Protein AF-A0A352W2R9-F1 (afdb_monomer)

Radius of gyration: 27.0 Å; Cα contacts (8 Å, |Δi|>4): 1066; chains: 1; bounding box: 76×48×77 Å

Mean predicted aligned error: 12.92 Å

Foldseek 3Di:
DDQQWKKWKAQAPPGKIWIFGDFPDKQWFQFLCCLLVSQVVVLVLLQVFKKKFWWAWQCNLVSQDPLFDDDDRGHPDTRTIIGIGNGTDIDHPVCVVVVCCVVPPDDDDWPQWDKDWPADLVLLQVLLVVVLVCQVVVLFQKFWAKTKIKTFTPDDLVVLLVLLCVLAPENIWMWTRNRQKIKTFRFNFWLWKFAAQKIKGKDWFFKFWAAPDPVRRVVRLVCRLPPPVRLVLQVVLVVLQLQLVVQFFDPPFKDKDCRQPWDDDPTMIITIIMIMGGGDPPDASSNNCSSQPLHCNNFGPVRRSSSNSNVVSYPDGCTRQSIWTWMAGRSSNIITIGGRAPMWMDHPRMIMHMFTDMDGNPDDSLQRVLVRVVSNCSSRVVNAPKWFKDKWKAAQLDTPPLVVRLVQNVVQCVSNVADADPVVVVVVSSVVSVVDDNAIWIWMWTAHRSRDIDIDIDHDDDDDPDDFAEEEDPDADALPPPVLLGRMPPLVVLVVRVVVDPRGPWYWHFHPVRHTRQISPGFDWDADPNDIDGDDSSRD

Solvent-accessible surface area (backbone atoms only — not comparable to full-atom values): 28970 Å² total; per-residue (Å²): 130,81,70,45,43,31,38,38,40,38,38,38,88,93,64,39,25,42,37,38,60,68,49,84,43,75,50,67,34,38,36,41,87,45,48,63,59,49,31,50,52,49,48,54,43,13,58,73,52,23,27,38,39,39,38,34,16,30,69,45,32,62,56,60,44,90,83,40,63,93,70,75,61,64,50,103,54,61,28,32,41,32,36,30,27,82,64,65,48,83,36,41,89,85,54,41,62,62,50,42,50,73,76,52,71,80,88,80,84,81,75,82,42,69,67,42,68,76,63,53,74,71,57,47,40,56,52,46,53,56,52,46,53,37,38,73,72,63,63,28,71,30,36,36,52,61,51,45,33,40,30,55,48,97,67,59,64,66,59,55,36,51,49,38,38,69,67,39,78,43,58,38,27,38,40,37,34,55,65,77,30,31,37,29,31,42,12,76,40,43,53,39,36,36,53,65,53,37,37,38,33,38,53,69,38,52,72,34,60,55,38,99,42,74,66,48,29,51,50,35,50,51,52,54,67,67,30,64,67,37,51,52,56,35,48,55,44,50,50,51,49,50,56,29,47,57,79,55,29,41,86,90,42,68,41,82,42,61,76,64,32,74,45,82,54,94,67,29,35,37,27,28,35,37,38,35,32,36,42,40,88,88,74,48,58,63,55,48,44,56,48,48,43,52,48,53,84,60,36,18,36,50,52,55,55,24,51,38,51,47,64,75,69,40,95,63,84,64,44,55,28,52,14,33,38,39,41,35,36,45,59,60,34,33,33,45,31,26,35,21,41,60,24,38,42,36,45,86,51,37,36,37,33,55,36,50,45,76,42,41,83,86,58,49,57,70,60,48,53,51,51,24,54,57,72,46,32,63,75,28,56,86,80,63,78,56,29,44,47,48,80,39,48,34,45,69,53,40,67,54,65,52,66,64,53,49,53,53,50,45,54,46,20,62,74,72,67,29,47,77,54,69,67,63,51,52,54,51,50,56,56,47,29,74,77,46,69,58,61,61,28,40,33,38,40,37,38,36,56,85,46,50,69,49,80,47,79,43,79,56,77,81,87,74,95,61,95,71,50,66,43,74,52,94,58,64,44,61,40,81,42,69,66,60,78,37,60,50,66,79,45,63,69,42,52,51,58,56,71,72,47,86,89,52,78,47,41,36,32,24,16,83,84,70,42,60,36,44,37,60,89,49,84,56,73,46,81,54,97,93,42,79,46,61,62,56,74,83,36,40

Nearest PDB structures (foldseek):
  1qdl-assembly1_A-2  TM=8.773E-01  e=1.091E-30  Saccharolobus solfataricus
  8hx9-assembly1_B  TM=8.636E-01  e=1.578E-29  Streptomyces venezuelae
  8hx6-assembly1_B  TM=8.330E-01  e=4.870E-30  Streptomyces venezuelae
  8hx8-assembly1_B  TM=8.339E-01  e=2.061E-29  Streptomyces venezuelae
  5cwa-assembly1_A  TM=8.521E-01  e=2.982E-28  Mycobacterium tuberculosis CDC1551

Secondary structure (DSSP, 8-state):
---SEEEEEEEEGGGEEEEEES-SEEEEESBGGGHHHHHHHHHHHHHTT-EEEEEE-GGGGGGS-TTSPP--SB-SS-SEEEEEES-PEEE-TTTHHHHHHHHS--------PPPEESS-HHHHHHHHHHHHHHHHTTS-SEEEEEEEEEEE--S-HHHHHHHHHHHS--SEEEEEEETTEEEEEEE--EEEEEETTEEEEE-EEEEEEPPSSHHHHHHHHHHHHH-HHHHHHHHHHHHHHHHHHHTTB-TT--EEEEEEEEEE-SSEEEEEEEEEEEBPTT--HHHHHHHHPSPGGGTEESHHHHHHHHHHH-SS--TTTTSEEEEE-GGG-EEEEEE--SEEEEETTEEEEEEEEEE-TT--HHHHHHHHHHTTTTT-GGGT---EEEEEEEETTEETTHHHHHHHHHHHHHHHT----HHHHHHHHHHHHHHS-SS-EEEEEEE-TTS-EEEEEEEPPPP--S---EEE-SSPB-TT-TTTSS-BS--HHHHHHHHH-TT-SEEEEEBTTS-EEEESSS---EEETTEEE---GGG-

Sequence (540 aa):
MELNNCVLLETLPEGRSLFFSAPVKIISTVKTSRVMECLHKMDALSGRGFYLAGYAAYEAGYAFEKKYPEIPEQFPFPLLWFGVYKKPLLLNNKNRVGIYKKLFPAGLKTENPAALPALSAADYKKKINIIKNHLQNGDIYQLNFTFPLKFSFSQNGFALYNEMKTKQPVKYSAFIRRGSSYICSVSPELFFEKNGSRMRCLPMKGTMPRGNSITADQQNAQSLKNSIKNRAENTMIADLIRNDLGKISRPGSIMVKKPFGLEKHETLFQMTTEIRSQLNPGIKLADIFPALFPCGSVTGAPKIRAMQIIKTLESSWRGVYTGTLGYITPGGKNAVFSVAIRTAELKRQKGRLGIGSGIVWDSRSDEEYGECLLKSAFLFPGYSEFKIIESLLLVRKKYYFLNEHLDRMEKSAACFSFVFSREKIVRALLKHARNSSPEARKIRLLLGRSGDFSIEQSKLAPVRHAVLKIKISDQAVNSRDLFLQHKTTKRRLFNEEFSGKKNCAEIIFCNERGEITEGSSNNIFIRKKNLFFTPPLSCG

pLDDT: mean 85.91, std 12.72, range [41.69, 98.5]

Structure (mmCIF, N/CA/C/O backbone):
data_AF-A0A352W2R9-F1
#
_entry.id   AF-A0A352W2R9-F1
#
loop_
_atom_site.group_PDB
_atom_site.id
_atom_site.type_symbol
_atom_site.label_atom_id
_atom_site.label_alt_id
_atom_site.label_comp_id
_atom_site.label_asym_id
_atom_site.label_entity_id
_atom_site.label_seq_id
_atom_site.pdbx_PDB_ins_code
_atom_site.Cartn_x
_atom_site.Cartn_y
_atom_site.Cartn_z
_atom_site.occupancy
_atom_site.B_iso_or_equiv
_atom_site.auth_seq_id
_atom_site.auth_comp_id
_atom_site.auth_asym_id
_atom_site.auth_atom_id
_atom_site.pdbx_PDB_model_num
ATOM 1 N N . MET A 1 1 ? -31.586 5.958 -5.145 1.00 52.56 1 MET A N 1
ATOM 2 C CA . MET A 1 1 ? -30.845 5.799 -3.873 1.00 52.56 1 MET A CA 1
ATOM 3 C C . MET A 1 1 ? -29.627 6.701 -3.965 1.00 52.56 1 MET A C 1
ATOM 5 O O . MET A 1 1 ? -28.785 6.457 -4.821 1.00 52.56 1 MET A O 1
ATOM 9 N N . GLU A 1 2 ? -29.566 7.785 -3.195 1.00 56.19 2 GLU A N 1
ATOM 10 C CA . GLU A 1 2 ? -28.422 8.701 -3.255 1.00 56.19 2 GLU A CA 1
ATOM 11 C C . GLU A 1 2 ? -27.182 8.048 -2.631 1.00 56.19 2 GLU A C 1
ATOM 13 O O . GLU A 1 2 ? -27.115 7.797 -1.430 1.00 56.19 2 GLU A O 1
ATOM 18 N N . LEU A 1 3 ? -26.177 7.755 -3.457 1.00 74.31 3 LEU A N 1
ATOM 19 C CA . LEU A 1 3 ? -24.934 7.089 -3.051 1.00 74.31 3 LEU A CA 1
ATOM 20 C C . LEU A 1 3 ? -23.874 8.069 -2.531 1.00 74.31 3 LEU A C 1
ATOM 22 O O . LEU A 1 3 ? -22.680 7.823 -2.664 1.00 74.31 3 LEU A O 1
ATOM 26 N N . ASN A 1 4 ? -24.285 9.196 -1.951 1.00 82.06 4 ASN A N 1
ATOM 27 C CA . ASN A 1 4 ? -23.355 10.254 -1.557 1.00 82.06 4 ASN A CA 1
ATOM 28 C C . ASN A 1 4 ? -22.383 9.813 -0.455 1.00 82.06 4 ASN A C 1
ATOM 30 O O . ASN A 1 4 ? -21.262 10.305 -0.416 1.00 82.06 4 ASN A O 1
ATOM 34 N N . ASN A 1 5 ? -22.766 8.861 0.397 1.00 91.94 5 ASN A N 1
ATOM 35 C CA . ASN A 1 5 ? -21.875 8.260 1.384 1.00 91.94 5 ASN A CA 1
ATOM 36 C C . ASN A 1 5 ? -22.068 6.742 1.393 1.00 91.94 5 ASN A C 1
ATOM 38 O O . ASN A 1 5 ? -23.124 6.250 1.797 1.00 91.94 5 ASN A O 1
ATOM 42 N N . CYS A 1 6 ? -21.061 6.004 0.931 1.00 93.50 6 CYS A N 1
ATOM 43 C CA . CYS A 1 6 ? -21.094 4.545 0.931 1.00 93.50 6 CYS A CA 1
ATOM 44 C C . CYS A 1 6 ? -19.702 3.944 1.108 1.00 93.50 6 CYS A C 1
ATOM 46 O O . CYS A 1 6 ? -18.693 4.548 0.738 1.00 93.50 6 CYS A O 1
ATOM 48 N N . VAL A 1 7 ? -19.673 2.725 1.638 1.00 95.31 7 VAL A N 1
ATOM 49 C CA . VAL A 1 7 ? -18.469 1.912 1.791 1.00 95.31 7 VAL A CA 1
ATOM 50 C C . VAL A 1 7 ? -18.736 0.547 1.181 1.00 95.31 7 VAL A C 1
ATOM 52 O O . VAL A 1 7 ? -19.651 -0.158 1.593 1.00 95.31 7 VAL A O 1
ATOM 55 N N . LEU A 1 8 ? -17.932 0.167 0.204 1.00 92.38 8 LEU A N 1
ATOM 56 C CA . LEU A 1 8 ? -17.876 -1.178 -0.337 1.00 92.38 8 LEU A CA 1
ATOM 57 C C . LEU A 1 8 ? -16.577 -1.815 0.151 1.00 92.38 8 LEU A C 1
ATOM 59 O O . LEU A 1 8 ? -15.501 -1.313 -0.157 1.00 92.38 8 LEU A O 1
ATOM 63 N N . LEU A 1 9 ? -16.684 -2.902 0.904 1.00 90.56 9 LEU A N 1
ATOM 64 C CA . LEU A 1 9 ? -15.558 -3.744 1.290 1.00 90.56 9 LEU A CA 1
ATOM 65 C C . LEU A 1 9 ? -15.669 -5.051 0.524 1.00 90.56 9 LEU A C 1
ATOM 67 O O . LEU A 1 9 ? -16.645 -5.786 0.674 1.00 90.56 9 LEU A O 1
ATOM 71 N N . GLU A 1 10 ? -14.684 -5.329 -0.309 1.00 76.44 10 GLU A N 1
ATOM 72 C CA . GLU A 1 10 ? -14.616 -6.545 -1.101 1.00 76.44 10 GLU A CA 1
ATOM 73 C C . GLU A 1 10 ? -13.486 -7.446 -0.609 1.00 76.44 10 GLU A C 1
ATOM 75 O O . GLU A 1 10 ? -12.551 -7.004 0.061 1.00 76.44 10 GLU A O 1
ATOM 80 N N . THR A 1 11 ? -13.615 -8.726 -0.961 1.00 61.22 11 THR A N 1
ATOM 81 C CA . THR A 1 11 ? -12.621 -9.787 -0.744 1.00 61.22 11 THR A CA 1
ATOM 82 C C . THR A 1 11 ? -12.324 -10.173 0.708 1.00 61.22 11 THR A C 1
ATOM 84 O O . THR A 1 11 ? -11.300 -10.795 0.969 1.00 61.22 11 THR A O 1
ATOM 87 N N . LEU A 1 12 ? -13.275 -9.967 1.630 1.00 58.00 12 LEU A N 1
ATOM 88 C CA . LEU A 1 12 ? -13.206 -10.546 2.979 1.00 58.00 12 LEU A CA 1
ATOM 89 C C . LEU A 1 12 ? -13.015 -12.078 2.918 1.00 58.00 12 LEU A C 1
ATOM 91 O O . LEU A 1 12 ? -13.407 -12.697 1.918 1.00 58.00 12 LEU A O 1
ATOM 95 N N . PRO A 1 13 ? -12.444 -12.710 3.968 1.00 46.69 13 PRO A N 1
ATOM 96 C CA . PRO A 1 13 ? -12.273 -14.162 4.021 1.00 46.69 13 PRO A CA 1
ATOM 97 C C . PRO A 1 13 ? -13.524 -14.911 3.520 1.00 46.69 13 PRO A C 1
ATOM 99 O O . PRO A 1 13 ? -14.645 -14.544 3.873 1.00 46.69 13 PRO A O 1
ATOM 102 N N . GLU A 1 14 ? -13.322 -15.926 2.667 1.00 49.03 14 GLU A N 1
ATOM 103 C CA . GLU A 1 14 ? -14.367 -16.723 1.981 1.00 49.03 14 GLU A CA 1
ATOM 104 C C . GLU A 1 14 ? -15.087 -16.034 0.797 1.00 49.03 14 GLU A C 1
ATOM 106 O O . GLU A 1 14 ? -16.118 -16.514 0.331 1.00 49.03 14 GLU A O 1
ATOM 111 N N . GLY A 1 15 ? -14.562 -14.923 0.266 1.00 53.28 15 GLY A N 1
ATOM 112 C CA . GLY A 1 15 ? -15.101 -14.293 -0.951 1.00 53.28 15 GLY A CA 1
ATOM 113 C C . GLY A 1 15 ? -16.375 -13.472 -0.720 1.00 53.28 15 GLY A C 1
ATOM 114 O O . GLY A 1 15 ? -17.109 -13.168 -1.664 1.00 53.28 15 GLY A O 1
ATOM 115 N N . ARG A 1 16 ? -16.638 -13.099 0.536 1.00 69.25 16 ARG A N 1
ATOM 116 C CA . ARG A 1 16 ? -17.766 -12.249 0.928 1.00 69.25 16 ARG A CA 1
ATOM 117 C C . ARG A 1 16 ? -17.438 -10.780 0.671 1.00 69.25 16 ARG A C 1
ATOM 119 O O . ARG A 1 16 ? -16.308 -10.336 0.859 1.00 69.25 16 ARG A O 1
ATOM 126 N N . SER A 1 17 ? -18.438 -10.018 0.243 1.00 82.94 17 SER A N 1
ATOM 127 C CA . SER A 1 17 ? -18.323 -8.570 0.061 1.00 82.94 17 SER A CA 1
ATOM 128 C C . SER A 1 17 ? -19.446 -7.867 0.823 1.00 82.94 17 SER A C 1
ATOM 130 O O . SER A 1 17 ? -20.584 -8.336 0.843 1.00 82.94 17 SER A O 1
ATOM 132 N N . LEU A 1 18 ? -19.124 -6.765 1.495 1.00 90.12 18 LEU A N 1
ATOM 133 C CA . LEU A 1 18 ? -20.053 -5.976 2.298 1.00 90.12 18 LEU A CA 1
ATOM 134 C C . LEU A 1 18 ? -20.249 -4.618 1.649 1.00 90.12 18 LEU A C 1
ATOM 136 O O . LEU A 1 18 ? -19.290 -3.884 1.424 1.00 90.12 18 LEU A O 1
ATOM 140 N N . PHE A 1 19 ? -21.502 -4.264 1.395 1.00 92.12 19 PHE A N 1
ATOM 141 C CA . PHE A 1 19 ? -21.855 -2.943 0.910 1.00 92.12 19 PHE A CA 1
ATOM 142 C C . PHE A 1 19 ? -22.673 -2.187 1.952 1.00 92.12 19 PHE A C 1
ATOM 144 O O . PHE A 1 19 ? -23.762 -2.601 2.342 1.00 92.12 19 PHE A O 1
ATOM 151 N N . PHE A 1 20 ? -22.134 -1.064 2.404 1.00 94.25 20 PHE A N 1
ATOM 152 C CA . PHE A 1 20 ? -22.748 -0.152 3.350 1.00 94.25 20 PHE A CA 1
ATOM 153 C C . PHE A 1 20 ? -23.180 1.114 2.610 1.00 94.25 20 PHE A C 1
ATOM 155 O O . PHE A 1 20 ? -22.362 1.808 2.007 1.00 94.25 20 PHE A O 1
ATOM 162 N N . SER A 1 21 ? -24.465 1.437 2.674 1.00 92.25 21 SER A N 1
ATOM 163 C CA . SER A 1 21 ? -25.053 2.630 2.061 1.00 92.25 21 SER A CA 1
ATOM 164 C C . SER A 1 21 ? -26.060 3.266 3.006 1.00 92.25 21 SER A C 1
ATOM 166 O O . SER A 1 21 ? -26.577 2.581 3.887 1.00 92.25 21 SER A O 1
ATOM 168 N N . ALA A 1 22 ? -26.366 4.548 2.789 1.00 90.88 22 ALA A N 1
ATOM 169 C CA . ALA A 1 22 ? -27.308 5.315 3.609 1.00 90.88 22 ALA A CA 1
ATOM 170 C C . ALA A 1 22 ? -26.946 5.269 5.112 1.00 90.88 22 ALA A C 1
ATOM 172 O O . ALA A 1 22 ? -27.685 4.692 5.914 1.00 90.88 22 ALA A O 1
ATOM 173 N N . PRO A 1 23 ? -25.779 5.824 5.504 1.00 95.44 23 PRO A N 1
ATOM 174 C CA . PRO A 1 23 ? -25.398 5.869 6.908 1.00 95.44 23 PRO A CA 1
ATOM 175 C C . PRO A 1 23 ? -26.431 6.663 7.713 1.00 95.44 23 PRO A C 1
ATOM 177 O O . PRO A 1 23 ? -26.837 7.747 7.302 1.00 95.44 23 PRO A O 1
ATOM 180 N N . VAL A 1 24 ? -26.809 6.159 8.890 1.00 96.38 24 VAL A N 1
ATOM 181 C CA . VAL A 1 24 ? -27.687 6.892 9.824 1.00 96.38 24 VAL A CA 1
ATOM 182 C C . VAL A 1 24 ? -26.963 8.075 10.462 1.00 96.38 24 VAL A C 1
ATOM 184 O O . VAL A 1 24 ? -27.582 9.031 10.913 1.00 96.38 24 VAL A O 1
ATOM 187 N N . LYS A 1 25 ? -25.633 7.987 10.531 1.00 96.62 25 LYS A N 1
ATOM 188 C CA . LYS A 1 25 ? -24.744 9.007 11.076 1.00 96.62 25 LYS A CA 1
ATOM 189 C C . LYS A 1 25 ? -23.351 8.822 10.491 1.00 96.62 25 LYS A C 1
ATOM 191 O O . LYS A 1 25 ? -22.966 7.711 10.135 1.00 96.62 25 LYS A O 1
ATOM 196 N N . ILE A 1 26 ? -22.583 9.901 10.428 1.00 97.56 26 ILE A N 1
ATOM 197 C CA . ILE A 1 26 ? -21.159 9.869 10.096 1.00 97.56 26 ILE A CA 1
ATOM 198 C C . ILE A 1 26 ? -20.381 10.368 11.313 1.00 97.56 26 ILE A C 1
ATOM 200 O O . ILE A 1 26 ? -20.682 11.429 11.858 1.00 97.56 26 ILE A O 1
ATOM 204 N N . ILE A 1 27 ? -19.389 9.594 11.743 1.00 98.31 27 ILE A N 1
ATOM 205 C CA . ILE A 1 27 ? -18.411 9.978 12.761 1.00 98.31 27 ILE A CA 1
ATOM 206 C C . ILE A 1 27 ? -17.162 10.427 12.021 1.00 98.31 27 ILE A C 1
ATOM 208 O O . ILE A 1 27 ? -16.574 9.657 11.262 1.00 98.31 27 ILE A O 1
ATOM 212 N N . SER A 1 28 ? -16.772 11.682 12.207 1.00 97.94 28 SER A N 1
ATOM 213 C CA . SER A 1 28 ? -15.616 12.237 11.523 1.00 97.94 28 SER A CA 1
ATOM 214 C C . SER A 1 28 ? -15.007 13.395 12.298 1.00 97.94 28 SER A C 1
ATOM 216 O O . SER A 1 28 ? -15.719 14.137 12.972 1.00 97.94 28 SER A O 1
ATOM 218 N N . THR A 1 29 ? -13.692 13.559 12.183 1.00 98.19 29 THR A N 1
ATOM 219 C CA . THR A 1 29 ? -12.972 14.713 12.725 1.00 98.19 29 THR A CA 1
ATOM 220 C C . THR A 1 29 ? -11.821 15.098 11.810 1.00 98.19 29 THR A C 1
ATOM 222 O O . THR A 1 29 ? -11.203 14.238 11.185 1.00 98.19 29 THR A O 1
ATOM 225 N N . VAL A 1 30 ? -11.530 16.394 11.750 1.00 97.94 30 VAL A N 1
ATOM 226 C CA . VAL A 1 30 ? -10.310 16.962 11.153 1.00 97.94 30 VAL A CA 1
ATOM 227 C C . VAL A 1 30 ? -9.298 17.392 12.221 1.00 97.94 30 VAL A C 1
ATOM 229 O O . VAL A 1 30 ? -8.218 17.858 11.879 1.00 97.94 30 VAL A O 1
ATOM 232 N N . LYS A 1 31 ? -9.668 17.274 13.503 1.00 97.56 31 LYS A N 1
ATOM 233 C CA . LYS A 1 31 ? -8.881 17.703 14.658 1.00 97.56 31 LYS A CA 1
ATOM 234 C C . LYS A 1 31 ? -8.281 16.522 15.403 1.00 97.56 31 LYS A C 1
ATOM 236 O O . LYS A 1 31 ? -9.005 15.551 15.658 1.00 97.56 31 LYS A O 1
ATOM 241 N N . THR A 1 32 ? -7.013 16.630 15.780 1.00 95.69 32 THR A N 1
ATOM 242 C CA . THR A 1 32 ? -6.267 15.599 16.517 1.00 95.69 32 THR A CA 1
ATOM 243 C C . THR A 1 32 ? -6.817 15.369 17.914 1.00 95.69 32 THR A C 1
ATOM 245 O O . THR A 1 32 ? -7.068 14.220 18.276 1.00 95.69 32 THR A O 1
ATOM 248 N N . SER A 1 33 ? -7.146 16.433 18.651 1.00 95.00 33 SER A N 1
ATOM 249 C CA . SER A 1 33 ? -7.738 16.339 19.998 1.00 95.00 33 SER A CA 1
ATOM 250 C C . SER A 1 33 ? -9.048 15.542 20.052 1.00 95.00 33 SER A C 1
ATOM 252 O O . SER A 1 33 ? -9.383 14.945 21.072 1.00 95.00 33 SER A O 1
ATOM 254 N N . ARG A 1 34 ? -9.795 15.484 18.941 1.00 97.44 34 ARG A N 1
ATOM 255 C CA . ARG A 1 34 ? -11.097 14.801 18.854 1.00 97.44 34 ARG A CA 1
ATOM 256 C C . ARG A 1 34 ? -11.020 13.358 18.356 1.00 97.44 34 ARG A C 1
ATOM 258 O O . ARG A 1 34 ? -12.061 12.713 18.211 1.00 97.44 34 ARG A O 1
ATOM 265 N N . VAL A 1 35 ? -9.828 12.831 18.068 1.00 97.81 35 VAL A N 1
ATOM 266 C CA . VAL A 1 35 ? -9.665 11.451 17.577 1.00 97.81 35 VAL A CA 1
ATOM 267 C C . VAL A 1 35 ? -10.155 10.443 18.622 1.00 97.81 35 VAL A C 1
ATOM 269 O O . VAL A 1 35 ? -10.998 9.606 18.300 1.00 97.81 35 VAL A O 1
ATOM 272 N N . MET A 1 36 ? -9.724 10.573 19.882 1.00 97.88 36 MET A N 1
ATOM 273 C CA . MET A 1 36 ? -10.161 9.686 20.973 1.00 97.88 36 MET A CA 1
ATOM 274 C C . MET A 1 36 ? -11.666 9.782 21.243 1.00 97.88 36 MET A C 1
ATOM 276 O O . MET A 1 36 ? -12.340 8.765 21.397 1.00 97.88 36 MET A O 1
ATOM 280 N N . GLU A 1 37 ? -12.225 10.994 21.212 1.00 98.19 37 GLU A N 1
ATOM 281 C CA . GLU A 1 37 ? -13.670 11.212 21.333 1.00 98.19 37 GLU A CA 1
ATOM 282 C C . GLU A 1 37 ? -14.449 10.461 20.236 1.00 98.19 37 GLU A C 1
ATOM 284 O O . GLU A 1 37 ? -15.483 9.841 20.500 1.00 98.19 37 GLU A O 1
ATOM 289 N N . CYS A 1 38 ? -13.946 10.476 18.998 1.00 98.50 38 CYS A N 1
ATOM 290 C CA . CYS A 1 38 ? -14.549 9.740 17.891 1.00 98.50 38 CYS A CA 1
ATOM 291 C C . CYS A 1 38 ? -14.482 8.220 18.098 1.00 98.50 38 CYS A C 1
ATOM 293 O O . CYS A 1 38 ? -15.477 7.545 17.831 1.00 98.50 38 CYS A O 1
ATOM 295 N N . LEU A 1 39 ? -13.365 7.686 18.605 1.00 98.50 39 LEU A N 1
ATOM 296 C CA . LEU A 1 39 ? -13.227 6.256 18.909 1.00 98.50 39 LEU A CA 1
ATOM 297 C C . LEU A 1 39 ? -14.194 5.812 20.015 1.00 98.50 39 LEU A C 1
ATOM 299 O O . LEU A 1 39 ? -14.908 4.827 19.837 1.00 98.50 39 LEU A O 1
ATOM 303 N N . HIS A 1 40 ? -14.333 6.584 21.096 1.00 98.50 40 HIS A N 1
ATOM 304 C CA . HIS A 1 40 ? -15.330 6.299 22.136 1.00 98.50 40 HIS A CA 1
ATOM 305 C C . HIS A 1 40 ? -16.766 6.328 21.592 1.00 98.50 40 HIS A C 1
ATOM 307 O O . HIS A 1 40 ? -17.589 5.473 21.930 1.00 98.50 40 HIS A O 1
ATOM 313 N N . LYS A 1 41 ? -17.079 7.277 20.699 1.00 98.38 41 LYS A N 1
ATOM 314 C CA . LYS A 1 41 ? -18.382 7.327 20.015 1.00 98.38 41 LYS A CA 1
ATOM 315 C C . LYS A 1 41 ? -18.617 6.097 19.138 1.00 98.38 41 LYS A C 1
ATOM 317 O O . LYS A 1 41 ? -19.739 5.591 19.103 1.00 98.38 41 LYS A O 1
ATOM 322 N N . MET A 1 42 ? -17.587 5.621 18.439 1.00 98.44 42 MET A N 1
ATOM 323 C CA . MET A 1 42 ? -17.639 4.381 17.660 1.00 98.44 42 MET A CA 1
ATOM 324 C C . MET A 1 42 ? -17.927 3.182 18.569 1.00 98.44 42 MET A C 1
ATOM 326 O O . MET A 1 42 ? -18.868 2.433 18.306 1.00 98.44 42 MET A O 1
ATOM 330 N N . ASP A 1 43 ? -17.208 3.044 19.680 1.00 98.38 43 ASP A N 1
ATOM 331 C CA . ASP A 1 43 ? -17.435 1.964 20.642 1.00 98.38 43 ASP A CA 1
ATOM 332 C C . ASP A 1 43 ? -18.869 1.977 21.190 1.00 98.38 43 ASP A C 1
ATOM 334 O O . ASP A 1 43 ? -19.560 0.956 21.134 1.00 98.38 43 ASP A O 1
ATOM 338 N N . ALA A 1 44 ? -19.368 3.141 21.616 1.00 98.38 44 ALA A N 1
ATOM 339 C CA . ALA A 1 44 ? -20.734 3.294 22.116 1.00 98.38 44 ALA A CA 1
ATOM 340 C C . ALA A 1 44 ? -21.798 2.922 21.068 1.00 98.38 44 ALA A C 1
ATOM 342 O O . ALA A 1 44 ? -22.767 2.228 21.378 1.00 98.38 44 ALA A O 1
ATOM 343 N N . LEU A 1 45 ? -21.630 3.359 19.817 1.00 98.25 45 LEU A N 1
ATOM 344 C CA . LEU A 1 45 ? -22.584 3.066 18.744 1.00 98.25 45 LEU A CA 1
ATOM 345 C C . LEU A 1 45 ? -22.535 1.603 18.309 1.00 98.25 45 LEU A C 1
ATOM 347 O O . LEU A 1 45 ? -23.587 1.010 18.073 1.00 98.25 45 LEU A O 1
ATOM 351 N N . SER A 1 46 ? -21.351 0.992 18.268 1.00 97.44 46 SER A N 1
ATOM 352 C CA . SER A 1 46 ? -21.252 -0.448 18.029 1.00 97.44 46 SER A CA 1
ATOM 353 C C . SER A 1 46 ? -21.970 -1.235 19.133 1.00 97.44 46 SER A C 1
ATOM 355 O O . SER A 1 46 ? -22.750 -2.134 18.824 1.00 97.44 46 SER A O 1
ATOM 357 N N . GLY A 1 47 ? -21.824 -0.830 20.402 1.00 97.25 47 GLY A N 1
ATOM 358 C CA . GLY A 1 47 ? -22.534 -1.407 21.550 1.00 97.25 47 GLY A CA 1
ATOM 359 C C . GLY A 1 47 ? -24.060 -1.289 21.464 1.00 97.25 47 GLY A C 1
ATOM 360 O O . GLY A 1 47 ? -24.767 -2.175 21.927 1.00 97.25 47 GLY A O 1
ATOM 361 N N . ARG A 1 48 ? -24.573 -0.253 20.788 1.00 97.75 48 ARG A N 1
ATOM 362 C CA . ARG A 1 48 ? -26.009 -0.067 20.494 1.00 97.75 48 ARG A CA 1
ATOM 363 C C . ARG A 1 48 ? -26.514 -0.873 19.292 1.00 97.75 48 ARG A C 1
ATOM 365 O O . ARG A 1 48 ? -27.628 -0.648 18.830 1.00 97.75 48 ARG A O 1
ATOM 372 N N . GLY A 1 49 ? -25.708 -1.785 18.758 1.00 97.38 49 GLY A N 1
ATOM 373 C CA . GLY A 1 49 ? -26.129 -2.689 17.693 1.00 97.38 49 GLY A CA 1
ATOM 374 C C . GLY A 1 49 ? -25.841 -2.198 16.272 1.00 97.38 49 GLY A C 1
ATOM 375 O O . GLY A 1 49 ? -26.318 -2.810 15.319 1.00 97.38 49 GLY A O 1
ATOM 376 N N . PHE A 1 50 ? -25.076 -1.115 16.096 1.00 98.31 50 PHE A N 1
ATOM 377 C CA . PHE A 1 50 ? -24.745 -0.599 14.766 1.00 98.31 50 PHE A CA 1
ATOM 378 C C . PHE A 1 50 ? -23.468 -1.219 14.191 1.00 98.31 50 PHE A C 1
ATOM 380 O O . PHE A 1 50 ? -22.523 -1.553 14.906 1.00 98.31 50 PHE A O 1
ATOM 387 N N . TYR A 1 51 ? -23.423 -1.306 12.864 1.00 97.94 51 TYR A N 1
ATOM 388 C CA . TYR A 1 51 ? -22.194 -1.517 12.110 1.00 97.94 51 TYR A CA 1
ATOM 389 C C . TYR A 1 51 ? -21.492 -0.183 11.872 1.00 97.94 51 TYR A C 1
ATOM 391 O O . TYR A 1 51 ? -22.138 0.851 11.685 1.00 97.94 51 TYR A O 1
ATOM 399 N N . LEU A 1 52 ? -20.167 -0.221 11.797 1.00 98.25 52 LEU A N 1
ATOM 400 C CA . LEU A 1 52 ? -19.345 0.930 11.434 1.00 98.25 52 LEU A CA 1
ATOM 401 C C . LEU A 1 52 ? -18.426 0.534 10.289 1.00 98.25 52 LEU A C 1
ATOM 403 O O . LEU A 1 52 ? -17.849 -0.547 10.331 1.00 98.25 52 LEU A O 1
ATOM 407 N N . ALA A 1 53 ? -18.268 1.389 9.284 1.00 98.12 53 ALA A N 1
ATOM 408 C CA . ALA A 1 53 ? -17.335 1.142 8.186 1.00 98.12 53 ALA A CA 1
ATOM 409 C C . ALA A 1 53 ? -16.736 2.455 7.682 1.00 98.12 53 ALA A C 1
ATOM 411 O O . ALA A 1 53 ? -17.446 3.463 7.584 1.00 98.12 53 ALA A O 1
ATOM 412 N N . GLY A 1 54 ? -15.439 2.454 7.380 1.00 97.88 54 GLY A N 1
ATOM 413 C CA . GLY A 1 54 ? -14.719 3.682 7.067 1.00 97.88 54 GLY A CA 1
ATOM 414 C C . GLY A 1 54 ? -13.202 3.551 7.114 1.00 97.88 54 GLY A C 1
ATOM 415 O O . GLY A 1 54 ? -12.656 2.478 6.855 1.00 97.88 54 GLY A O 1
ATOM 416 N N . TYR A 1 55 ? -12.531 4.659 7.426 1.00 98.19 55 TYR A N 1
ATOM 417 C CA . TYR A 1 55 ? -11.075 4.746 7.476 1.00 98.19 55 TYR A CA 1
ATOM 418 C C . TYR A 1 55 ? -10.570 5.672 8.591 1.00 98.19 55 TYR A C 1
ATOM 420 O O . TYR A 1 55 ? -11.273 6.585 9.038 1.00 98.19 55 TYR A O 1
ATOM 428 N N . ALA A 1 56 ? -9.312 5.464 8.979 1.00 98.38 56 ALA A N 1
ATOM 429 C CA . ALA A 1 56 ? -8.502 6.425 9.718 1.00 98.38 56 ALA A CA 1
ATOM 430 C C . ALA A 1 56 ? -7.271 6.797 8.882 1.00 98.38 56 ALA A C 1
ATOM 432 O O . ALA A 1 56 ? -6.583 5.914 8.368 1.00 98.38 56 ALA A O 1
ATOM 433 N N . ALA A 1 57 ? -7.016 8.092 8.722 1.00 98.06 57 ALA A N 1
ATOM 434 C CA . ALA A 1 57 ? -5.819 8.612 8.073 1.00 98.06 57 ALA A CA 1
ATOM 435 C C . ALA A 1 57 ? -4.585 8.380 8.955 1.00 98.06 57 ALA A C 1
ATOM 437 O O . ALA A 1 57 ? -4.704 8.294 10.178 1.00 98.06 57 ALA A O 1
ATOM 438 N N . TYR A 1 58 ? -3.402 8.311 8.347 1.00 97.56 58 TYR A N 1
ATOM 439 C CA . TYR A 1 58 ? -2.126 8.125 9.042 1.00 97.56 58 TYR A CA 1
ATOM 440 C C . TYR A 1 58 ? -1.934 9.140 10.178 1.00 97.56 58 TYR A C 1
ATOM 442 O O . TYR A 1 58 ? -1.551 8.778 11.290 1.00 97.56 58 TYR A O 1
ATOM 450 N N . GLU A 1 59 ? -2.291 10.401 9.926 1.00 96.88 59 GLU A N 1
ATOM 451 C CA . GLU A 1 59 ? -2.124 11.498 10.876 1.00 96.88 59 GLU A CA 1
ATOM 452 C C . GLU A 1 59 ? -2.997 11.363 12.133 1.00 96.88 59 GLU A C 1
ATOM 454 O O . GLU A 1 59 ? -2.687 11.975 13.152 1.00 96.88 59 GLU A O 1
ATOM 459 N N . ALA A 1 60 ? -4.038 10.519 12.122 1.00 97.12 60 ALA A N 1
ATOM 460 C CA . ALA A 1 60 ? -4.797 10.216 13.337 1.00 97.12 60 ALA A CA 1
ATOM 461 C C . ALA A 1 60 ? -3.915 9.576 14.424 1.00 97.12 60 ALA A C 1
ATOM 463 O O . ALA A 1 60 ? -4.215 9.702 15.607 1.00 97.12 60 ALA A O 1
ATOM 464 N N . GLY A 1 61 ? -2.813 8.924 14.034 1.00 95.38 61 GLY A N 1
ATOM 465 C CA . GLY A 1 61 ? -1.888 8.271 14.955 1.00 95.38 61 GLY A CA 1
ATOM 466 C C . GLY A 1 61 ? -1.135 9.232 15.864 1.00 95.38 61 GLY A C 1
ATOM 467 O O . GLY A 1 61 ? -0.775 8.862 16.978 1.00 95.38 61 GLY A O 1
ATOM 468 N N . TYR A 1 62 ? -0.959 10.483 15.437 1.00 94.88 62 TYR A N 1
ATOM 469 C CA . TYR A 1 62 ? -0.324 11.506 16.262 1.00 94.88 62 TYR A CA 1
ATOM 470 C C . TYR A 1 62 ? -1.155 11.875 17.503 1.00 94.88 62 TYR A C 1
ATOM 472 O O . TYR A 1 62 ? -0.608 12.415 18.457 1.00 94.88 62 TYR A O 1
ATOM 480 N N . ALA A 1 63 ? -2.452 11.545 17.534 1.00 94.25 63 ALA A N 1
ATOM 481 C CA . ALA A 1 63 ? -3.313 11.813 18.685 1.00 94.25 63 ALA A CA 1
ATOM 482 C C . ALA A 1 63 ? -3.074 10.872 19.881 1.00 94.25 63 ALA A C 1
ATOM 484 O O . ALA A 1 63 ? -3.629 11.109 20.952 1.00 94.25 63 ALA A O 1
ATOM 485 N N . PHE A 1 64 ? -2.306 9.793 19.704 1.00 93.31 64 PHE A N 1
ATOM 486 C CA . PHE A 1 64 ? -2.217 8.726 20.703 1.00 93.31 64 PHE A CA 1
ATOM 487 C C . PHE A 1 64 ? -1.013 8.821 21.630 1.00 93.31 64 PHE A C 1
ATOM 489 O O . PHE A 1 64 ? -1.077 8.234 22.701 1.00 93.31 64 PHE A O 1
ATOM 496 N N . GLU A 1 65 ? 0.041 9.561 21.267 1.00 87.75 65 GLU A N 1
ATOM 497 C CA . GLU A 1 65 ? 1.257 9.620 22.080 1.00 87.75 65 GLU A CA 1
ATOM 498 C C . GLU A 1 65 ? 1.854 11.026 22.146 1.00 87.75 65 GLU A C 1
ATOM 500 O O . GLU A 1 65 ? 2.175 11.632 21.127 1.00 87.75 65 GLU A O 1
ATOM 505 N N . LYS A 1 66 ? 2.072 11.534 23.364 1.00 83.00 66 LYS A N 1
ATOM 506 C CA . LYS A 1 66 ? 2.575 12.904 23.587 1.00 83.00 66 LYS A CA 1
ATOM 507 C C . LYS A 1 66 ? 4.009 13.125 23.096 1.00 83.00 66 LYS A C 1
ATOM 509 O O . LYS A 1 66 ? 4.400 14.257 22.857 1.00 83.00 66 LYS A O 1
ATOM 514 N N . LYS A 1 67 ? 4.801 12.052 22.971 1.00 86.75 67 LYS A N 1
ATOM 515 C CA . LYS A 1 67 ? 6.207 12.096 22.517 1.00 86.75 67 LYS A CA 1
ATOM 516 C C . LYS A 1 67 ? 6.350 12.230 20.996 1.00 86.75 67 LYS A C 1
ATOM 518 O O . LYS A 1 67 ? 7.468 12.331 20.483 1.00 86.75 67 LYS A O 1
ATOM 523 N N . TYR A 1 68 ? 5.244 12.148 20.262 1.00 84.81 68 TYR A N 1
ATOM 524 C CA . TYR A 1 68 ? 5.241 12.389 18.829 1.00 84.81 68 TYR A CA 1
ATOM 525 C C . TYR A 1 68 ? 5.576 13.852 18.500 1.00 84.81 68 TYR A C 1
ATOM 527 O O . TYR A 1 68 ? 5.457 14.715 19.367 1.00 84.81 68 TYR A O 1
ATOM 535 N N . PRO A 1 69 ? 6.044 14.141 17.269 1.00 82.75 69 PRO A N 1
ATOM 536 C CA . PRO A 1 69 ? 6.381 15.507 16.888 1.00 82.75 69 PRO A CA 1
ATOM 537 C C . PRO A 1 69 ? 5.163 16.428 16.993 1.00 82.75 69 PRO A C 1
ATOM 539 O O . PRO A 1 69 ? 4.031 15.995 16.767 1.00 82.75 69 PRO A O 1
ATOM 542 N N . GLU A 1 70 ? 5.413 17.709 17.254 1.00 84.25 70 GLU A N 1
ATOM 543 C CA . GLU A 1 70 ? 4.375 18.731 17.168 1.00 84.25 70 GLU A CA 1
ATOM 544 C C . GLU A 1 70 ? 3.809 18.800 15.745 1.00 84.25 70 GLU A C 1
ATOM 546 O O . GLU A 1 70 ? 4.529 18.816 14.738 1.00 84.25 70 GLU A O 1
ATOM 551 N N . ILE A 1 71 ? 2.483 18.813 15.660 1.00 88.88 71 ILE A N 1
ATOM 552 C CA . ILE A 1 71 ? 1.730 18.842 14.411 1.00 88.88 71 ILE A CA 1
ATOM 553 C C . ILE A 1 71 ? 0.579 19.848 14.519 1.00 88.88 71 ILE A C 1
ATOM 555 O O . ILE A 1 71 ? 0.175 20.202 15.627 1.00 88.88 71 ILE A O 1
ATOM 559 N N . PRO A 1 72 ? 0.017 20.309 13.386 1.00 89.69 72 PRO A N 1
ATOM 560 C CA . PRO A 1 72 ? -1.166 21.154 13.418 1.00 89.69 72 PRO A CA 1
ATOM 561 C C . PRO A 1 72 ? -2.328 20.451 14.122 1.00 89.69 72 PRO A C 1
ATOM 563 O O . PRO A 1 72 ? -2.599 19.284 13.850 1.00 89.69 72 PRO A O 1
ATOM 566 N N . GLU A 1 73 ? -3.072 21.183 14.949 1.00 92.62 73 GLU A N 1
ATOM 567 C CA . GLU A 1 73 ? -4.262 20.641 15.619 1.00 92.62 73 GLU A CA 1
ATOM 568 C C . GLU A 1 73 ? -5.404 20.338 14.632 1.00 92.62 73 GLU A C 1
ATOM 570 O O . GLU A 1 73 ? -6.289 19.537 14.920 1.00 92.62 73 GLU A O 1
ATOM 575 N N . GLN A 1 74 ? -5.406 20.963 13.450 1.00 95.88 74 GLN A N 1
ATOM 576 C CA . GLN A 1 74 ? -6.445 20.793 12.439 1.00 95.88 74 GLN A CA 1
ATOM 577 C C . GLN A 1 74 ? -5.857 20.512 11.054 1.00 95.88 74 GLN A C 1
ATOM 579 O O . GLN A 1 74 ? -4.956 21.205 10.583 1.00 95.88 74 GLN A O 1
ATOM 584 N N . PHE A 1 75 ? -6.435 19.522 10.371 1.00 95.94 75 PHE A N 1
ATOM 585 C CA . PHE A 1 75 ? -6.018 19.064 9.049 1.00 95.94 75 PHE A CA 1
ATOM 586 C C . PHE A 1 75 ? -7.012 19.468 7.949 1.00 95.94 75 PHE A C 1
ATOM 588 O O . PHE A 1 75 ? -8.211 19.611 8.199 1.00 95.94 75 PHE A O 1
ATOM 595 N N . PRO A 1 76 ? -6.557 19.600 6.688 1.00 93.44 76 PRO A N 1
ATOM 596 C CA . PRO A 1 76 ? -7.430 19.921 5.554 1.00 93.44 76 PRO A CA 1
ATOM 597 C C . PRO A 1 76 ? -8.270 18.722 5.070 1.00 93.44 76 PRO A C 1
ATOM 599 O O . PRO A 1 76 ? -9.003 18.820 4.081 1.00 93.44 76 PRO A O 1
ATOM 602 N N . PHE A 1 77 ? -8.158 17.575 5.739 1.00 94.25 77 PHE A N 1
ATOM 603 C CA . PHE A 1 77 ? -8.871 16.337 5.447 1.00 94.25 77 PHE A CA 1
ATOM 604 C C . PHE A 1 77 ? -9.272 15.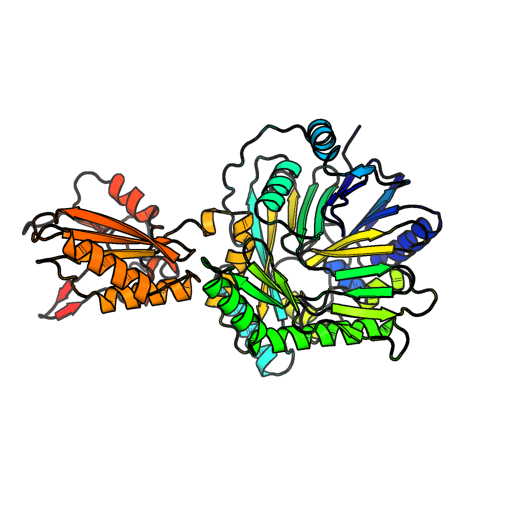630 6.752 1.00 94.25 77 PHE A C 1
ATOM 606 O O . PHE A 1 77 ? -8.660 15.870 7.793 1.00 94.25 77 PHE A O 1
ATOM 613 N N . PRO A 1 78 ? -10.297 14.757 6.724 1.00 96.62 78 PRO A N 1
ATOM 614 C CA . PRO A 1 78 ? -10.681 13.990 7.902 1.00 96.62 78 PRO A CA 1
ATOM 615 C C . PRO A 1 78 ? -9.593 13.009 8.341 1.00 96.62 78 PRO A C 1
ATOM 617 O O . PRO A 1 78 ? -9.145 12.189 7.539 1.00 96.62 78 PRO A O 1
ATOM 620 N N . LEU A 1 79 ? -9.246 13.053 9.626 1.00 97.81 79 LEU A N 1
ATOM 621 C CA . LEU A 1 79 ? -8.389 12.078 10.300 1.00 97.81 79 LEU A CA 1
ATOM 622 C C . LEU A 1 79 ? -9.122 10.757 10.540 1.00 97.81 79 LEU A C 1
ATOM 624 O O . LEU A 1 79 ? -8.538 9.685 10.449 1.00 97.81 79 LEU A O 1
ATOM 628 N N . LEU A 1 80 ? -10.423 10.839 10.809 1.00 97.31 80 LEU A N 1
ATOM 629 C CA . LEU A 1 80 ? -11.333 9.703 10.906 1.00 97.31 80 LEU A CA 1
ATOM 630 C C . LEU A 1 80 ? -12.561 9.980 10.051 1.00 97.31 80 LEU A C 1
ATOM 632 O O . LEU A 1 80 ? -13.075 11.104 10.037 1.00 97.31 80 LEU A O 1
ATOM 636 N N . TRP A 1 81 ? -13.069 8.954 9.380 1.00 98.06 81 TRP A N 1
ATOM 637 C CA . TRP A 1 81 ? -14.388 8.986 8.763 1.00 98.06 81 TRP A CA 1
ATOM 638 C C . TRP A 1 81 ? -14.996 7.588 8.800 1.00 98.06 81 TRP A C 1
ATOM 640 O O . TRP A 1 81 ? -14.508 6.683 8.129 1.00 98.06 81 TRP A O 1
ATOM 650 N N . PHE A 1 82 ? -16.062 7.416 9.578 1.00 98.44 82 PHE A N 1
ATOM 651 C CA . PHE A 1 82 ? -16.813 6.169 9.690 1.00 98.44 82 PHE A CA 1
ATOM 652 C C . PHE A 1 82 ? -18.303 6.440 9.541 1.00 98.44 82 PHE A C 1
ATOM 654 O O . PHE A 1 82 ? -18.888 7.222 10.292 1.00 98.44 82 PHE A O 1
ATOM 661 N N . GLY A 1 83 ? -18.930 5.767 8.581 1.00 98.00 83 GLY A N 1
ATOM 662 C CA . GLY A 1 83 ? -20.382 5.700 8.518 1.00 98.00 83 GLY A CA 1
ATOM 663 C C . GLY A 1 83 ? -20.914 4.724 9.565 1.00 98.00 83 GLY A C 1
ATOM 664 O O . GLY A 1 83 ? -20.301 3.689 9.828 1.00 98.00 83 GLY A O 1
ATOM 665 N N . VAL A 1 84 ? -22.062 5.060 10.142 1.00 98.25 84 VAL A N 1
ATOM 666 C CA . VAL A 1 84 ? -22.828 4.233 11.076 1.00 98.25 84 VAL A CA 1
ATOM 667 C C . VAL A 1 84 ? -24.002 3.636 10.313 1.00 98.25 84 VAL A C 1
ATOM 669 O O . VAL A 1 84 ? -24.766 4.371 9.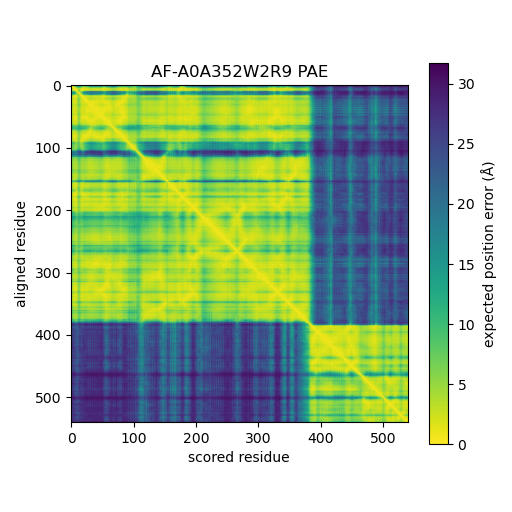689 1.00 98.25 84 VAL A O 1
ATOM 672 N N . TYR A 1 85 ? -24.163 2.318 10.353 1.00 97.50 85 TYR A N 1
ATOM 673 C CA . TYR A 1 85 ? -25.124 1.596 9.520 1.00 97.50 85 TYR A CA 1
ATOM 674 C C . TYR A 1 85 ? -25.924 0.590 10.346 1.00 97.50 85 TYR A C 1
ATOM 676 O O . TYR A 1 85 ? -25.389 -0.055 11.244 1.00 97.50 85 TYR A O 1
ATOM 684 N N . LYS A 1 86 ? -27.207 0.407 10.012 1.00 95.94 86 LYS A N 1
ATOM 685 C CA . LYS A 1 86 ? -28.045 -0.629 10.641 1.00 95.94 86 LYS A CA 1
ATOM 686 C C . LYS A 1 86 ? -27.617 -2.039 10.220 1.00 95.94 86 LYS A C 1
ATOM 688 O O . LYS A 1 86 ? -27.510 -2.925 11.056 1.00 95.94 86 LYS A O 1
ATOM 693 N N . LYS A 1 87 ? -27.365 -2.244 8.922 1.00 94.31 87 LYS A N 1
ATOM 694 C CA . LYS A 1 87 ? -26.869 -3.507 8.357 1.00 94.31 87 LYS A CA 1
ATOM 695 C C . LYS A 1 87 ? -26.137 -3.273 7.030 1.00 94.31 87 LYS A C 1
ATOM 697 O O . LYS A 1 87 ? -26.531 -2.359 6.302 1.00 94.31 87 LYS A O 1
ATOM 702 N N . PRO A 1 88 ? -25.125 -4.085 6.685 1.00 93.00 88 PRO A N 1
ATOM 703 C CA . PRO A 1 88 ? -24.610 -4.153 5.324 1.00 93.00 88 PRO A CA 1
ATOM 704 C C . PRO A 1 88 ? -25.543 -4.954 4.412 1.00 93.00 88 PRO A C 1
ATOM 706 O O . PRO A 1 88 ? -26.265 -5.851 4.851 1.00 93.00 88 PRO A O 1
ATOM 709 N N . LEU A 1 89 ? -25.454 -4.682 3.116 1.00 90.25 89 LEU A N 1
ATOM 710 C CA . LEU A 1 89 ? -25.881 -5.597 2.070 1.00 90.25 89 LEU A CA 1
ATOM 711 C C . LEU A 1 89 ? -24.757 -6.608 1.807 1.00 90.25 89 LEU A C 1
ATOM 713 O O . LEU A 1 89 ? -23.627 -6.225 1.499 1.00 90.25 89 LEU A O 1
ATOM 717 N N . LEU A 1 90 ? -25.072 -7.897 1.930 1.00 85.62 90 LEU A N 1
ATOM 718 C CA . LEU A 1 90 ? -24.150 -8.986 1.610 1.00 85.62 90 LEU A CA 1
ATOM 719 C C . LEU A 1 90 ? -24.132 -9.230 0.099 1.00 85.62 90 LEU A C 1
ATOM 721 O O . LEU A 1 90 ? -25.154 -9.547 -0.516 1.00 85.62 90 LEU A O 1
ATOM 725 N N . LEU A 1 91 ? -22.949 -9.097 -0.487 1.00 76.12 91 LEU A N 1
ATOM 726 C CA . LEU A 1 91 ? -22.696 -9.337 -1.898 1.00 76.12 91 LEU A CA 1
ATOM 727 C C . LEU A 1 91 ? -21.941 -10.658 -2.074 1.00 76.12 91 LEU A C 1
ATOM 729 O O . LEU A 1 91 ? -20.976 -10.947 -1.362 1.00 76.12 91 LEU A O 1
ATOM 733 N N . ASN A 1 92 ? -22.384 -11.446 -3.047 1.00 66.94 92 ASN A N 1
ATOM 734 C CA . ASN A 1 92 ? -21.784 -12.704 -3.473 1.00 66.94 92 ASN A CA 1
ATOM 735 C C . ASN A 1 92 ? -21.592 -12.708 -4.999 1.00 66.94 92 A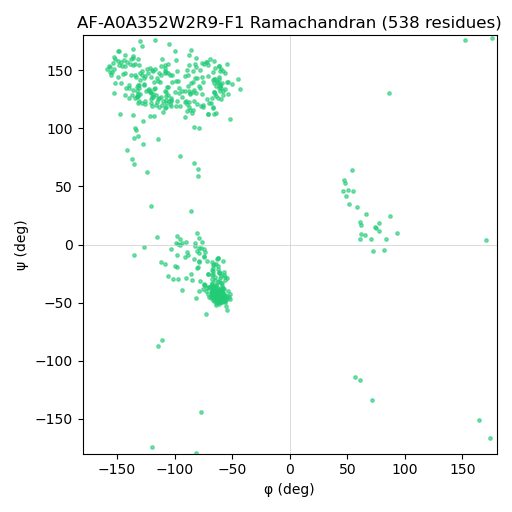SN A C 1
ATOM 737 O O . ASN A 1 92 ? -22.021 -11.795 -5.708 1.00 66.94 92 ASN A O 1
ATOM 741 N N . ASN A 1 93 ? -20.963 -13.758 -5.529 1.00 60.53 93 ASN A N 1
ATOM 742 C CA . ASN A 1 93 ? -20.662 -13.841 -6.960 1.00 60.53 93 ASN A CA 1
ATOM 743 C C . ASN A 1 93 ? -21.907 -13.792 -7.864 1.00 60.53 93 ASN A C 1
ATOM 745 O O . ASN A 1 93 ? -21.791 -13.317 -8.992 1.00 60.53 93 ASN A O 1
ATOM 749 N N . LYS A 1 94 ? -23.078 -14.228 -7.372 1.00 58.81 94 LYS A N 1
ATOM 750 C CA . LYS A 1 94 ? -24.336 -14.265 -8.134 1.00 58.81 94 LYS A CA 1
ATOM 751 C C . LYS A 1 94 ? -25.008 -12.890 -8.220 1.00 58.81 94 LYS A C 1
ATOM 753 O O . LYS A 1 94 ? -25.515 -12.532 -9.275 1.00 58.81 94 LYS A O 1
ATOM 758 N N . ASN A 1 95 ? -25.000 -12.101 -7.141 1.00 64.44 95 ASN A N 1
ATOM 759 C CA . ASN A 1 95 ? -25.723 -10.822 -7.086 1.00 64.44 95 ASN A CA 1
ATOM 760 C C . ASN A 1 95 ? -24.842 -9.578 -7.333 1.00 64.44 95 ASN A C 1
ATOM 762 O O . ASN A 1 95 ? -25.372 -8.523 -7.692 1.00 64.44 95 ASN A O 1
ATOM 766 N N . ARG A 1 96 ? -23.507 -9.683 -7.206 1.00 67.81 96 ARG A N 1
ATOM 767 C CA . ARG A 1 96 ? -22.590 -8.528 -7.297 1.00 67.81 96 ARG A CA 1
ATOM 768 C C . ARG A 1 96 ? -22.679 -7.778 -8.623 1.00 67.81 96 ARG A C 1
ATOM 770 O O . ARG A 1 96 ? -22.673 -6.555 -8.625 1.00 67.81 96 ARG A O 1
ATOM 777 N N . VAL A 1 97 ? -22.793 -8.492 -9.745 1.00 62.91 97 VAL A N 1
ATOM 778 C CA . VAL A 1 97 ? -22.739 -7.888 -11.087 1.00 62.91 97 VAL A CA 1
ATOM 779 C C . VAL A 1 97 ? -23.969 -7.018 -11.339 1.00 62.91 97 VAL A C 1
ATOM 781 O O . VAL A 1 97 ? -23.836 -5.881 -11.788 1.00 62.91 97 VAL A O 1
ATOM 784 N N . GLY A 1 98 ? -25.160 -7.524 -11.004 1.00 61.97 98 GLY A N 1
ATOM 785 C CA . GLY A 1 98 ? -26.406 -6.763 -11.129 1.00 61.97 98 GLY A CA 1
ATOM 786 C C . GLY A 1 98 ? -26.428 -5.543 -10.208 1.00 61.97 98 GLY A C 1
ATOM 787 O O . GLY A 1 98 ? -26.829 -4.456 -10.620 1.00 61.97 98 GLY A O 1
ATOM 788 N N . ILE A 1 99 ? -25.916 -5.696 -8.984 1.00 66.44 99 ILE A N 1
ATOM 789 C CA . ILE A 1 99 ? -25.829 -4.604 -8.011 1.00 66.44 99 ILE A CA 1
ATOM 790 C C . ILE A 1 99 ? -24.821 -3.539 -8.467 1.00 66.44 99 ILE A C 1
ATOM 792 O O . ILE A 1 99 ? -25.140 -2.356 -8.415 1.00 66.44 99 ILE A O 1
ATOM 796 N N . TYR A 1 100 ? -23.653 -3.917 -8.994 1.00 69.31 100 TYR A N 1
ATOM 797 C CA . TYR A 1 100 ? -22.682 -2.951 -9.521 1.00 69.31 100 TYR A CA 1
ATOM 798 C C . TYR A 1 100 ? -23.216 -2.196 -10.725 1.00 69.31 100 TYR A C 1
ATOM 800 O O . TYR A 1 100 ? -23.109 -0.978 -10.740 1.00 69.31 100 TYR A O 1
ATOM 808 N N . LYS A 1 101 ? -23.866 -2.871 -11.680 1.00 65.94 101 LYS A N 1
ATOM 809 C CA . LYS A 1 101 ? -24.499 -2.187 -12.818 1.00 65.94 101 LYS A CA 1
ATOM 810 C C . LYS A 1 101 ? -25.552 -1.169 -12.369 1.00 65.94 101 LYS A C 1
ATOM 812 O O . LYS A 1 101 ? -25.635 -0.093 -12.949 1.00 65.94 101 LYS A O 1
ATOM 817 N N . LYS A 1 102 ? -26.328 -1.491 -11.326 1.00 67.94 102 LYS A N 1
ATOM 818 C CA . LYS A 1 102 ? -27.380 -0.614 -10.789 1.00 67.94 102 LYS A CA 1
ATOM 819 C C . LYS A 1 102 ? -26.832 0.562 -9.972 1.00 67.94 102 LYS A C 1
ATOM 821 O O . LYS A 1 102 ? -27.397 1.648 -10.020 1.00 67.94 102 LYS A O 1
ATOM 826 N N . LEU A 1 103 ? -25.774 0.342 -9.191 1.00 67.94 103 LEU A N 1
ATOM 827 C CA . LEU A 1 103 ? -25.205 1.349 -8.285 1.00 67.94 103 LEU A CA 1
ATOM 828 C C . LEU A 1 103 ? -24.115 2.205 -8.946 1.00 67.94 103 LEU A C 1
ATOM 830 O O . LEU A 1 103 ? -23.921 3.360 -8.573 1.00 67.94 103 LEU A O 1
ATOM 834 N N . PHE A 1 104 ? -23.412 1.642 -9.924 1.00 69.69 104 PHE A N 1
ATOM 835 C CA . PHE A 1 104 ? -22.273 2.240 -10.610 1.00 69.69 104 PHE A CA 1
ATOM 836 C C . PHE A 1 104 ? -22.385 1.976 -12.123 1.00 69.69 104 PHE A C 1
ATOM 838 O O . PHE A 1 104 ? -21.668 1.121 -12.651 1.00 69.69 104 PHE A O 1
ATOM 845 N N . PRO A 1 105 ? -23.303 2.662 -12.830 1.00 58.91 105 PRO A N 1
ATOM 846 C CA . PRO A 1 105 ? -23.465 2.484 -14.269 1.00 58.91 105 PRO A CA 1
ATOM 847 C C . PRO A 1 105 ? -22.128 2.673 -15.003 1.00 58.91 105 PRO A C 1
ATOM 849 O O . PRO A 1 105 ? -21.389 3.630 -14.755 1.00 58.91 105 PRO A O 1
ATOM 852 N N . ALA A 1 106 ? -21.799 1.701 -15.858 1.00 51.12 106 ALA A N 1
ATOM 853 C CA . ALA A 1 106 ? -20.577 1.677 -16.657 1.00 51.12 106 ALA A CA 1
ATOM 854 C C . ALA A 1 106 ? -20.640 2.714 -17.785 1.00 51.12 106 ALA A C 1
ATOM 856 O O . ALA A 1 106 ? -21.729 3.068 -18.232 1.00 51.12 106 ALA A O 1
ATOM 857 N N . GLY A 1 107 ? -19.481 3.146 -18.293 1.00 46.22 107 GLY A N 1
ATOM 858 C CA . GLY A 1 107 ? -19.492 3.953 -19.513 1.00 46.22 107 GLY A CA 1
ATOM 859 C C . GLY A 1 107 ? -18.212 4.631 -19.979 1.00 46.22 107 GLY A C 1
ATOM 860 O O . GLY A 1 107 ? -18.308 5.357 -20.956 1.00 46.22 107 GLY A O 1
ATOM 861 N N . LEU A 1 108 ? -17.036 4.459 -19.362 1.00 43.16 108 LEU A N 1
ATOM 862 C CA . LEU A 1 108 ? -15.843 5.181 -19.830 1.00 43.16 108 LEU A CA 1
ATOM 863 C C . LEU A 1 108 ? -14.571 4.335 -19.734 1.00 43.16 108 LEU A C 1
ATOM 865 O O . LEU A 1 108 ? -14.264 3.768 -18.685 1.00 43.16 108 LEU A O 1
ATOM 869 N N . LYS A 1 109 ? -13.849 4.269 -20.858 1.00 43.41 109 LYS A N 1
ATOM 870 C CA . LYS A 1 109 ? -12.482 3.751 -20.960 1.00 43.41 109 LYS A CA 1
ATOM 871 C C . LYS A 1 109 ? -11.527 4.736 -20.293 1.00 43.41 109 LYS A C 1
ATOM 873 O O . LYS A 1 109 ? -11.730 5.947 -20.349 1.00 43.41 109 LYS A O 1
ATOM 878 N N . THR A 1 110 ? -10.492 4.210 -19.659 1.00 41.69 110 THR A N 1
ATOM 879 C CA . THR A 1 110 ? -9.449 5.011 -19.038 1.00 41.69 110 THR A CA 1
ATOM 880 C C . THR A 1 110 ? -8.428 5.389 -20.110 1.00 41.69 110 THR A C 1
ATOM 882 O O . THR A 1 110 ? -7.788 4.529 -20.706 1.00 41.69 110 THR A O 1
ATOM 885 N N . GLU A 1 111 ? -8.286 6.682 -20.407 1.00 48.19 111 GLU A N 1
ATOM 886 C CA . GLU A 1 111 ? -7.018 7.155 -20.964 1.00 48.19 111 GLU A CA 1
ATOM 887 C C . GLU A 1 111 ? -5.983 7.004 -19.853 1.00 48.19 111 GLU A C 1
ATOM 889 O O . GLU A 1 111 ? -6.227 7.455 -18.731 1.00 48.19 111 GLU A O 1
ATOM 894 N N . ASN A 1 112 ? -4.882 6.304 -20.136 1.00 52.12 112 ASN A N 1
ATOM 895 C CA . ASN A 1 112 ? -3.831 6.015 -19.163 1.00 52.12 112 ASN A CA 1
ATOM 896 C C . ASN A 1 112 ? -3.377 7.320 -18.493 1.00 52.12 112 ASN A C 1
ATOM 898 O O . ASN A 1 112 ? -2.711 8.128 -19.146 1.00 52.12 112 ASN A O 1
ATOM 902 N N . PRO A 1 113 ? -3.712 7.551 -17.212 1.00 56.06 113 PRO A N 1
ATOM 903 C CA . PRO A 1 113 ? -3.375 8.811 -16.584 1.00 56.06 113 PRO A CA 1
ATOM 904 C C . PRO A 1 113 ? -1.855 8.884 -16.435 1.00 56.06 113 PRO A C 1
ATOM 906 O O . PRO A 1 113 ? -1.241 8.017 -15.817 1.00 56.06 113 PRO A O 1
ATOM 909 N N . ALA A 1 114 ? -1.221 9.902 -17.014 1.00 58.09 114 ALA A N 1
ATOM 910 C CA . ALA A 1 114 ? 0.182 10.163 -16.729 1.00 58.09 114 ALA A CA 1
ATOM 911 C C . ALA A 1 114 ? 0.294 10.586 -15.258 1.00 58.09 114 ALA A C 1
ATOM 913 O O . ALA A 1 114 ? -0.303 11.580 -14.836 1.00 58.09 114 ALA A O 1
ATOM 914 N N . ALA A 1 115 ? 1.029 9.810 -14.467 1.00 68.56 115 ALA A N 1
ATOM 915 C CA . ALA A 1 115 ? 1.389 10.203 -13.118 1.00 68.56 115 ALA A CA 1
ATOM 916 C C . ALA A 1 115 ? 2.689 11.003 -13.130 1.00 68.56 115 ALA A C 1
ATOM 918 O O . ALA A 1 115 ? 3.605 10.753 -13.914 1.00 68.56 115 ALA A O 1
ATOM 919 N N . LEU A 1 116 ? 2.771 11.961 -12.216 1.00 72.50 116 LEU A N 1
ATOM 920 C CA . LEU A 1 116 ? 3.996 12.679 -11.917 1.00 72.50 116 LEU A CA 1
ATOM 921 C C . LEU A 1 116 ? 4.383 12.376 -10.468 1.00 72.50 116 LEU A C 1
ATOM 923 O O . LEU A 1 116 ? 3.596 12.666 -9.553 1.00 72.50 116 LEU A O 1
ATOM 927 N N . PRO A 1 117 ? 5.572 11.792 -10.233 1.00 82.12 117 PRO A N 1
ATOM 928 C CA . PRO A 1 117 ? 6.156 11.741 -8.906 1.00 82.12 117 PRO A CA 1
ATOM 929 C C . PRO A 1 117 ? 6.314 13.153 -8.360 1.00 82.12 117 PRO A C 1
ATOM 931 O O . PRO A 1 117 ? 6.887 14.020 -9.013 1.00 82.12 117 PRO A O 1
ATOM 934 N N . ALA A 1 118 ? 5.817 13.397 -7.149 1.00 85.75 118 ALA A N 1
ATOM 935 C CA . ALA A 1 118 ? 6.018 14.685 -6.491 1.00 85.75 118 ALA A CA 1
ATOM 936 C C . ALA A 1 118 ? 7.447 14.866 -5.949 1.00 85.75 118 ALA A C 1
ATOM 938 O O . ALA A 1 118 ? 7.756 15.923 -5.405 1.00 85.75 118 ALA A O 1
ATOM 939 N N . LEU A 1 119 ? 8.287 13.834 -6.055 1.00 84.38 119 LEU A N 1
ATOM 940 C CA . LEU A 1 119 ? 9.671 13.828 -5.611 1.00 84.38 119 LEU A CA 1
ATOM 941 C C . LEU A 1 119 ? 10.540 13.245 -6.726 1.00 84.38 119 LEU A C 1
ATOM 943 O O . LEU A 1 119 ? 10.250 12.160 -7.225 1.00 84.38 119 LEU A O 1
ATOM 947 N N . SER A 1 120 ? 11.583 13.976 -7.120 1.00 79.50 120 SER A N 1
ATOM 948 C CA . SER A 1 120 ? 12.543 13.514 -8.123 1.00 79.50 120 SER A CA 1
ATOM 949 C C . SER A 1 120 ? 13.450 12.419 -7.548 1.00 79.50 120 SER A C 1
ATOM 951 O O . SER A 1 120 ? 13.678 12.378 -6.339 1.00 79.50 120 SER A O 1
ATOM 953 N N . ALA A 1 121 ? 14.037 11.572 -8.399 1.00 78.81 121 ALA A N 1
ATOM 954 C CA . ALA A 1 121 ? 15.021 10.575 -7.959 1.00 78.81 121 ALA A CA 1
ATOM 955 C C . ALA A 1 121 ? 16.230 11.226 -7.252 1.00 78.81 121 ALA A C 1
ATOM 957 O O . ALA A 1 121 ? 16.728 10.719 -6.248 1.00 78.81 121 ALA A O 1
ATOM 958 N N . ALA A 1 122 ? 16.666 12.398 -7.731 1.00 78.56 122 ALA A N 1
ATOM 959 C CA . ALA A 1 122 ? 17.772 13.142 -7.136 1.00 78.56 122 ALA A CA 1
ATOM 960 C C . ALA A 1 122 ? 17.441 13.640 -5.719 1.00 78.56 122 ALA A C 1
ATOM 962 O O . ALA A 1 122 ? 18.263 13.515 -4.811 1.00 78.56 122 ALA A O 1
ATOM 963 N N . ASP A 1 123 ? 16.238 14.174 -5.504 1.00 85.56 123 ASP A N 1
ATOM 964 C CA . ASP A 1 123 ? 15.820 14.632 -4.177 1.00 85.56 123 ASP A CA 1
ATOM 965 C C . ASP A 1 123 ? 15.483 13.465 -3.249 1.00 85.56 123 ASP A C 1
ATOM 967 O O . ASP A 1 123 ? 15.794 13.521 -2.059 1.00 85.56 123 ASP A O 1
ATOM 971 N N . TYR A 1 124 ? 14.940 12.373 -3.793 1.00 89.31 124 TYR A N 1
ATOM 972 C CA . TYR A 1 124 ? 14.784 11.114 -3.072 1.00 89.31 124 TYR A CA 1
ATOM 973 C C . TYR A 1 124 ? 16.134 10.634 -2.531 1.00 89.31 124 TYR A C 1
ATOM 975 O O . TYR A 1 124 ? 16.260 10.408 -1.331 1.00 89.31 124 TYR A O 1
ATOM 983 N N . LYS A 1 125 ? 17.183 10.597 -3.364 1.00 89.25 125 LYS A N 1
ATOM 984 C CA . LYS A 1 125 ? 18.541 10.219 -2.942 1.00 89.25 125 LYS A CA 1
ATOM 985 C C . LYS A 1 125 ? 19.075 11.094 -1.805 1.00 89.25 125 LYS A C 1
ATOM 987 O O . LYS A 1 125 ? 19.625 10.557 -0.847 1.00 89.25 125 LYS A O 1
ATOM 992 N N . LYS A 1 126 ? 18.871 12.417 -1.860 1.00 94.81 126 LYS A N 1
ATOM 993 C CA . LYS A 1 126 ? 19.249 13.322 -0.756 1.00 94.81 126 LYS A CA 1
ATOM 994 C C . LYS A 1 126 ? 18.535 12.946 0.546 1.00 94.81 126 LYS A C 1
ATOM 996 O O . LYS A 1 126 ? 19.169 12.891 1.595 1.00 94.81 126 LYS A O 1
ATOM 1001 N N . LYS A 1 127 ? 17.231 12.658 0.483 1.00 96.62 127 LYS A N 1
ATOM 1002 C CA . LYS A 1 127 ? 16.431 12.253 1.651 1.00 96.62 127 LYS A CA 1
ATOM 1003 C C . LYS A 1 127 ? 16.858 10.884 2.190 1.00 96.62 127 LYS A C 1
ATOM 1005 O O . LYS A 1 127 ? 16.961 10.737 3.403 1.00 96.62 127 LYS A O 1
ATOM 1010 N N . ILE A 1 128 ? 17.198 9.928 1.321 1.00 95.25 128 ILE A N 1
ATOM 1011 C CA . ILE A 1 128 ? 17.767 8.633 1.728 1.00 95.25 128 ILE A CA 1
ATOM 1012 C C . ILE A 1 128 ? 19.093 8.811 2.465 1.00 95.25 128 ILE A C 1
ATOM 1014 O O . ILE A 1 128 ? 19.290 8.162 3.485 1.00 95.25 128 ILE A O 1
ATOM 1018 N N . ASN A 1 129 ? 19.974 9.712 2.025 1.00 96.06 129 ASN A N 1
ATOM 1019 C CA . ASN A 1 129 ? 21.230 9.964 2.740 1.00 96.06 129 ASN A CA 1
ATOM 1020 C C . ASN A 1 129 ? 20.986 10.487 4.166 1.00 96.06 129 ASN A C 1
ATOM 1022 O O . ASN A 1 129 ? 21.651 10.050 5.098 1.00 96.06 129 ASN A O 1
ATOM 1026 N N . ILE A 1 130 ? 19.984 11.352 4.362 1.00 97.56 130 ILE A N 1
ATOM 1027 C CA . ILE A 1 130 ? 19.591 11.804 5.708 1.00 97.56 130 ILE A CA 1
ATOM 1028 C C . ILE A 1 130 ? 19.086 10.619 6.547 1.00 97.56 130 ILE A C 1
ATOM 1030 O O . ILE A 1 130 ? 19.473 10.475 7.704 1.00 97.56 130 ILE A O 1
ATOM 1034 N N . ILE A 1 131 ? 18.268 9.736 5.964 1.00 97.62 131 ILE A N 1
ATOM 1035 C CA . ILE A 1 131 ? 17.793 8.519 6.644 1.00 97.62 131 ILE A CA 1
ATOM 1036 C C . ILE A 1 131 ? 18.966 7.603 7.010 1.00 97.62 131 ILE A C 1
ATOM 1038 O O . ILE A 1 131 ? 19.002 7.081 8.121 1.00 97.62 131 ILE A O 1
ATOM 1042 N N . LYS A 1 132 ? 19.951 7.438 6.119 1.00 96.94 132 LYS A N 1
ATOM 1043 C CA . LYS A 1 132 ? 21.158 6.647 6.389 1.00 96.94 132 LYS A CA 1
ATOM 1044 C C . LYS A 1 132 ? 21.982 7.206 7.539 1.00 96.94 132 LYS A C 1
ATOM 1046 O O . LYS A 1 132 ? 22.459 6.412 8.337 1.00 96.94 132 LYS A O 1
ATOM 1051 N N . ASN A 1 133 ? 22.080 8.525 7.682 1.00 97.38 133 ASN A N 1
ATOM 1052 C CA . ASN A 1 133 ? 22.749 9.127 8.837 1.00 97.38 133 ASN A CA 1
ATOM 1053 C C . ASN A 1 133 ? 22.027 8.774 10.148 1.00 97.38 133 ASN A C 1
ATOM 1055 O O . ASN A 1 133 ? 22.670 8.417 11.129 1.00 97.38 133 ASN A O 1
ATOM 1059 N N . HIS A 1 134 ? 20.689 8.798 10.162 1.00 97.88 134 HIS A N 1
ATOM 1060 C CA . HIS A 1 134 ? 19.917 8.355 11.328 1.00 97.88 134 HIS A CA 1
ATOM 1061 C C . HIS A 1 134 ? 20.110 6.860 11.630 1.00 97.88 134 HIS A C 1
ATOM 1063 O O . HIS A 1 134 ? 20.255 6.487 12.792 1.00 97.88 134 HIS A O 1
ATOM 1069 N N . LEU A 1 135 ? 20.145 6.008 10.599 1.00 96.12 135 LEU A N 1
ATOM 1070 C CA . LEU A 1 135 ? 20.433 4.576 10.746 1.00 96.12 135 LEU A CA 1
ATOM 1071 C C . LEU A 1 135 ? 21.848 4.343 11.304 1.00 96.12 135 LEU A C 1
ATOM 1073 O O . LEU A 1 135 ? 22.018 3.554 12.227 1.00 96.12 135 LEU A O 1
ATOM 1077 N N . GLN A 1 136 ? 22.849 5.059 10.784 1.00 97.00 136 GLN A N 1
ATOM 1078 C CA . GLN A 1 136 ? 24.244 4.971 11.224 1.00 97.00 136 GLN A CA 1
ATOM 1079 C C . GLN A 1 136 ? 24.415 5.378 12.688 1.00 97.00 136 GLN A C 1
ATOM 1081 O O . GLN A 1 136 ? 25.148 4.727 13.426 1.00 97.00 136 GLN A O 1
ATOM 1086 N N . ASN A 1 137 ? 23.715 6.431 13.111 1.00 96.69 137 ASN A N 1
ATOM 1087 C CA . ASN A 1 137 ? 23.758 6.931 14.484 1.00 96.69 137 ASN A CA 1
ATOM 1088 C C . ASN A 1 137 ? 22.941 6.074 15.466 1.00 96.69 137 ASN A C 1
ATOM 1090 O O . ASN A 1 137 ? 22.916 6.373 16.656 1.00 96.69 137 ASN A O 1
ATOM 1094 N N . GLY A 1 138 ? 22.248 5.034 14.987 1.00 95.31 138 GLY A N 1
ATOM 1095 C CA . GLY A 1 138 ? 21.408 4.178 15.823 1.00 95.31 138 GLY A CA 1
ATOM 1096 C C . GLY A 1 138 ? 20.092 4.824 16.269 1.00 95.31 138 GLY A C 1
ATOM 1097 O O . GLY A 1 138 ? 19.433 4.297 17.162 1.00 95.31 138 GLY A O 1
ATOM 1098 N N . ASP A 1 139 ? 19.667 5.931 15.646 1.00 96.12 139 ASP A N 1
ATOM 1099 C CA . ASP A 1 139 ? 18.382 6.576 15.957 1.00 96.12 139 ASP A CA 1
ATOM 1100 C C . ASP A 1 139 ? 17.194 5.663 15.611 1.00 96.12 139 ASP A C 1
ATOM 1102 O O . ASP A 1 139 ? 16.138 5.698 16.249 1.00 96.12 139 ASP A O 1
ATOM 1106 N N . ILE A 1 140 ? 17.349 4.884 14.541 1.00 95.31 140 ILE A N 1
ATOM 1107 C CA . ILE A 1 140 ? 16.351 3.976 13.977 1.00 95.31 140 ILE A CA 1
ATOM 1108 C C . ILE A 1 140 ? 17.044 2.742 13.393 1.00 95.31 140 ILE A C 1
ATOM 1110 O O . ILE A 1 140 ? 18.201 2.802 12.994 1.00 95.31 140 ILE A O 1
ATOM 1114 N N . TYR A 1 141 ? 16.301 1.643 13.279 1.00 90.94 141 TYR A N 1
ATOM 1115 C CA . TYR A 1 141 ? 16.673 0.431 12.538 1.00 90.94 141 TYR A CA 1
ATOM 1116 C C . TYR A 1 141 ? 16.073 0.407 11.127 1.00 90.94 141 TYR A C 1
ATOM 1118 O O . TYR A 1 141 ? 16.637 -0.182 10.208 1.00 90.94 141 TYR A O 1
ATOM 1126 N N . GLN A 1 142 ? 14.908 1.039 10.956 1.00 92.19 142 GLN A N 1
ATOM 1127 C CA . GLN A 1 142 ? 14.214 1.150 9.675 1.00 92.19 142 GLN A CA 1
ATOM 1128 C C . GLN A 1 142 ? 13.303 2.375 9.676 1.00 92.19 142 GLN A C 1
ATOM 1130 O O . GLN A 1 142 ? 12.652 2.669 10.683 1.00 92.19 142 GLN A O 1
ATOM 1135 N N . LEU A 1 143 ? 13.157 3.019 8.519 1.00 95.12 143 LEU A N 1
ATOM 1136 C CA . LEU A 1 143 ? 12.150 4.051 8.285 1.00 95.12 143 LEU A CA 1
ATOM 1137 C C . LEU A 1 143 ? 11.421 3.805 6.967 1.00 95.12 143 LEU A C 1
ATOM 1139 O O . LEU A 1 143 ? 12.042 3.643 5.926 1.00 95.12 143 LEU A O 1
ATOM 1143 N N . ASN A 1 144 ? 10.092 3.782 6.998 1.00 95.00 144 ASN A N 1
ATOM 1144 C CA . ASN A 1 144 ? 9.271 3.711 5.797 1.00 95.00 144 ASN A CA 1
ATOM 1145 C C . ASN A 1 144 ? 9.108 5.117 5.217 1.00 95.00 144 ASN A C 1
ATOM 1147 O O . ASN A 1 144 ? 8.306 5.905 5.726 1.00 95.00 144 ASN A O 1
ATOM 1151 N N . PHE A 1 145 ? 9.881 5.425 4.177 1.00 96.62 145 PHE A N 1
ATOM 1152 C CA . PHE A 1 145 ? 9.890 6.734 3.534 1.00 96.62 145 PHE A CA 1
ATOM 1153 C C . PHE A 1 145 ? 8.921 6.754 2.358 1.00 96.62 145 PHE A C 1
ATOM 1155 O O . PHE A 1 145 ? 8.916 5.842 1.526 1.00 96.62 145 PHE A O 1
ATOM 1162 N N . THR A 1 146 ? 8.083 7.787 2.291 1.00 96.25 146 THR A N 1
ATOM 1163 C CA . THR A 1 146 ? 6.999 7.849 1.315 1.00 96.25 146 THR A CA 1
ATOM 1164 C C . THR A 1 146 ? 6.898 9.197 0.617 1.00 96.25 146 THR A C 1
ATOM 1166 O O . THR A 1 146 ? 7.317 10.236 1.122 1.00 96.25 146 THR A O 1
ATOM 1169 N N . PHE A 1 147 ? 6.319 9.175 -0.579 1.00 94.69 147 PHE A N 1
ATOM 1170 C CA . PHE A 1 147 ? 6.010 10.364 -1.359 1.00 94.69 147 PHE A CA 1
ATOM 1171 C C . PHE A 1 147 ? 4.821 10.090 -2.296 1.00 94.69 147 PHE A C 1
ATOM 1173 O O . PHE A 1 147 ? 4.523 8.936 -2.616 1.00 94.69 147 PHE A O 1
ATOM 1180 N N . PRO A 1 148 ? 4.087 11.127 -2.728 1.00 93.44 148 PRO A N 1
ATOM 1181 C CA . PRO A 1 148 ? 2.902 10.935 -3.551 1.00 93.44 148 PRO A CA 1
ATOM 1182 C C . PRO A 1 148 ? 3.207 10.949 -5.051 1.00 93.44 148 PRO A C 1
ATOM 1184 O O . PRO A 1 148 ? 3.994 11.760 -5.542 1.00 93.44 148 PRO A O 1
ATOM 1187 N N . LEU A 1 149 ? 2.466 10.133 -5.791 1.00 90.00 149 LEU A N 1
ATOM 1188 C CA . LEU A 1 149 ? 2.168 10.335 -7.203 1.00 90.00 149 LEU A CA 1
ATOM 1189 C C . LEU A 1 149 ? 0.905 11.189 -7.330 1.00 90.00 149 LEU A C 1
ATOM 1191 O O . LEU A 1 149 ? -0.087 10.960 -6.628 1.00 90.00 149 LEU A O 1
ATOM 1195 N N . LYS A 1 150 ? 0.931 12.162 -8.240 1.00 88.00 150 LYS A N 1
ATOM 1196 C CA . LYS A 1 150 ? -0.234 12.976 -8.609 1.00 88.00 150 LYS A CA 1
ATOM 1197 C C . LYS A 1 150 ? -0.631 12.666 -10.042 1.00 88.00 150 LYS A C 1
ATOM 1199 O O . LYS A 1 150 ? 0.237 12.515 -10.896 1.00 88.00 150 LYS A O 1
ATOM 1204 N N . PHE A 1 151 ? -1.930 12.593 -10.295 1.00 84.19 151 PHE A N 1
ATOM 1205 C CA . PHE A 1 151 ? -2.462 12.297 -11.620 1.00 84.19 151 PHE A CA 1
ATOM 1206 C C . PHE A 1 151 ? -3.838 12.935 -11.811 1.00 84.19 151 PHE A C 1
ATOM 1208 O O . PHE A 1 151 ? -4.529 13.260 -10.843 1.00 84.19 151 PHE A O 1
ATOM 1215 N N . SER A 1 152 ? -4.238 13.107 -13.063 1.00 82.00 152 SER A N 1
ATOM 1216 C CA . SER A 1 152 ? -5.606 13.480 -13.428 1.00 82.00 152 SER A CA 1
ATOM 1217 C C . SER A 1 152 ? -6.380 12.229 -13.821 1.00 82.00 152 SER A C 1
ATOM 1219 O O . SER A 1 152 ? -5.791 11.280 -14.326 1.00 82.00 152 SER A O 1
ATOM 1221 N N . PHE A 1 153 ? -7.689 12.207 -13.596 1.00 75.81 153 PHE A N 1
ATOM 1222 C CA . PHE A 1 153 ? -8.549 11.116 -14.049 1.00 75.81 153 PHE A CA 1
ATOM 1223 C C . PHE A 1 153 ? -9.873 11.684 -14.566 1.00 75.81 153 PHE A C 1
ATOM 1225 O O . PHE A 1 153 ? -10.482 12.532 -13.920 1.00 75.81 153 PHE A O 1
ATOM 1232 N N . SER A 1 154 ? -10.324 11.199 -15.719 1.00 64.62 154 SER A N 1
ATOM 1233 C CA . SER A 1 154 ? -11.584 11.595 -16.370 1.00 64.62 154 SER A CA 1
ATOM 1234 C C . SER A 1 154 ? -12.783 10.733 -15.943 1.00 64.62 154 SER A C 1
ATOM 1236 O O . SER A 1 154 ? -13.890 10.876 -16.454 1.00 64.62 154 SER A O 1
ATOM 1238 N N . GLN A 1 155 ? -12.563 9.789 -15.027 1.00 66.44 155 GLN A N 1
ATOM 1239 C CA . GLN A 1 155 ? -13.458 8.656 -14.790 1.00 66.44 155 GLN A CA 1
ATOM 1240 C C . GLN A 1 155 ? -14.373 8.858 -13.578 1.00 66.44 155 GLN A C 1
ATOM 1242 O O . GLN A 1 155 ? -14.120 9.670 -12.690 1.00 66.44 155 GLN A O 1
ATOM 1247 N N . ASN A 1 156 ? -15.396 8.010 -13.471 1.00 76.56 156 ASN A N 1
ATOM 1248 C CA . ASN A 1 156 ? -16.050 7.734 -12.194 1.00 76.56 156 ASN A CA 1
ATOM 1249 C C . ASN A 1 156 ? -15.050 7.012 -11.267 1.00 76.56 156 ASN A C 1
ATOM 1251 O O . ASN A 1 156 ? -14.443 6.023 -11.675 1.00 76.56 156 ASN A O 1
ATOM 1255 N N . GLY A 1 157 ? -14.897 7.463 -10.017 1.00 82.81 157 GLY A N 1
ATOM 1256 C CA . GLY A 1 157 ? -13.959 6.860 -9.061 1.00 82.81 157 GLY A CA 1
ATOM 1257 C C . GLY A 1 157 ? -14.160 5.352 -8.855 1.00 82.81 157 GLY A C 1
ATOM 1258 O O . GLY A 1 157 ? -13.192 4.635 -8.615 1.00 82.81 157 GLY A O 1
ATOM 1259 N N . PHE A 1 158 ? -15.387 4.842 -9.018 1.00 84.25 158 PHE A N 1
ATOM 1260 C CA . PHE A 1 158 ? -15.647 3.401 -8.952 1.00 84.25 158 PHE A CA 1
ATOM 1261 C C . PHE A 1 158 ? -15.038 2.621 -10.128 1.00 84.25 158 PHE A C 1
ATOM 1263 O O . PHE A 1 158 ? -14.567 1.501 -9.942 1.00 84.25 158 PHE A O 1
ATOM 1270 N N . ALA A 1 159 ? -15.019 3.201 -11.333 1.00 78.75 159 ALA A N 1
ATOM 1271 C CA . ALA A 1 159 ? -14.417 2.560 -12.501 1.00 78.75 159 ALA A CA 1
ATOM 1272 C C . ALA A 1 159 ? -12.907 2.372 -12.295 1.00 78.75 159 ALA A C 1
ATOM 1274 O O . ALA A 1 159 ? -12.400 1.268 -12.489 1.00 78.75 159 ALA A O 1
ATOM 1275 N N . LEU A 1 160 ? -12.228 3.411 -11.791 1.00 81.44 160 LEU A N 1
ATOM 1276 C CA . LEU A 1 160 ? -10.808 3.345 -11.451 1.00 81.44 160 LEU A CA 1
ATOM 1277 C C . LEU A 1 160 ? -10.528 2.291 -10.375 1.00 81.44 160 LEU A C 1
ATOM 1279 O O . LEU A 1 160 ? -9.625 1.473 -10.522 1.00 81.44 160 LEU A O 1
ATOM 1283 N N . TYR A 1 161 ? -11.339 2.262 -9.314 1.00 86.56 161 TYR A N 1
ATOM 1284 C CA . TYR A 1 161 ? -11.253 1.226 -8.286 1.00 86.56 161 TYR A CA 1
ATOM 1285 C C . TYR A 1 161 ? -11.390 -0.190 -8.865 1.00 86.56 161 TYR A C 1
ATOM 1287 O O . TYR A 1 161 ? -10.600 -1.078 -8.537 1.00 86.56 161 TYR A O 1
ATOM 1295 N N . ASN A 1 162 ? -12.372 -0.414 -9.743 1.00 78.19 162 ASN A N 1
ATOM 1296 C CA . ASN A 1 162 ? -12.586 -1.726 -10.339 1.00 78.19 162 ASN A CA 1
ATOM 1297 C C . ASN A 1 162 ? -11.423 -2.140 -11.257 1.00 78.19 162 ASN A C 1
ATOM 1299 O O . ASN A 1 162 ? -11.035 -3.310 -11.263 1.00 78.19 162 ASN A O 1
ATOM 1303 N N . GLU A 1 163 ? -10.830 -1.192 -11.985 1.00 76.94 163 GLU A N 1
ATOM 1304 C CA . GLU A 1 163 ? -9.618 -1.424 -12.772 1.00 76.94 163 GLU A CA 1
ATOM 1305 C C . GLU A 1 163 ? -8.428 -1.803 -11.878 1.00 76.94 163 GLU A C 1
ATOM 1307 O O . GLU A 1 163 ? -7.791 -2.830 -12.116 1.00 76.94 163 GLU A O 1
ATOM 1312 N N . MET A 1 164 ? -8.180 -1.042 -10.802 1.00 81.75 164 MET A N 1
ATOM 1313 C CA . MET A 1 164 ? -7.128 -1.338 -9.816 1.00 81.75 164 MET A CA 1
ATOM 1314 C C . MET A 1 164 ? -7.271 -2.753 -9.250 1.00 81.75 164 MET A C 1
ATOM 1316 O O . MET A 1 164 ? -6.299 -3.503 -9.192 1.00 81.75 164 MET A O 1
ATOM 1320 N N . LYS A 1 165 ? -8.493 -3.132 -8.860 1.00 77.38 165 LYS A N 1
ATOM 1321 C CA . LYS A 1 165 ? -8.806 -4.454 -8.302 1.00 77.38 165 LYS A CA 1
ATOM 1322 C C . LYS A 1 165 ? -8.595 -5.575 -9.317 1.00 77.38 165 LYS A C 1
ATOM 1324 O O . LYS A 1 165 ? -8.116 -6.641 -8.947 1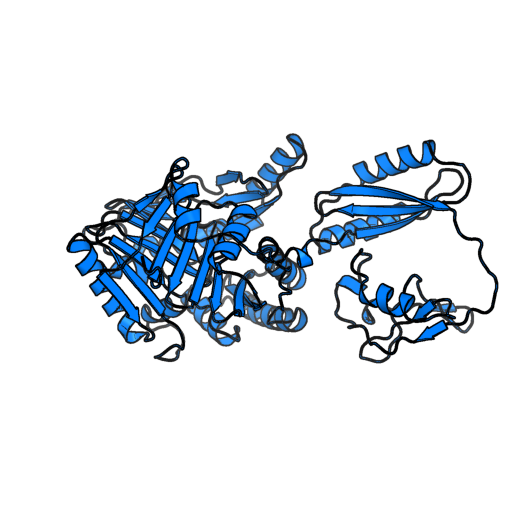.00 77.38 165 LYS A O 1
ATOM 1329 N N . THR A 1 166 ? -8.937 -5.336 -10.583 1.00 70.69 166 THR A N 1
ATOM 1330 C CA . THR A 1 166 ? -8.755 -6.317 -11.664 1.00 70.69 166 THR A CA 1
ATOM 1331 C C . THR A 1 166 ? -7.275 -6.536 -11.962 1.00 70.69 166 THR A C 1
ATOM 1333 O O . THR A 1 166 ? -6.836 -7.672 -12.082 1.00 70.69 166 THR A O 1
ATOM 1336 N N . LYS A 1 167 ? -6.488 -5.456 -12.030 1.00 72.75 167 LYS A N 1
ATOM 1337 C CA . LYS A 1 167 ? -5.038 -5.525 -12.264 1.00 72.75 167 LYS A CA 1
ATOM 1338 C C . LYS A 1 167 ? -4.268 -6.082 -11.071 1.00 72.75 167 LYS A C 1
ATOM 1340 O O . LYS A 1 167 ? -3.168 -6.603 -11.240 1.00 72.75 167 LYS A O 1
ATOM 1345 N N . GLN A 1 168 ? -4.817 -5.952 -9.865 1.00 71.88 168 GLN A N 1
ATOM 1346 C CA . GLN A 1 168 ? -4.158 -6.396 -8.648 1.00 71.88 168 GLN A CA 1
ATOM 1347 C C . GLN A 1 168 ? -5.146 -7.017 -7.651 1.00 71.88 168 GLN A C 1
ATOM 1349 O O . GLN A 1 168 ? -5.555 -6.364 -6.683 1.00 71.88 168 GLN A O 1
ATOM 1354 N N . PRO A 1 169 ? -5.500 -8.297 -7.847 1.00 71.25 169 PRO A N 1
ATOM 1355 C CA . PRO A 1 169 ? -6.374 -9.015 -6.932 1.00 71.25 169 PRO A CA 1
ATOM 1356 C C . PRO A 1 169 ? -5.753 -9.121 -5.532 1.00 71.25 169 PRO A C 1
ATOM 1358 O O . PRO A 1 169 ? -4.630 -9.601 -5.364 1.00 71.25 169 PRO A O 1
ATOM 1361 N N . VAL A 1 170 ? -6.492 -8.687 -4.509 1.00 79.19 170 VAL A N 1
ATOM 1362 C CA . VAL A 1 170 ? -6.056 -8.710 -3.103 1.00 79.19 170 VAL A CA 1
ATOM 1363 C C . VAL A 1 170 ? -7.157 -9.208 -2.170 1.00 79.19 170 VAL A C 1
ATOM 1365 O O . VAL A 1 170 ? -8.334 -9.192 -2.526 1.00 79.19 170 VAL A O 1
ATOM 1368 N N . LYS A 1 171 ? -6.777 -9.608 -0.951 1.00 77.38 171 LYS A N 1
ATOM 1369 C CA . LYS A 1 171 ? -7.697 -10.038 0.119 1.00 77.38 171 LYS A CA 1
ATOM 1370 C C . LYS A 1 171 ? -8.387 -8.882 0.854 1.00 77.38 171 LYS A C 1
ATOM 1372 O O . LYS A 1 171 ? -9.317 -9.124 1.606 1.00 77.38 171 LYS A O 1
ATOM 1377 N N . TYR A 1 172 ? -7.925 -7.643 0.694 1.00 87.38 172 TYR A N 1
ATOM 1378 C CA . TYR A 1 172 ? -8.528 -6.500 1.374 1.00 87.38 172 TYR A CA 1
ATOM 1379 C C . TYR A 1 172 ? -8.691 -5.340 0.396 1.00 87.38 172 TYR A C 1
ATOM 1381 O O . TYR A 1 172 ? -7.786 -4.532 0.195 1.00 87.38 172 TYR A O 1
ATOM 1389 N N . SER A 1 173 ? -9.856 -5.267 -0.246 1.00 90.25 173 SER A N 1
ATOM 1390 C CA . SER A 1 173 ? -10.181 -4.162 -1.150 1.00 90.25 173 SER A CA 1
ATOM 1391 C C . SER A 1 173 ? -11.330 -3.322 -0.608 1.00 90.25 173 SER A C 1
ATOM 1393 O O . SER A 1 173 ? -12.271 -3.830 0.003 1.00 90.25 173 SER A O 1
ATOM 1395 N N . ALA A 1 174 ? -11.225 -2.009 -0.782 1.00 94.19 174 ALA A N 1
ATOM 1396 C CA . ALA A 1 174 ? -12.201 -1.066 -0.266 1.00 94.19 174 ALA A CA 1
ATOM 1397 C C . ALA A 1 174 ? -12.433 0.079 -1.250 1.00 94.19 174 ALA A C 1
ATOM 1399 O O . ALA A 1 174 ? -11.489 0.690 -1.751 1.00 94.19 174 ALA A O 1
ATOM 1400 N N . PHE A 1 175 ? -13.700 0.414 -1.460 1.00 94.12 175 PHE A N 1
ATOM 1401 C CA . PHE A 1 175 ? -14.128 1.629 -2.133 1.00 94.12 175 PHE A CA 1
ATOM 1402 C C . PHE A 1 175 ? -14.993 2.453 -1.185 1.00 94.12 175 PHE A C 1
ATOM 1404 O O . PHE A 1 175 ? -16.030 1.991 -0.708 1.00 94.12 175 PHE A O 1
ATOM 1411 N N . ILE A 1 176 ? -14.583 3.688 -0.916 1.00 95.69 176 ILE A N 1
ATOM 1412 C CA . ILE A 1 176 ? -15.341 4.627 -0.088 1.00 95.69 176 ILE A CA 1
ATOM 1413 C C . ILE A 1 176 ? -15.692 5.835 -0.938 1.00 95.69 176 ILE A C 1
ATOM 1415 O O . ILE A 1 176 ? -14.808 6.472 -1.508 1.00 95.69 176 ILE A O 1
ATOM 1419 N N . ARG A 1 177 ? -16.976 6.186 -0.978 1.00 93.31 177 ARG A N 1
ATOM 1420 C CA . ARG A 1 177 ? -17.455 7.448 -1.542 1.00 93.31 177 ARG A CA 1
ATOM 1421 C C . ARG A 1 177 ? -17.900 8.360 -0.410 1.00 93.31 177 ARG A C 1
ATOM 1423 O O . ARG A 1 177 ? -18.706 7.953 0.424 1.00 93.31 177 ARG A O 1
ATOM 1430 N N . ARG A 1 178 ? -17.383 9.589 -0.411 1.00 91.94 178 ARG A N 1
ATOM 1431 C CA . ARG A 1 178 ? -17.720 10.664 0.528 1.00 91.94 178 ARG A CA 1
ATOM 1432 C C . ARG A 1 178 ? -17.999 11.942 -0.258 1.00 91.94 178 ARG A C 1
ATOM 1434 O O . ARG A 1 178 ? -17.086 12.696 -0.600 1.00 91.94 178 ARG A O 1
ATOM 1441 N N . GLY A 1 179 ? -19.267 12.170 -0.572 1.00 88.31 179 GLY A N 1
ATOM 1442 C CA . GLY A 1 179 ? -19.717 13.203 -1.498 1.00 88.31 179 GLY A CA 1
ATOM 1443 C C . GLY A 1 179 ? -19.062 13.038 -2.872 1.00 88.31 179 GLY A C 1
ATOM 1444 O O . GLY A 1 179 ? -19.290 12.047 -3.570 1.00 88.31 179 GLY A O 1
ATOM 1445 N N . SER A 1 180 ? -18.229 14.016 -3.237 1.00 85.50 180 SER A N 1
ATOM 1446 C CA . SER A 1 180 ? -17.455 14.066 -4.487 1.00 85.50 180 SER A CA 1
ATOM 1447 C C . SER A 1 180 ? -16.017 13.542 -4.363 1.00 85.50 180 SER A C 1
ATOM 1449 O O . SER A 1 180 ? -15.238 13.641 -5.316 1.00 85.50 180 SER A O 1
ATOM 1451 N N . SER A 1 181 ? -15.646 13.011 -3.195 1.00 91.00 181 SER A N 1
ATOM 1452 C CA . SER A 1 181 ? -14.357 12.362 -2.958 1.00 91.00 181 SER A CA 1
ATOM 1453 C C . SER A 1 181 ? -14.498 10.846 -2.929 1.00 91.00 181 SER A C 1
ATOM 1455 O O . SER A 1 181 ? -15.493 10.315 -2.430 1.00 91.00 181 SER A O 1
ATOM 1457 N N . TYR A 1 182 ? -13.470 10.158 -3.417 1.00 92.94 182 TYR A N 1
ATOM 1458 C CA . TYR A 1 182 ? -13.407 8.702 -3.448 1.00 92.94 182 TYR A CA 1
ATOM 1459 C C . TYR A 1 182 ? -12.085 8.214 -2.869 1.00 92.94 182 TYR A C 1
ATOM 1461 O O . TYR A 1 182 ? -11.053 8.865 -3.023 1.00 92.94 182 TYR A O 1
ATOM 1469 N N . ILE A 1 183 ? -12.121 7.052 -2.235 1.00 96.31 183 ILE A N 1
ATOM 1470 C CA . ILE A 1 183 ? -10.944 6.327 -1.772 1.00 96.31 183 ILE A CA 1
ATOM 1471 C C . ILE A 1 183 ? -11.034 4.934 -2.371 1.00 96.31 183 ILE A C 1
ATOM 1473 O O . ILE A 1 183 ? -12.037 4.246 -2.184 1.00 96.31 183 ILE A O 1
ATOM 1477 N N . CYS A 1 184 ? -9.997 4.542 -3.097 1.00 94.50 184 CYS A N 1
ATOM 1478 C CA . CYS A 1 184 ? -9.919 3.274 -3.807 1.00 94.50 184 CYS A CA 1
ATOM 1479 C C . CYS A 1 184 ? -8.705 2.524 -3.267 1.00 94.50 184 CYS A C 1
ATOM 1481 O O . CYS A 1 184 ? -7.583 2.965 -3.487 1.00 94.50 184 CYS A O 1
ATOM 1483 N N . SER A 1 185 ? -8.904 1.432 -2.537 1.00 95.25 185 SER A N 1
ATOM 1484 C CA . SER A 1 185 ? -7.827 0.671 -1.902 1.00 95.25 185 SER A CA 1
ATOM 1485 C C . SER A 1 185 ? -7.813 -0.769 -2.393 1.00 95.25 185 SER A C 1
ATOM 1487 O O . SER A 1 185 ? -8.848 -1.436 -2.404 1.00 95.25 185 SER A O 1
ATOM 1489 N N . VAL A 1 186 ? -6.628 -1.244 -2.777 1.00 91.56 186 VAL A N 1
ATOM 1490 C CA . VAL A 1 186 ? -6.343 -2.649 -3.103 1.00 91.56 186 VAL A CA 1
ATOM 1491 C C . VAL A 1 186 ? -5.187 -3.134 -2.230 1.00 91.56 186 VAL A C 1
ATOM 1493 O O . VAL A 1 186 ? -4.098 -3.473 -2.703 1.00 91.56 186 VAL A O 1
ATOM 1496 N N . SER A 1 187 ? -5.431 -3.126 -0.920 1.00 91.81 187 SER A N 1
ATOM 1497 C CA . SER A 1 187 ? -4.432 -3.480 0.078 1.00 91.81 187 SER A CA 1
ATOM 1498 C C . SER A 1 187 ? -4.217 -4.994 0.167 1.00 91.81 187 SER A C 1
ATOM 1500 O O . SER A 1 187 ? -5.168 -5.765 0.321 1.00 91.81 187 SER A O 1
ATOM 1502 N N . PRO A 1 188 ? -2.964 -5.463 0.116 1.00 86.94 188 PRO A N 1
ATOM 1503 C CA . PRO A 1 188 ? -2.661 -6.848 0.430 1.00 86.94 188 PRO A CA 1
ATOM 1504 C C . PRO A 1 188 ? -2.592 -7.099 1.949 1.00 86.94 188 PRO A C 1
ATOM 1506 O O . PRO A 1 188 ? -2.655 -8.256 2.358 1.00 86.94 188 PRO A O 1
ATOM 1509 N N . GLU A 1 189 ? -2.412 -6.069 2.790 1.00 91.62 189 GLU A N 1
ATOM 1510 C CA . GLU A 1 189 ? -1.930 -6.222 4.174 1.00 91.62 189 GLU A CA 1
ATOM 1511 C C . GLU A 1 189 ? -3.034 -6.064 5.221 1.00 91.62 189 GLU A C 1
ATOM 1513 O O . GLU A 1 189 ? -3.696 -5.026 5.311 1.00 91.62 189 GLU A O 1
ATOM 1518 N N . LEU A 1 190 ? -3.192 -7.091 6.062 1.00 93.94 190 LEU A N 1
ATOM 1519 C CA . LEU A 1 190 ? -4.070 -7.041 7.227 1.00 93.94 190 LEU A CA 1
ATOM 1520 C C . LEU A 1 190 ? -3.390 -6.243 8.339 1.00 93.94 190 LEU A C 1
ATOM 1522 O O . LEU A 1 190 ? -2.363 -6.672 8.865 1.00 93.94 190 LEU A O 1
ATOM 1526 N N . PHE A 1 191 ? -4.012 -5.140 8.751 1.00 96.25 191 PHE A N 1
ATOM 1527 C CA . PHE A 1 191 ? -3.575 -4.415 9.937 1.00 96.25 191 PHE A CA 1
ATOM 1528 C C . PHE A 1 191 ? -3.946 -5.207 11.191 1.00 96.25 191 PHE A C 1
ATOM 1530 O O . PHE A 1 191 ? -3.063 -5.629 11.933 1.00 96.25 191 PHE A O 1
ATOM 1537 N N . PHE A 1 192 ? -5.239 -5.473 11.385 1.00 96.69 192 PHE A N 1
ATOM 1538 C CA . PHE A 1 192 ? -5.705 -6.415 12.393 1.00 96.69 192 PHE A CA 1
ATOM 1539 C C . PHE A 1 192 ? -7.088 -6.978 12.064 1.00 96.69 192 PHE A C 1
ATOM 1541 O O . PHE A 1 192 ? -7.931 -6.332 11.439 1.00 96.69 192 PHE A O 1
ATOM 1548 N N . GLU A 1 193 ? -7.341 -8.182 12.556 1.00 96.50 193 GLU A N 1
ATOM 1549 C CA . GLU A 1 193 ? -8.662 -8.780 12.673 1.00 96.50 193 GLU A CA 1
ATOM 1550 C C . GLU A 1 193 ? -8.933 -9.101 14.144 1.00 96.50 193 GLU A C 1
ATOM 1552 O O . GLU A 1 193 ? -8.124 -9.750 14.807 1.00 96.50 193 GLU A O 1
ATOM 1557 N N . LYS A 1 194 ? -10.097 -8.669 14.629 1.00 96.31 194 LYS A N 1
ATOM 1558 C CA . LYS A 1 194 ? -10.649 -9.003 15.940 1.00 96.31 194 LYS A CA 1
ATOM 1559 C C . LYS A 1 194 ? -11.814 -9.966 15.758 1.00 96.31 194 LYS A C 1
ATOM 1561 O O . LYS A 1 194 ? -12.725 -9.679 14.983 1.00 96.31 194 LYS A O 1
ATOM 1566 N N . ASN A 1 195 ? -11.820 -11.059 16.513 1.00 95.75 195 ASN A N 1
ATOM 1567 C CA . ASN A 1 195 ? -12.957 -11.968 16.645 1.00 95.75 195 ASN A CA 1
ATOM 1568 C C . ASN A 1 195 ? -13.192 -12.293 18.124 1.00 95.75 195 ASN A C 1
ATOM 1570 O O . ASN A 1 195 ? -12.494 -13.119 18.720 1.00 95.75 195 ASN A O 1
ATOM 1574 N N . GLY A 1 196 ? -14.150 -11.598 18.738 1.00 95.06 196 GLY A N 1
ATOM 1575 C CA . GLY A 1 196 ? -14.347 -11.627 20.184 1.00 95.06 196 GLY A CA 1
ATOM 1576 C C . GLY A 1 196 ? -13.102 -11.108 20.902 1.00 95.06 196 GLY A C 1
ATOM 1577 O O . GLY A 1 196 ? -12.737 -9.944 20.729 1.00 95.06 196 GLY A O 1
ATOM 1578 N N . SER A 1 197 ? -12.454 -11.973 21.685 1.00 95.62 197 SER A N 1
ATOM 1579 C CA . SER A 1 197 ? -11.177 -11.702 22.358 1.00 95.62 197 SER A CA 1
ATOM 1580 C C . SER A 1 197 ? -9.949 -12.033 21.508 1.00 95.62 197 SER A C 1
ATOM 1582 O O . SER A 1 197 ? -8.836 -11.737 21.920 1.00 95.62 197 SER A O 1
ATOM 1584 N N . ARG A 1 198 ? -10.103 -12.685 20.352 1.00 97.44 198 ARG A N 1
ATOM 1585 C CA . ARG A 1 198 ? -8.968 -13.130 19.535 1.00 97.44 198 ARG A CA 1
ATOM 1586 C C . ARG A 1 198 ? -8.531 -12.008 18.608 1.00 97.44 198 ARG A C 1
ATOM 1588 O O . ARG A 1 198 ? -9.367 -11.467 17.886 1.00 97.44 198 ARG A O 1
ATOM 1595 N N . MET A 1 199 ? -7.237 -11.716 18.589 1.00 97.19 199 MET A N 1
ATOM 1596 C CA . MET A 1 199 ? -6.627 -10.800 17.627 1.00 97.19 199 MET A CA 1
ATOM 1597 C C . MET A 1 199 ? -5.720 -11.549 16.670 1.00 97.19 199 MET A C 1
ATOM 1599 O O . MET A 1 199 ? -5.058 -12.515 17.055 1.00 97.19 199 MET A O 1
ATOM 1603 N N . ARG A 1 200 ? -5.684 -11.079 15.425 1.00 96.25 200 ARG A N 1
ATOM 1604 C CA . ARG A 1 200 ? -4.779 -11.553 14.383 1.00 96.25 200 ARG A CA 1
ATOM 1605 C C . ARG A 1 200 ? -4.218 -10.368 13.605 1.00 96.25 200 ARG A C 1
ATOM 1607 O O . ARG A 1 200 ? -4.986 -9.574 13.076 1.00 96.25 200 ARG A O 1
ATOM 1614 N N . CYS A 1 201 ? -2.902 -10.310 13.464 1.00 95.69 201 CYS A N 1
ATOM 1615 C CA . CYS A 1 201 ? -2.198 -9.402 12.560 1.00 95.69 201 CYS A CA 1
ATOM 1616 C C . CYS A 1 201 ? -1.416 -10.233 11.538 1.00 95.69 201 CYS A C 1
ATOM 1618 O O . CYS A 1 201 ? -0.981 -11.346 11.850 1.00 95.69 201 CYS A O 1
ATOM 1620 N N . LEU A 1 202 ? -1.244 -9.714 10.322 1.00 93.38 202 LEU A N 1
ATOM 1621 C CA . LEU A 1 202 ? -0.509 -10.414 9.264 1.00 93.38 202 LEU A CA 1
ATOM 1622 C C . LEU A 1 202 ? 0.453 -9.448 8.559 1.00 93.38 202 LEU A C 1
ATOM 1624 O O . LEU A 1 202 ? 0.206 -9.077 7.408 1.00 93.38 202 LEU A O 1
ATOM 1628 N N . PRO A 1 203 ? 1.527 -9.006 9.245 1.00 91.00 203 PRO A N 1
ATOM 1629 C CA . PRO A 1 203 ? 2.579 -8.231 8.606 1.00 91.00 203 PRO A CA 1
ATOM 1630 C C . PRO A 1 203 ? 3.180 -8.974 7.423 1.00 91.00 203 PRO A C 1
ATOM 1632 O O . PRO A 1 203 ? 3.337 -10.202 7.432 1.00 91.00 203 PRO A O 1
ATOM 1635 N N . MET A 1 204 ? 3.594 -8.193 6.433 1.00 87.56 204 MET A N 1
ATOM 1636 C CA . MET A 1 204 ? 4.233 -8.704 5.235 1.00 87.56 204 MET A CA 1
ATOM 1637 C C . MET A 1 204 ? 5.508 -7.925 4.919 1.00 87.56 204 MET A C 1
ATOM 1639 O O . MET A 1 204 ? 5.537 -6.698 5.006 1.00 87.56 204 MET A O 1
ATOM 1643 N N . LYS A 1 205 ? 6.565 -8.647 4.544 1.00 85.56 205 LYS A N 1
ATOM 1644 C CA . LYS A 1 205 ? 7.825 -8.091 4.028 1.00 85.56 205 LYS A CA 1
ATOM 1645 C C . LYS A 1 205 ? 8.458 -9.110 3.101 1.00 85.56 205 LYS A C 1
ATOM 1647 O O . LYS A 1 205 ? 8.420 -10.294 3.410 1.00 85.56 205 LYS A O 1
ATOM 1652 N N . GLY A 1 206 ? 9.008 -8.640 1.988 1.00 81.44 206 GLY A N 1
ATOM 1653 C CA . GLY A 1 206 ? 9.581 -9.477 0.943 1.00 81.44 206 GLY A CA 1
ATOM 1654 C C . GLY A 1 206 ? 8.564 -9.965 -0.083 1.00 81.44 206 GLY A C 1
ATOM 1655 O O . GLY A 1 206 ? 7.511 -10.517 0.243 1.00 81.44 206 GLY A O 1
ATOM 1656 N N . THR A 1 207 ? 8.919 -9.782 -1.347 1.00 76.69 207 THR A N 1
ATOM 1657 C CA . THR A 1 207 ? 8.106 -10.144 -2.504 1.00 76.69 207 THR A CA 1
ATOM 1658 C C . THR A 1 207 ? 9.008 -10.773 -3.554 1.00 76.69 207 THR A C 1
ATOM 1660 O O . THR A 1 207 ? 10.162 -10.381 -3.701 1.00 76.69 207 THR A O 1
ATOM 1663 N N . MET A 1 208 ? 8.486 -11.746 -4.292 1.00 75.06 208 MET A N 1
ATOM 1664 C CA . MET A 1 208 ? 9.191 -12.364 -5.414 1.00 75.06 208 MET A CA 1
ATOM 1665 C C . MET A 1 208 ? 8.203 -12.601 -6.555 1.00 75.06 208 MET A C 1
ATOM 1667 O O . MET A 1 208 ? 7.089 -13.043 -6.277 1.00 75.06 208 MET A O 1
ATOM 1671 N N . PRO A 1 209 ? 8.539 -12.325 -7.824 1.00 68.62 209 PRO A N 1
ATOM 1672 C CA . PRO A 1 209 ? 7.656 -12.646 -8.940 1.00 68.62 209 PRO A CA 1
ATOM 1673 C C . PRO A 1 209 ? 7.393 -14.154 -9.033 1.00 68.62 209 PRO A C 1
ATOM 1675 O O . PRO A 1 209 ? 8.220 -14.982 -8.638 1.00 68.62 209 PRO A O 1
ATOM 1678 N N . ARG A 1 210 ? 6.243 -14.522 -9.600 1.00 72.50 210 ARG A N 1
ATOM 1679 C CA . ARG A 1 210 ? 5.966 -15.915 -9.975 1.00 72.50 210 ARG A CA 1
ATOM 1680 C C . ARG A 1 210 ? 6.903 -16.348 -11.101 1.00 72.50 210 ARG A C 1
ATOM 1682 O O . ARG A 1 210 ? 7.322 -15.536 -11.924 1.00 72.50 210 ARG A O 1
ATOM 1689 N N . GLY A 1 211 ? 7.252 -17.626 -11.124 1.00 62.25 211 GLY A N 1
ATOM 1690 C CA . GLY A 1 211 ? 8.079 -18.194 -12.182 1.00 62.25 211 GLY A CA 1
ATOM 1691 C C . GLY A 1 211 ? 7.278 -18.460 -13.455 1.00 62.25 211 GLY A C 1
ATOM 1692 O O . GLY A 1 211 ? 6.097 -18.795 -13.407 1.00 62.25 211 GLY A O 1
ATOM 1693 N N . ASN A 1 212 ? 7.944 -18.377 -14.607 1.00 66.19 212 ASN A N 1
ATOM 1694 C CA . ASN A 1 212 ? 7.364 -18.713 -15.916 1.00 66.19 212 ASN A CA 1
ATOM 1695 C C . ASN A 1 212 ? 7.308 -20.230 -16.204 1.00 66.19 212 ASN A C 1
ATOM 1697 O O . ASN A 1 212 ? 6.970 -20.646 -17.308 1.00 66.19 212 ASN A O 1
ATOM 1701 N N . SER A 1 213 ? 7.668 -21.058 -15.225 1.00 57.41 213 SER A N 1
ATOM 1702 C CA . SER A 1 213 ? 7.571 -22.520 -15.238 1.00 57.41 213 SER A CA 1
ATOM 1703 C C . SER A 1 213 ? 7.428 -23.016 -13.800 1.00 57.41 213 SER A C 1
ATOM 1705 O O . SER A 1 213 ? 7.790 -22.291 -12.876 1.00 57.41 213 SER A O 1
ATOM 1707 N N . ILE A 1 214 ? 6.946 -24.245 -13.594 1.00 68.62 214 ILE A N 1
ATOM 1708 C CA . ILE A 1 214 ? 6.791 -24.831 -12.248 1.00 68.62 214 ILE A CA 1
ATOM 1709 C C . ILE A 1 214 ? 8.124 -24.814 -11.486 1.00 68.62 214 ILE A C 1
ATOM 1711 O O . ILE A 1 214 ? 8.164 -24.398 -10.331 1.00 68.62 214 ILE A O 1
ATOM 1715 N N . THR A 1 215 ? 9.221 -25.182 -12.150 1.00 74.19 215 THR A N 1
ATOM 1716 C CA . THR A 1 215 ? 10.565 -25.190 -11.559 1.00 74.19 215 THR A CA 1
ATOM 1717 C C . THR A 1 215 ? 11.030 -23.787 -11.176 1.00 74.19 215 THR A C 1
ATOM 1719 O O . THR A 1 215 ? 11.462 -23.580 -10.046 1.00 74.19 215 THR A O 1
ATOM 1722 N N . ALA A 1 216 ? 10.889 -22.802 -12.072 1.00 69.00 216 ALA A N 1
ATOM 1723 C CA . ALA A 1 216 ? 11.243 -21.414 -11.762 1.00 69.00 216 ALA A CA 1
ATOM 1724 C C . ALA A 1 216 ? 10.357 -20.833 -10.645 1.00 69.00 216 ALA A C 1
ATOM 1726 O O . ALA A 1 216 ? 10.823 -20.054 -9.822 1.00 69.00 216 ALA A O 1
ATOM 1727 N N . ASP A 1 217 ? 9.082 -21.226 -10.587 1.00 71.00 217 ASP A N 1
ATOM 1728 C CA . ASP A 1 217 ? 8.137 -20.776 -9.561 1.00 71.00 217 ASP A CA 1
ATOM 1729 C C . ASP A 1 217 ? 8.525 -21.317 -8.180 1.00 71.00 217 ASP A C 1
ATOM 1731 O O . ASP A 1 217 ? 8.522 -20.582 -7.195 1.00 71.00 217 ASP A O 1
ATOM 1735 N N . GLN A 1 218 ? 8.929 -22.589 -8.122 1.00 80.38 218 GLN A N 1
ATOM 1736 C CA . GLN A 1 218 ? 9.455 -23.225 -6.915 1.00 80.38 218 GLN A CA 1
ATOM 1737 C C . GLN A 1 218 ? 10.794 -22.619 -6.481 1.00 80.38 218 GLN A C 1
ATOM 1739 O O . GLN A 1 218 ? 10.976 -22.354 -5.294 1.00 80.38 218 GLN A O 1
ATOM 1744 N N . GLN A 1 219 ? 11.704 -22.350 -7.423 1.00 85.56 219 GLN A N 1
ATOM 1745 C CA . GLN A 1 219 ? 12.974 -21.676 -7.141 1.00 85.56 219 GLN A CA 1
ATOM 1746 C C . GLN A 1 219 ? 12.736 -20.281 -6.563 1.00 85.56 219 GLN A C 1
ATOM 1748 O O . GLN A 1 219 ? 13.246 -19.981 -5.491 1.00 85.56 219 GLN A O 1
ATOM 1753 N N . ASN A 1 220 ? 11.885 -19.471 -7.197 1.00 77.44 220 ASN A N 1
ATOM 1754 C CA . ASN A 1 220 ? 11.531 -18.137 -6.713 1.00 77.44 220 ASN A CA 1
ATOM 1755 C C . ASN A 1 220 ? 10.925 -18.181 -5.302 1.00 77.44 220 ASN A C 1
ATOM 1757 O O . ASN A 1 220 ? 11.320 -17.401 -4.431 1.00 77.44 220 ASN A O 1
ATOM 1761 N N . ALA A 1 221 ? 9.997 -19.110 -5.050 1.00 85.19 221 ALA A N 1
ATOM 1762 C CA . ALA A 1 221 ? 9.432 -19.312 -3.720 1.00 85.19 221 ALA A CA 1
ATOM 1763 C C . ALA A 1 221 ? 10.525 -19.661 -2.697 1.00 85.19 221 ALA A C 1
ATOM 1765 O O . ALA A 1 221 ? 10.598 -19.046 -1.635 1.00 85.19 221 ALA A O 1
ATOM 1766 N N . GLN A 1 222 ? 11.411 -20.602 -3.025 1.00 89.69 222 GLN A N 1
ATOM 1767 C CA . GLN A 1 222 ? 12.479 -21.039 -2.130 1.00 89.69 222 GLN A CA 1
ATOM 1768 C C . GLN A 1 222 ? 13.514 -19.931 -1.877 1.00 89.69 222 GLN A C 1
ATOM 1770 O O . GLN A 1 222 ? 13.931 -19.734 -0.735 1.00 89.69 222 GLN A O 1
ATOM 1775 N N . SER A 1 223 ? 13.870 -19.150 -2.899 1.00 89.50 223 SER A N 1
ATOM 1776 C CA . SER A 1 223 ? 14.746 -17.981 -2.782 1.00 89.50 223 SER A CA 1
ATOM 1777 C C . SER A 1 223 ? 14.150 -16.917 -1.865 1.00 89.50 223 SER A C 1
ATOM 1779 O O . SER A 1 223 ? 14.857 -16.395 -1.005 1.00 89.50 223 SER A O 1
ATOM 1781 N N . LEU A 1 224 ? 12.849 -16.622 -1.990 1.00 89.06 224 LEU A N 1
ATOM 1782 C CA . LEU A 1 224 ? 12.180 -15.693 -1.079 1.00 89.06 224 LEU A CA 1
ATOM 1783 C C . LEU A 1 224 ? 12.165 -16.244 0.348 1.00 89.06 224 LEU A C 1
ATOM 1785 O O . LEU A 1 224 ? 12.548 -15.536 1.276 1.00 89.06 224 LEU A O 1
ATOM 1789 N N . LYS A 1 225 ? 11.779 -17.515 0.516 1.00 89.56 225 LYS A N 1
ATOM 1790 C CA . LYS A 1 225 ? 11.708 -18.184 1.822 1.00 89.56 225 LYS A CA 1
ATOM 1791 C C . LYS A 1 225 ? 13.046 -18.170 2.559 1.00 89.56 225 LYS A C 1
ATOM 1793 O O . LYS A 1 225 ? 13.060 -17.992 3.771 1.00 89.56 225 LYS A O 1
ATOM 1798 N N . ASN A 1 226 ? 14.151 -18.337 1.835 1.00 89.38 226 ASN A N 1
ATOM 1799 C CA . ASN A 1 226 ? 15.495 -18.420 2.409 1.00 89.38 226 ASN A CA 1
ATOM 1800 C C . ASN A 1 226 ? 16.247 -17.085 2.416 1.00 89.38 226 ASN A C 1
ATOM 1802 O O . ASN A 1 226 ? 17.379 -17.027 2.890 1.00 89.38 226 ASN A O 1
ATOM 1806 N N . SER A 1 227 ? 15.640 -16.006 1.919 1.00 88.81 227 SER A N 1
ATOM 1807 C CA . SER A 1 227 ? 16.284 -14.698 1.863 1.00 88.81 227 SER A CA 1
ATOM 1808 C C . SER A 1 227 ? 16.537 -14.149 3.269 1.00 88.81 227 SER A C 1
ATOM 1810 O O . SER A 1 227 ? 15.602 -13.785 3.983 1.00 88.81 227 SER A O 1
ATOM 1812 N N . ILE A 1 228 ? 17.815 -14.056 3.646 1.00 88.00 228 ILE A N 1
ATOM 1813 C CA . ILE A 1 228 ? 18.258 -13.537 4.949 1.00 88.00 228 ILE A CA 1
ATOM 1814 C C . ILE A 1 228 ? 17.744 -12.107 5.157 1.00 88.00 228 ILE A C 1
ATOM 1816 O O . ILE A 1 228 ? 17.130 -11.832 6.185 1.00 88.00 228 ILE A O 1
ATOM 1820 N N . LYS A 1 229 ? 17.895 -11.235 4.146 1.00 83.88 229 LYS A N 1
ATOM 1821 C CA . LYS A 1 229 ? 17.386 -9.853 4.165 1.00 83.88 229 LYS A CA 1
ATOM 1822 C C . LYS A 1 229 ? 15.883 -9.805 4.464 1.00 83.88 229 LYS A C 1
ATOM 1824 O O . LYS A 1 229 ? 15.467 -9.193 5.443 1.00 83.88 229 LYS A O 1
ATOM 1829 N N . ASN A 1 230 ? 15.068 -10.496 3.660 1.00 84.81 230 ASN A N 1
ATOM 1830 C CA . ASN A 1 230 ? 13.609 -10.441 3.807 1.00 84.81 230 ASN A CA 1
ATOM 1831 C C . ASN A 1 230 ? 13.136 -11.031 5.143 1.00 84.81 230 ASN A C 1
ATOM 1833 O O . ASN A 1 230 ? 12.207 -10.505 5.755 1.00 84.81 230 ASN A O 1
ATOM 1837 N N . ARG A 1 231 ? 13.787 -12.097 5.627 1.00 89.62 231 ARG A N 1
ATOM 1838 C CA . ARG A 1 231 ? 13.490 -12.676 6.944 1.00 89.62 231 ARG A CA 1
ATOM 1839 C C . ARG A 1 231 ? 13.858 -11.728 8.081 1.00 89.62 231 ARG A C 1
ATOM 1841 O O . ARG A 1 231 ? 13.085 -11.629 9.031 1.00 89.62 231 ARG A O 1
ATOM 1848 N N . ALA A 1 232 ? 14.989 -11.029 7.995 1.00 85.88 232 ALA A N 1
ATOM 1849 C CA . ALA A 1 232 ? 15.401 -10.056 9.004 1.00 85.88 232 ALA A CA 1
ATOM 1850 C C . ALA A 1 232 ? 14.397 -8.895 9.097 1.00 85.88 232 ALA A C 1
ATOM 1852 O O . ALA A 1 232 ? 13.883 -8.615 10.180 1.00 85.88 232 ALA A O 1
ATOM 1853 N N . GLU A 1 233 ? 14.023 -8.303 7.957 1.00 85.50 233 GLU A N 1
ATOM 1854 C CA . GLU A 1 233 ? 12.993 -7.255 7.905 1.00 85.50 233 GLU A CA 1
ATOM 1855 C C . GLU A 1 233 ? 11.651 -7.746 8.461 1.00 85.50 233 GLU A C 1
ATOM 1857 O O . GLU A 1 233 ? 11.014 -7.072 9.272 1.00 85.50 233 GLU A O 1
ATOM 1862 N N . ASN A 1 234 ? 11.216 -8.942 8.054 1.00 89.75 234 ASN A N 1
ATOM 1863 C CA . ASN A 1 234 ? 9.960 -9.511 8.522 1.00 89.75 234 ASN A CA 1
ATOM 1864 C C . ASN A 1 234 ? 9.972 -9.774 10.038 1.00 89.75 234 ASN A C 1
ATOM 1866 O O . ASN A 1 234 ? 8.993 -9.453 10.709 1.00 89.75 234 ASN A O 1
ATOM 1870 N N . THR A 1 235 ? 11.081 -10.292 10.577 1.00 90.19 235 THR A 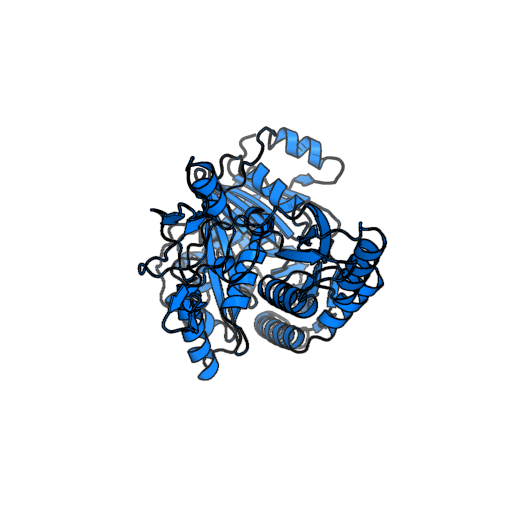N 1
ATOM 1871 C CA . THR A 1 235 ? 11.265 -10.532 12.020 1.00 90.19 235 THR A CA 1
ATOM 1872 C C . THR A 1 235 ? 11.142 -9.233 12.802 1.00 90.19 235 THR A C 1
ATOM 1874 O O . THR A 1 235 ? 10.342 -9.152 13.729 1.00 90.19 235 THR A O 1
ATOM 1877 N N . MET A 1 236 ? 11.848 -8.186 12.374 1.00 86.81 236 MET A N 1
ATOM 1878 C CA . MET A 1 236 ? 11.810 -6.884 13.037 1.00 86.81 236 MET A CA 1
ATOM 1879 C C . MET A 1 236 ? 10.387 -6.297 13.073 1.00 86.81 236 MET A C 1
ATOM 1881 O O . MET A 1 236 ? 9.937 -5.810 14.111 1.00 86.81 236 MET A O 1
ATOM 1885 N N . ILE A 1 237 ? 9.642 -6.367 11.962 1.00 88.56 237 ILE A N 1
ATOM 1886 C CA . ILE A 1 237 ? 8.245 -5.903 11.927 1.00 88.56 237 ILE A CA 1
ATOM 1887 C C . ILE A 1 237 ? 7.336 -6.784 12.789 1.00 88.56 237 ILE A C 1
ATOM 1889 O O . ILE A 1 237 ? 6.443 -6.268 13.466 1.00 88.56 237 ILE A O 1
ATOM 1893 N N . ALA A 1 238 ? 7.548 -8.101 12.778 1.00 91.50 238 ALA A N 1
ATOM 1894 C CA . ALA A 1 238 ? 6.776 -9.013 13.605 1.00 91.50 238 ALA A CA 1
ATOM 1895 C C . ALA A 1 238 ? 6.982 -8.718 15.097 1.00 91.50 238 ALA A C 1
ATOM 1897 O O . ALA A 1 238 ? 6.007 -8.663 15.846 1.00 91.50 238 ALA A O 1
ATOM 1898 N N . ASP A 1 239 ? 8.214 -8.443 15.517 1.00 90.75 239 ASP A N 1
ATOM 1899 C CA . ASP A 1 239 ? 8.541 -8.089 16.898 1.00 90.75 239 ASP A CA 1
ATOM 1900 C C . ASP A 1 239 ? 7.943 -6.749 17.321 1.00 90.75 239 ASP A C 1
ATOM 1902 O O . ASP A 1 239 ? 7.371 -6.650 18.410 1.00 90.75 239 ASP A O 1
ATOM 1906 N N . LEU A 1 240 ? 7.953 -5.745 16.439 1.00 89.81 240 LEU A N 1
ATOM 1907 C CA . LEU A 1 240 ? 7.272 -4.475 16.691 1.00 89.81 240 LEU A CA 1
ATOM 1908 C C . LEU A 1 240 ? 5.768 -4.681 16.950 1.00 89.81 240 LEU A C 1
ATOM 1910 O O . LEU A 1 240 ? 5.217 -4.132 17.903 1.00 89.81 240 LEU A O 1
ATOM 1914 N N . ILE A 1 241 ? 5.110 -5.521 16.145 1.00 92.12 241 ILE A N 1
ATOM 1915 C CA . ILE A 1 241 ? 3.681 -5.826 16.309 1.00 92.12 241 ILE A CA 1
ATOM 1916 C C . ILE A 1 241 ? 3.423 -6.670 17.562 1.00 92.12 241 ILE A C 1
ATOM 1918 O O . ILE A 1 241 ? 2.416 -6.454 18.236 1.00 92.12 241 ILE A O 1
ATOM 1922 N N . ARG A 1 242 ? 4.315 -7.606 17.915 1.00 93.94 242 ARG A N 1
ATOM 1923 C CA . ARG A 1 242 ? 4.228 -8.359 19.179 1.00 93.94 242 ARG A CA 1
ATOM 1924 C C . ARG A 1 242 ? 4.283 -7.418 20.379 1.00 93.94 242 ARG A C 1
ATOM 1926 O O . ARG A 1 242 ? 3.456 -7.553 21.276 1.00 93.94 242 ARG A O 1
ATOM 1933 N N . ASN A 1 243 ? 5.207 -6.458 20.376 1.00 92.50 243 ASN A N 1
ATOM 1934 C CA . ASN A 1 243 ? 5.319 -5.455 21.432 1.00 92.50 243 ASN A CA 1
ATOM 1935 C C . ASN A 1 243 ? 4.045 -4.604 21.543 1.00 92.50 243 ASN A C 1
ATOM 1937 O O . ASN A 1 243 ? 3.520 -4.403 22.636 1.00 92.50 243 ASN A O 1
ATOM 1941 N N . ASP A 1 244 ? 3.501 -4.156 20.411 1.00 93.12 244 ASP A N 1
ATOM 1942 C CA . ASP A 1 244 ? 2.266 -3.371 20.392 1.00 93.12 244 ASP A CA 1
ATOM 1943 C C . ASP A 1 244 ? 1.049 -4.180 20.881 1.00 93.12 244 ASP A C 1
ATOM 1945 O O . ASP A 1 244 ? 0.263 -3.684 21.688 1.00 93.12 244 ASP A O 1
ATOM 1949 N N . LEU A 1 245 ? 0.919 -5.451 20.477 1.00 95.25 245 LEU A N 1
ATOM 1950 C CA . LEU A 1 245 ? -0.125 -6.350 20.985 1.00 95.25 245 LEU A CA 1
ATOM 1951 C C . LEU A 1 245 ? 0.035 -6.647 22.481 1.00 95.25 245 LEU A C 1
ATOM 1953 O O . LEU A 1 245 ? -0.975 -6.847 23.160 1.00 95.25 245 LEU A O 1
ATOM 1957 N N . GLY A 1 246 ? 1.266 -6.652 23.002 1.00 95.56 246 GLY A N 1
ATOM 1958 C CA . GLY A 1 246 ? 1.579 -6.856 24.422 1.00 95.56 246 GLY A CA 1
ATOM 1959 C C . GLY A 1 246 ? 0.873 -5.874 25.351 1.00 95.56 246 GLY A C 1
ATOM 1960 O O . GLY A 1 246 ? 0.482 -6.253 26.448 1.00 95.56 246 GLY A O 1
ATOM 1961 N N . LYS A 1 247 ? 0.613 -4.651 24.878 1.00 95.06 247 LYS A N 1
ATOM 1962 C CA . LYS A 1 247 ? -0.055 -3.589 25.647 1.00 95.06 247 LYS A CA 1
ATOM 1963 C C . LYS A 1 247 ? -1.526 -3.892 25.962 1.00 95.06 247 LYS A C 1
ATOM 1965 O O . LYS A 1 247 ? -2.063 -3.366 26.928 1.00 95.06 247 LYS A O 1
ATOM 1970 N N . ILE A 1 248 ? -2.187 -4.712 25.140 1.00 97.12 248 ILE A N 1
ATOM 1971 C CA . ILE A 1 248 ? -3.647 -4.944 25.194 1.00 97.12 248 ILE A CA 1
ATOM 1972 C C . ILE A 1 248 ? -4.032 -6.426 25.297 1.00 97.12 248 ILE A C 1
ATOM 1974 O O . ILE A 1 248 ? -5.216 -6.767 25.363 1.00 97.12 248 ILE A O 1
ATOM 1978 N N . SER A 1 249 ? -3.045 -7.321 25.283 1.00 97.94 249 SER A N 1
ATOM 1979 C CA . SER A 1 249 ? -3.252 -8.769 25.298 1.00 97.94 249 SER A CA 1
ATOM 1980 C C . SER A 1 249 ? -2.924 -9.369 26.660 1.00 97.94 249 SER A C 1
ATOM 1982 O O . SER A 1 249 ? -2.100 -8.844 27.405 1.00 97.94 249 SER A O 1
ATOM 1984 N N . ARG A 1 250 ? -3.528 -10.520 26.960 1.00 97.62 250 ARG A N 1
ATOM 1985 C CA . ARG A 1 250 ? -3.203 -11.320 28.140 1.00 97.62 250 ARG A CA 1
ATOM 1986 C C . ARG A 1 250 ? -1.727 -11.734 28.082 1.00 97.62 250 ARG A C 1
ATOM 1988 O O . ARG A 1 250 ? -1.302 -12.215 27.018 1.00 97.62 250 ARG A O 1
ATOM 1995 N N . PRO A 1 251 ? -0.965 -11.612 29.184 1.00 95.31 251 PRO A N 1
ATOM 1996 C CA . PRO A 1 251 ? 0.411 -12.094 29.251 1.00 95.31 251 PRO A CA 1
ATOM 1997 C C . PRO A 1 251 ? 0.532 -13.549 28.776 1.00 95.31 251 PRO A C 1
ATOM 1999 O O . PRO A 1 251 ? -0.344 -14.371 29.034 1.00 95.31 251 PRO A O 1
ATOM 2002 N N . GLY A 1 252 ? 1.580 -13.852 28.007 1.00 94.69 252 GLY A N 1
ATOM 2003 C CA . GLY A 1 252 ? 1.825 -15.192 27.452 1.00 94.69 252 GLY A CA 1
ATOM 2004 C C . GLY A 1 252 ? 0.897 -15.633 26.307 1.00 94.69 252 GLY A C 1
ATOM 2005 O O . GLY A 1 252 ? 1.134 -16.676 25.707 1.00 94.69 252 GLY A O 1
ATOM 2006 N N . SER A 1 253 ? -0.133 -14.858 25.942 1.00 96.88 253 SER A N 1
ATOM 2007 C CA . SER A 1 253 ? -1.082 -15.263 24.886 1.00 96.88 253 SER A CA 1
ATOM 2008 C C . SER A 1 253 ? -0.617 -14.977 23.454 1.00 96.88 253 SER A C 1
ATOM 2010 O O . SER A 1 253 ? -1.241 -15.451 22.499 1.00 96.88 253 SER A O 1
ATOM 2012 N N . ILE A 1 254 ? 0.440 -14.177 23.291 1.00 97.06 254 ILE A N 1
ATOM 2013 C CA . ILE A 1 254 ? 0.951 -13.768 21.981 1.00 97.06 254 ILE A CA 1
ATOM 2014 C C . ILE A 1 254 ? 1.709 -14.931 21.352 1.00 97.06 254 ILE A C 1
ATOM 2016 O O . ILE A 1 254 ? 2.713 -15.396 21.881 1.00 97.06 254 ILE A O 1
ATOM 2020 N N . MET A 1 255 ? 1.247 -15.367 20.186 1.00 95.88 255 MET A N 1
ATOM 2021 C CA . MET A 1 255 ? 1.830 -16.467 19.432 1.00 95.88 255 MET A CA 1
ATOM 2022 C C . MET A 1 255 ? 2.175 -16.022 18.018 1.00 95.88 255 MET A C 1
ATOM 2024 O O . MET A 1 255 ? 1.330 -15.478 17.305 1.00 95.88 255 MET A O 1
ATOM 2028 N N . VAL A 1 256 ? 3.388 -16.351 17.584 1.00 95.06 256 VAL A N 1
ATOM 2029 C CA . VAL A 1 256 ? 3.778 -16.282 16.175 1.00 95.06 256 VAL A CA 1
ATOM 2030 C C . VAL A 1 256 ? 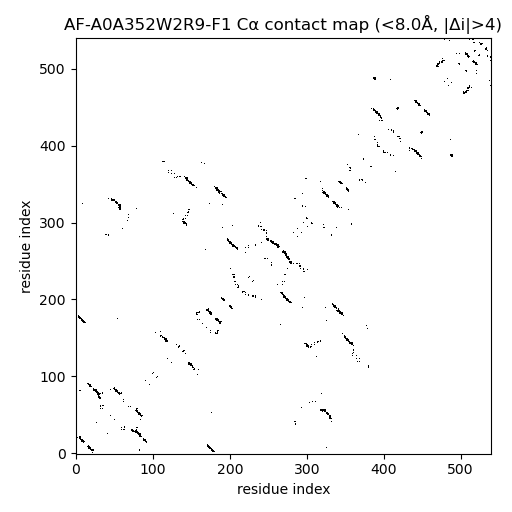3.406 -17.606 15.510 1.00 95.06 256 VAL A C 1
ATOM 2032 O O . VAL A 1 256 ? 3.811 -18.682 15.949 1.00 95.06 256 VAL A O 1
ATOM 2035 N N . LYS A 1 257 ? 2.592 -17.542 14.460 1.00 89.56 257 LYS A N 1
ATOM 2036 C CA . LYS A 1 257 ? 2.184 -18.679 13.634 1.00 89.56 257 LYS A CA 1
ATOM 2037 C C . LYS A 1 257 ? 2.735 -18.478 12.225 1.00 89.56 257 LYS A C 1
ATOM 2039 O O . LYS A 1 257 ? 2.761 -17.364 11.717 1.00 89.56 257 LYS A O 1
ATOM 2044 N N . LYS A 1 258 ? 3.154 -19.573 11.584 1.00 86.31 258 LYS A N 1
ATOM 2045 C CA . LYS A 1 258 ? 3.671 -19.569 10.202 1.00 86.31 258 LYS A CA 1
ATOM 2046 C C . LYS A 1 258 ? 4.713 -18.453 9.961 1.00 86.31 258 LYS A C 1
ATOM 2048 O O . LYS A 1 258 ? 4.498 -17.622 9.078 1.00 86.31 258 LYS A O 1
ATOM 2053 N N . PRO A 1 259 ? 5.803 -18.389 10.750 1.00 88.81 259 PRO A N 1
ATOM 2054 C CA . PRO A 1 259 ? 6.844 -17.398 10.510 1.00 88.81 259 PRO A CA 1
ATOM 2055 C C . PRO A 1 259 ? 7.395 -17.566 9.092 1.00 88.81 259 PRO A C 1
ATOM 2057 O O . PRO A 1 259 ? 7.682 -18.687 8.663 1.00 88.81 259 PRO A O 1
ATOM 2060 N N . PHE A 1 260 ? 7.506 -16.454 8.366 1.00 90.06 260 PHE A N 1
ATOM 2061 C CA . PHE A 1 260 ? 7.964 -16.421 6.973 1.00 90.06 260 PHE A CA 1
ATOM 2062 C C . PHE A 1 260 ? 7.104 -17.280 6.026 1.00 90.06 260 PHE A C 1
ATOM 2064 O O . PHE A 1 260 ? 7.595 -17.855 5.051 1.00 90.06 260 PHE A O 1
ATOM 2071 N N . GLY A 1 261 ? 5.807 -17.390 6.321 1.00 89.12 261 GLY A N 1
ATOM 2072 C CA . GLY A 1 261 ? 4.831 -18.056 5.471 1.00 89.12 261 GLY A CA 1
ATOM 2073 C C . GLY A 1 261 ? 4.729 -17.373 4.110 1.00 89.12 261 GLY A C 1
ATOM 2074 O O . GLY A 1 261 ? 4.645 -16.148 4.020 1.00 89.12 261 GLY A O 1
ATOM 2075 N N . LEU A 1 262 ? 4.718 -18.169 3.042 1.00 88.12 262 LEU A N 1
ATOM 2076 C CA . LEU A 1 262 ? 4.568 -17.661 1.683 1.00 88.12 262 LEU A CA 1
ATOM 2077 C C . LEU A 1 262 ? 3.112 -17.720 1.242 1.00 88.12 262 LEU A C 1
ATOM 2079 O O . LEU A 1 262 ? 2.522 -18.795 1.136 1.00 88.12 262 LEU A O 1
ATOM 2083 N N . GLU A 1 263 ? 2.556 -16.559 0.926 1.00 82.81 263 GLU A N 1
ATOM 2084 C CA . GLU A 1 263 ? 1.294 -16.452 0.217 1.00 82.81 263 GLU A CA 1
ATOM 2085 C C . GLU A 1 263 ? 1.553 -16.425 -1.288 1.00 82.81 263 GLU A C 1
ATOM 2087 O O . GLU A 1 263 ? 2.303 -15.594 -1.805 1.00 82.81 263 GLU A O 1
ATOM 2092 N N . LYS A 1 264 ? 0.931 -17.365 -2.000 1.00 73.25 264 LYS A N 1
ATOM 2093 C CA . LYS A 1 264 ? 0.969 -17.437 -3.459 1.00 73.25 264 LYS A CA 1
ATOM 2094 C C . LYS A 1 264 ? -0.141 -16.559 -4.032 1.00 73.25 264 LYS A C 1
ATOM 2096 O O . LYS A 1 264 ? -1.318 -16.855 -3.835 1.00 73.25 264 LYS A O 1
ATOM 2101 N N . HIS A 1 265 ? 0.235 -15.515 -4.761 1.00 66.81 265 HIS A N 1
ATOM 2102 C CA . HIS A 1 265 ? -0.671 -14.696 -5.563 1.00 66.81 265 HIS A CA 1
ATOM 2103 C C . HIS A 1 265 ? -0.509 -15.020 -7.054 1.00 66.81 265 HIS A C 1
ATOM 2105 O O . HIS A 1 265 ? 0.379 -15.775 -7.464 1.00 66.81 265 HIS A O 1
ATOM 2111 N N . GLU A 1 266 ? -1.385 -14.455 -7.884 1.00 56.38 266 GLU A N 1
ATOM 2112 C CA . GLU A 1 266 ? -1.377 -14.678 -9.333 1.00 56.38 266 GLU A CA 1
ATOM 2113 C C . GLU A 1 266 ? -0.055 -14.239 -9.978 1.00 56.38 266 GLU A C 1
ATOM 2115 O O . GLU A 1 266 ? 0.514 -14.986 -10.768 1.00 56.38 266 GLU A O 1
ATOM 2120 N N . THR A 1 267 ? 0.482 -13.086 -9.566 1.00 56.09 267 THR A N 1
ATOM 2121 C CA . THR A 1 267 ? 1.675 -12.465 -10.166 1.00 56.09 267 THR A CA 1
ATOM 2122 C C . THR A 1 267 ? 2.929 -12.517 -9.289 1.00 56.09 267 THR A C 1
ATOM 2124 O O . THR A 1 267 ? 4.040 -12.369 -9.799 1.00 56.09 267 THR A O 1
ATOM 2127 N N . LEU A 1 268 ? 2.792 -12.773 -7.981 1.00 71.38 268 LEU A N 1
ATOM 2128 C CA . LEU A 1 268 ? 3.913 -12.789 -7.029 1.00 71.38 268 LEU A CA 1
ATOM 2129 C C . LEU A 1 268 ? 3.730 -13.780 -5.867 1.00 71.38 268 LEU A C 1
ATOM 2131 O O . LEU A 1 268 ? 2.631 -14.262 -5.603 1.00 71.38 268 LEU A O 1
ATOM 2135 N N . PHE A 1 269 ? 4.812 -14.043 -5.142 1.00 79.62 269 PHE A N 1
ATOM 2136 C CA . PHE A 1 269 ? 4.819 -14.556 -3.777 1.00 79.62 269 PHE A CA 1
ATOM 2137 C C . PHE A 1 269 ? 4.990 -13.404 -2.790 1.00 79.62 269 PHE A C 1
ATOM 2139 O O . PHE A 1 269 ? 5.788 -12.495 -3.027 1.00 79.62 269 PHE A O 1
ATOM 2146 N N . GLN A 1 270 ? 4.276 -13.472 -1.669 1.00 85.94 270 GLN A N 1
ATOM 2147 C CA . GLN A 1 270 ? 4.385 -12.528 -0.562 1.00 85.94 270 GLN A CA 1
ATOM 2148 C C . GLN A 1 270 ? 4.787 -13.278 0.706 1.00 85.94 270 GLN A C 1
ATOM 2150 O O . GLN A 1 270 ? 4.106 -14.219 1.109 1.00 85.94 270 GLN A O 1
ATOM 2155 N N . MET A 1 271 ? 5.871 -12.856 1.357 1.00 91.56 271 MET A N 1
ATOM 2156 C CA . MET A 1 271 ? 6.224 -13.391 2.671 1.00 91.56 271 MET A CA 1
ATOM 2157 C C . MET A 1 271 ? 5.440 -12.652 3.762 1.00 91.56 271 MET A C 1
ATOM 2159 O O . MET A 1 271 ? 5.344 -11.420 3.771 1.00 91.56 271 MET A O 1
ATOM 2163 N N . THR A 1 272 ? 4.866 -13.434 4.673 1.00 92.19 272 THR A N 1
ATOM 2164 C CA . THR A 1 272 ? 4.010 -13.000 5.779 1.00 92.19 272 THR A CA 1
ATOM 2165 C C . THR A 1 272 ? 4.397 -13.725 7.062 1.00 92.19 272 THR A C 1
ATOM 2167 O O . THR A 1 272 ? 4.922 -14.835 7.021 1.00 92.19 272 THR A O 1
ATOM 2170 N N . THR A 1 273 ? 4.123 -13.111 8.207 1.00 93.88 273 THR A N 1
ATOM 2171 C CA . THR A 1 273 ? 4.227 -13.779 9.509 1.00 93.88 273 THR A CA 1
ATOM 2172 C C . THR A 1 273 ? 2.956 -13.504 10.281 1.00 93.88 273 THR A C 1
ATOM 2174 O O . THR A 1 273 ? 2.590 -12.353 10.486 1.00 93.88 273 THR A O 1
ATOM 2177 N N . GLU A 1 274 ? 2.246 -14.553 10.680 1.00 94.94 274 GLU A N 1
ATOM 2178 C CA . GLU A 1 274 ? 0.972 -14.405 11.372 1.00 94.94 274 GLU A CA 1
ATOM 2179 C C . GLU A 1 274 ? 1.209 -14.243 12.874 1.00 94.94 274 GLU A C 1
ATOM 2181 O O . GLU A 1 274 ? 1.906 -15.042 13.497 1.00 94.94 274 GLU A O 1
ATOM 2186 N N . ILE A 1 275 ? 0.603 -13.225 13.479 1.00 96.31 275 ILE A N 1
ATOM 2187 C CA . ILE A 1 275 ? 0.693 -12.984 14.920 1.00 96.31 275 ILE A CA 1
ATOM 2188 C C . ILE A 1 275 ? -0.714 -13.038 15.487 1.00 96.31 275 ILE A C 1
ATOM 2190 O O . ILE A 1 275 ? -1.614 -12.357 14.994 1.00 96.31 275 ILE A O 1
ATOM 2194 N N . ARG A 1 276 ? -0.915 -13.862 16.515 1.00 97.44 276 ARG A N 1
ATOM 2195 C CA . ARG A 1 276 ? -2.190 -13.995 17.224 1.00 97.44 276 ARG A CA 1
ATOM 2196 C C . ARG A 1 276 ? -2.031 -13.640 18.689 1.00 97.44 276 ARG A C 1
ATOM 2198 O O . ARG A 1 276 ? -0.979 -13.896 19.262 1.00 97.44 276 ARG A O 1
ATOM 2205 N N . SER A 1 277 ? -3.090 -13.132 19.306 1.00 97.88 277 SER A N 1
ATOM 2206 C CA . SER A 1 277 ? -3.142 -12.940 20.757 1.00 97.88 277 SER A CA 1
ATOM 2207 C C . SER A 1 277 ? -4.560 -13.078 21.313 1.00 97.88 277 SER A C 1
ATOM 2209 O O . SER A 1 277 ? -5.541 -13.111 20.559 1.00 97.88 277 SER A O 1
ATOM 2211 N N . GLN A 1 278 ? -4.667 -13.188 22.639 1.00 98.19 278 GLN A N 1
ATOM 2212 C CA . GLN A 1 278 ? -5.931 -13.047 23.362 1.00 98.19 278 GLN A CA 1
ATOM 2213 C C . GLN A 1 278 ? -5.953 -11.683 24.039 1.00 98.19 278 GLN A C 1
ATOM 2215 O O . GLN A 1 278 ? -5.101 -11.400 24.871 1.00 98.19 278 GLN A O 1
ATOM 2220 N N . LEU A 1 279 ? -6.935 -10.854 23.713 1.00 97.88 279 LEU A N 1
ATOM 2221 C CA . LEU A 1 279 ? -7.144 -9.561 24.348 1.00 97.88 279 LEU A CA 1
ATOM 2222 C C . LEU A 1 279 ? -7.511 -9.709 25.823 1.00 97.88 279 LEU A C 1
ATOM 2224 O O . LEU A 1 279 ? -8.151 -10.685 26.245 1.00 97.88 279 LEU A O 1
ATOM 2228 N N . ASN A 1 280 ? -7.155 -8.686 26.594 1.00 97.88 280 ASN A N 1
ATOM 2229 C CA . ASN A 1 280 ? -7.711 -8.502 27.924 1.00 97.88 280 ASN A CA 1
ATOM 2230 C C . ASN A 1 280 ? -9.244 -8.324 27.842 1.00 97.88 280 ASN A C 1
ATOM 2232 O O . ASN A 1 280 ? -9.767 -7.852 26.823 1.00 97.88 280 ASN A O 1
ATOM 2236 N N . PRO A 1 281 ? -10.001 -8.744 28.872 1.00 95.06 281 PRO A N 1
ATOM 2237 C CA . PRO A 1 281 ? -11.438 -8.499 28.923 1.00 95.06 281 PRO A CA 1
ATOM 2238 C C . PRO A 1 281 ? -11.758 -7.008 28.763 1.00 95.06 281 PRO A C 1
ATOM 2240 O O . PRO A 1 281 ? -11.062 -6.157 29.303 1.00 95.06 281 PRO A O 1
ATOM 2243 N N . GLY A 1 282 ? -12.817 -6.695 28.017 1.00 92.56 282 GLY A N 1
ATOM 2244 C CA . GLY A 1 282 ? -13.305 -5.322 27.878 1.00 92.56 282 GLY A CA 1
ATOM 2245 C C . GLY A 1 282 ? -12.573 -4.441 26.862 1.00 92.56 282 GLY A C 1
ATOM 2246 O O . GLY A 1 282 ? -13.066 -3.349 26.621 1.00 92.56 282 GLY A O 1
ATOM 2247 N N . ILE A 1 283 ? -11.491 -4.908 26.225 1.00 97.00 283 ILE A N 1
ATOM 2248 C CA . ILE A 1 283 ? -10.750 -4.141 25.206 1.00 97.00 283 ILE A CA 1
ATOM 2249 C C . ILE A 1 283 ? -11.646 -3.767 24.013 1.00 97.00 283 ILE A C 1
ATOM 2251 O O . ILE A 1 283 ? -12.239 -4.637 23.355 1.00 97.00 283 ILE A O 1
ATOM 2255 N N . LYS A 1 284 ? -11.698 -2.466 23.709 1.00 96.00 284 LYS A N 1
ATOM 2256 C CA . LYS A 1 284 ? -12.475 -1.856 22.621 1.00 96.00 284 LYS A CA 1
ATOM 2257 C C . LYS A 1 284 ? -11.573 -1.131 21.617 1.00 96.00 284 LYS A C 1
ATOM 2259 O O . LYS A 1 284 ? -10.349 -1.219 21.678 1.00 96.00 284 LYS A O 1
ATOM 2264 N N . LEU A 1 285 ? -12.159 -0.437 20.639 1.00 95.25 285 LEU A N 1
ATOM 2265 C CA . LEU A 1 285 ? -11.382 0.245 19.599 1.00 95.25 285 LEU A CA 1
ATOM 2266 C C . LEU A 1 285 ? -10.558 1.397 20.160 1.00 95.25 285 LEU A C 1
ATOM 2268 O O . LEU A 1 285 ? -9.436 1.604 19.697 1.00 95.25 285 LEU A O 1
ATOM 2272 N N . ALA A 1 286 ? -11.100 2.110 21.148 1.00 97.25 286 ALA A N 1
ATOM 2273 C CA . ALA A 1 286 ? -10.384 3.170 21.839 1.00 97.25 286 ALA A CA 1
ATOM 2274 C C . ALA A 1 286 ? -9.129 2.681 22.581 1.00 97.25 286 ALA A C 1
ATOM 2276 O O . ALA A 1 286 ? -8.244 3.490 22.818 1.00 97.25 286 ALA A O 1
ATOM 2277 N N . ASP A 1 287 ? -9.002 1.381 22.863 1.00 97.38 287 ASP A N 1
ATOM 2278 C CA . ASP A 1 287 ? -7.779 0.778 23.412 1.00 97.38 287 ASP A CA 1
ATOM 2279 C C . ASP A 1 287 ? -6.867 0.232 22.297 1.00 97.38 287 ASP A C 1
ATOM 2281 O O . ASP A 1 287 ? -5.643 0.363 22.336 1.00 97.38 287 ASP A O 1
ATOM 2285 N N . ILE A 1 288 ? -7.465 -0.376 21.263 1.00 97.50 288 ILE A N 1
ATOM 2286 C CA . ILE A 1 288 ? -6.735 -1.016 20.157 1.00 97.50 288 ILE A CA 1
ATOM 2287 C C . ILE A 1 288 ? -5.974 0.011 19.311 1.00 97.50 288 ILE A C 1
ATOM 2289 O O . ILE A 1 288 ? -4.819 -0.223 18.952 1.00 97.50 288 ILE A O 1
ATOM 2293 N N . PHE A 1 289 ? -6.610 1.133 18.959 1.00 97.06 289 PHE A N 1
ATOM 2294 C CA . PHE A 1 289 ? -5.998 2.136 18.084 1.00 97.06 289 PHE A CA 1
ATOM 2295 C C . PHE A 1 289 ? -4.755 2.780 18.715 1.00 97.06 289 PHE A C 1
ATOM 2297 O O . PHE A 1 289 ? -3.716 2.739 18.058 1.00 97.06 289 PHE A O 1
ATOM 2304 N N . PRO A 1 290 ? -4.782 3.282 19.964 1.00 95.81 290 PRO A N 1
ATOM 2305 C CA . PRO A 1 290 ? -3.578 3.811 20.608 1.00 95.81 290 PRO A CA 1
ATOM 2306 C C . PRO A 1 290 ? -2.436 2.798 20.723 1.00 95.81 290 PRO A C 1
ATOM 2308 O O . PRO A 1 290 ? -1.269 3.156 20.574 1.00 95.81 290 PRO A O 1
ATOM 2311 N N . ALA A 1 291 ? -2.752 1.519 20.947 1.00 95.25 291 ALA A N 1
ATOM 2312 C CA . ALA A 1 291 ? -1.733 0.483 21.073 1.00 95.25 291 ALA A CA 1
ATOM 2313 C C . ALA A 1 291 ? -1.047 0.153 19.738 1.00 95.25 291 ALA A C 1
ATOM 2315 O O . ALA A 1 291 ? 0.175 -0.015 19.702 1.00 95.25 291 ALA A O 1
ATOM 2316 N N . LEU A 1 292 ? -1.822 0.048 18.650 1.00 95.25 292 LEU A N 1
ATOM 2317 C CA . LEU A 1 292 ? -1.356 -0.509 17.376 1.00 95.25 292 LEU A CA 1
ATOM 2318 C C . LEU A 1 292 ? -1.105 0.535 16.274 1.00 95.25 292 LEU A C 1
ATOM 2320 O O . LEU A 1 292 ? -0.317 0.266 15.365 1.00 95.25 292 LEU A O 1
ATOM 2324 N N . PHE A 1 293 ? -1.789 1.683 16.287 1.00 95.94 293 PHE A N 1
ATOM 2325 C CA . PHE A 1 293 ? -1.843 2.625 15.160 1.00 95.94 293 PHE A CA 1
ATOM 2326 C C . PHE A 1 293 ? -0.863 3.808 15.316 1.00 95.94 293 PHE A C 1
ATOM 2328 O O . PHE A 1 293 ? -0.751 4.359 16.409 1.00 95.94 293 PHE A O 1
ATOM 2335 N N . PRO A 1 294 ? -0.192 4.258 14.234 1.00 94.12 294 PRO A N 1
ATOM 2336 C CA . PRO A 1 294 ? -0.166 3.667 12.895 1.00 94.12 294 PRO A CA 1
ATOM 2337 C C . PRO A 1 294 ? 0.582 2.330 12.868 1.00 94.12 294 PRO A C 1
ATOM 2339 O O . PRO A 1 294 ? 1.386 2.026 13.755 1.00 94.12 294 PRO A O 1
ATOM 2342 N N . CYS A 1 295 ? 0.313 1.526 11.837 1.00 91.75 295 CYS A N 1
ATOM 2343 C CA . CYS A 1 295 ? 0.922 0.208 11.712 1.00 91.75 295 CYS A CA 1
ATOM 2344 C C . CYS A 1 295 ? 2.459 0.306 11.632 1.00 91.75 295 CYS A C 1
ATOM 2346 O O . CYS A 1 295 ? 3.026 1.161 10.941 1.00 91.75 295 CYS A O 1
ATOM 2348 N N . GLY A 1 296 ? 3.145 -0.596 12.338 1.00 85.81 296 GLY A N 1
ATOM 2349 C CA . GLY A 1 296 ? 4.606 -0.640 12.390 1.00 85.81 296 GLY A CA 1
ATOM 2350 C C . GLY A 1 296 ? 5.272 -0.830 11.021 1.00 85.81 296 GLY A C 1
ATOM 2351 O O . GLY A 1 296 ? 6.320 -0.247 10.752 1.00 85.81 296 GLY A O 1
ATOM 2352 N N . SER A 1 297 ? 4.633 -1.574 10.111 1.00 86.12 297 SER A N 1
ATOM 2353 C CA . SER A 1 297 ? 5.173 -1.891 8.779 1.00 86.12 297 SER A CA 1
ATOM 2354 C C . SER A 1 297 ? 5.302 -0.683 7.844 1.00 86.12 297 SER A C 1
ATOM 2356 O O . SER A 1 297 ? 6.101 -0.731 6.901 1.00 86.12 297 SER A O 1
ATOM 2358 N N . VAL A 1 298 ? 4.559 0.394 8.129 1.00 91.75 298 VAL A N 1
ATOM 2359 C CA . VAL A 1 298 ? 4.483 1.631 7.332 1.00 91.75 298 VAL A CA 1
ATOM 2360 C C . VAL A 1 298 ? 5.020 2.866 8.058 1.00 91.75 298 VAL A C 1
ATOM 2362 O O . VAL A 1 298 ? 4.934 3.976 7.533 1.00 91.75 298 VAL A O 1
ATOM 2365 N N . THR A 1 299 ? 5.600 2.695 9.243 1.00 92.62 299 THR A N 1
ATOM 2366 C CA . THR A 1 299 ? 6.254 3.763 10.014 1.00 92.62 299 THR A CA 1
ATOM 2367 C C . THR A 1 299 ? 7.759 3.537 10.044 1.00 92.62 299 THR A C 1
ATOM 2369 O O . THR A 1 299 ? 8.486 4.106 9.239 1.00 92.62 299 THR A O 1
ATOM 2372 N N . GLY A 1 300 ? 8.229 2.680 10.938 1.00 90.81 300 GLY A N 1
ATOM 2373 C CA . GLY A 1 300 ? 9.638 2.426 11.198 1.00 90.81 300 GLY A CA 1
ATOM 2374 C C . GLY A 1 300 ? 9.844 1.961 12.634 1.00 90.81 300 GLY A C 1
ATOM 2375 O O . GLY A 1 300 ? 8.900 1.905 13.425 1.00 90.81 300 GLY A O 1
ATOM 2376 N N . ALA A 1 301 ? 11.081 1.622 12.969 1.00 90.75 301 ALA A N 1
ATOM 2377 C CA . ALA A 1 301 ? 11.446 1.116 14.285 1.00 90.75 301 ALA A CA 1
ATOM 2378 C C . ALA A 1 301 ? 12.683 1.863 14.799 1.00 90.75 301 ALA A C 1
ATOM 2380 O O . ALA A 1 301 ? 13.674 1.890 14.072 1.00 90.75 301 ALA A O 1
ATOM 2381 N N . PRO A 1 302 ? 12.665 2.435 16.021 1.00 91.62 302 PRO A N 1
ATOM 2382 C CA . PRO A 1 302 ? 11.516 2.607 16.925 1.00 91.62 302 PRO A CA 1
ATOM 2383 C C . PRO A 1 302 ? 10.432 3.562 16.380 1.00 91.62 302 PRO A C 1
ATOM 2385 O O . PRO A 1 302 ? 10.746 4.595 15.789 1.00 91.62 302 PRO A O 1
ATOM 2388 N N . LYS A 1 303 ? 9.143 3.251 16.616 1.00 91.44 303 LYS A N 1
ATOM 2389 C CA . LYS A 1 303 ? 7.989 3.947 15.997 1.00 91.44 303 LYS A CA 1
ATOM 2390 C C . LYS A 1 303 ? 7.979 5.462 16.239 1.00 91.44 303 LYS A C 1
ATOM 2392 O O . LYS A 1 303 ? 7.817 6.230 15.295 1.00 91.44 303 LYS A O 1
ATOM 2397 N N . ILE A 1 304 ? 8.185 5.895 17.486 1.00 92.31 304 ILE A N 1
ATOM 2398 C CA . ILE A 1 304 ? 8.157 7.320 17.864 1.00 92.31 304 ILE A CA 1
ATOM 2399 C C . ILE A 1 304 ? 9.240 8.099 17.119 1.00 92.31 304 ILE A C 1
ATOM 2401 O O . ILE A 1 304 ? 8.938 9.092 16.456 1.00 92.31 304 ILE A O 1
ATOM 2405 N N . ARG A 1 305 ? 10.485 7.613 17.165 1.00 95.00 305 ARG A N 1
ATOM 2406 C CA . ARG A 1 305 ? 11.618 8.265 16.505 1.00 95.00 305 ARG A CA 1
ATOM 2407 C C . ARG A 1 305 ? 11.456 8.276 14.986 1.00 95.00 305 ARG A C 1
ATOM 2409 O O . ARG A 1 305 ? 11.649 9.315 14.360 1.00 95.00 305 ARG A O 1
ATOM 2416 N N . ALA A 1 306 ? 10.996 7.171 14.398 1.00 95.00 306 ALA A N 1
ATOM 2417 C CA . ALA A 1 306 ? 10.693 7.111 12.972 1.00 95.00 306 ALA A CA 1
ATOM 2418 C C . ALA A 1 306 ? 9.629 8.144 12.561 1.00 95.00 306 ALA A C 1
ATOM 2420 O O . ALA A 1 306 ? 9.808 8.835 11.564 1.00 95.00 306 ALA A O 1
ATOM 2421 N N . MET A 1 307 ? 8.550 8.310 13.336 1.00 95.31 307 MET A N 1
ATOM 2422 C CA . MET A 1 307 ? 7.497 9.292 13.039 1.00 95.31 307 MET A CA 1
ATOM 2423 C C . MET A 1 307 ? 7.963 10.750 13.173 1.00 95.31 307 MET A C 1
ATOM 2425 O O . MET A 1 307 ? 7.500 11.596 12.403 1.00 95.31 307 MET A O 1
ATOM 2429 N N . GLN A 1 308 ? 8.887 11.045 14.096 1.00 95.25 308 GLN A N 1
ATOM 2430 C CA . GLN A 1 308 ? 9.548 12.355 14.194 1.00 95.25 308 GLN A CA 1
ATOM 2431 C C . GLN A 1 308 ? 10.375 12.652 12.936 1.00 95.25 308 GLN A C 1
ATOM 2433 O O . GLN A 1 308 ? 10.233 13.720 12.345 1.00 95.25 308 GLN A O 1
ATOM 2438 N N . ILE A 1 309 ? 11.181 11.688 12.481 1.00 96.06 309 ILE A N 1
ATOM 2439 C CA . ILE A 1 309 ? 12.014 11.829 11.278 1.00 96.06 309 ILE A CA 1
ATOM 2440 C C . ILE A 1 309 ? 11.142 11.917 10.011 1.00 96.06 309 ILE A C 1
ATOM 2442 O O . ILE A 1 309 ? 11.372 12.758 9.148 1.00 96.06 309 ILE A O 1
ATOM 2446 N N . ILE A 1 310 ? 10.086 11.104 9.896 1.00 96.00 310 ILE A N 1
ATOM 2447 C CA . ILE A 1 310 ? 9.130 11.168 8.774 1.00 96.00 310 ILE A CA 1
ATOM 2448 C C . ILE A 1 310 ? 8.555 12.578 8.630 1.00 96.00 310 ILE A C 1
ATOM 2450 O O . ILE A 1 310 ? 8.488 13.106 7.519 1.00 96.00 310 ILE A O 1
ATOM 2454 N N . LYS A 1 311 ? 8.180 13.207 9.750 1.00 94.19 311 LYS A N 1
ATOM 2455 C CA . LYS A 1 311 ? 7.579 14.542 9.755 1.00 94.19 311 LYS A CA 1
ATOM 2456 C C . LYS A 1 311 ? 8.516 15.624 9.201 1.00 94.19 311 LYS A C 1
ATOM 2458 O O . LYS A 1 311 ? 8.022 16.576 8.596 1.00 94.19 311 LYS A O 1
ATOM 2463 N N . THR A 1 312 ? 9.830 15.493 9.393 1.00 93.31 312 THR A N 1
ATOM 2464 C CA . THR A 1 312 ? 10.827 16.443 8.863 1.00 93.31 312 THR A CA 1
ATOM 2465 C C . THR A 1 312 ? 11.226 16.124 7.420 1.00 93.31 312 THR A C 1
ATOM 2467 O O . THR A 1 312 ? 11.556 17.023 6.643 1.00 93.31 312 THR A O 1
ATOM 2470 N N . LEU A 1 313 ? 11.193 14.848 7.031 1.00 94.69 313 LEU A N 1
ATOM 2471 C CA . LEU A 1 313 ? 11.613 14.409 5.704 1.00 94.69 313 LEU A CA 1
ATOM 2472 C C . LEU A 1 313 ? 10.543 14.604 4.631 1.00 94.69 313 LEU A C 1
ATOM 2474 O O . LEU A 1 313 ? 10.881 15.071 3.536 1.00 94.69 313 LEU A O 1
ATOM 2478 N N . GLU A 1 314 ? 9.296 14.229 4.919 1.00 95.75 314 GLU A N 1
ATOM 2479 C CA . GLU A 1 314 ? 8.201 14.215 3.949 1.00 95.75 314 GLU A CA 1
ATOM 2480 C C . GLU A 1 314 ? 7.591 15.609 3.759 1.00 95.75 314 GLU A C 1
ATOM 2482 O O . GLU A 1 314 ? 7.213 16.296 4.704 1.00 95.75 314 GLU A O 1
ATOM 2487 N N . SER A 1 315 ? 7.442 16.026 2.500 1.00 89.38 315 SER A N 1
ATOM 2488 C CA . SER A 1 315 ? 6.926 17.353 2.133 1.00 89.38 315 SER A CA 1
ATOM 2489 C C . SER A 1 315 ? 5.397 17.454 2.140 1.00 89.38 315 SER A C 1
ATOM 2491 O O . SER A 1 315 ? 4.836 18.507 1.838 1.00 89.38 315 SER A O 1
ATOM 2493 N N . SER A 1 316 ? 4.690 16.361 2.434 1.00 91.75 316 SER A N 1
ATOM 2494 C CA . SER A 1 316 ? 3.229 16.334 2.437 1.00 91.75 316 SER A CA 1
ATOM 2495 C C . SER A 1 316 ? 2.694 15.287 3.398 1.00 91.75 316 SER A C 1
ATOM 2497 O O . SER A 1 316 ? 3.311 14.243 3.569 1.00 91.75 316 SER A O 1
ATOM 2499 N N . TRP A 1 317 ? 1.508 15.542 3.942 1.00 94.50 317 TRP A N 1
ATOM 2500 C CA . TRP A 1 317 ? 0.767 14.569 4.736 1.00 94.50 317 TRP A CA 1
ATOM 2501 C C . TRP A 1 317 ? 0.411 13.324 3.920 1.00 94.50 317 TRP A C 1
ATOM 2503 O O . TRP A 1 317 ? 0.102 13.413 2.725 1.00 94.50 317 TRP A O 1
ATOM 2513 N N . ARG A 1 318 ? 0.440 12.160 4.560 1.00 96.19 318 ARG A N 1
ATOM 2514 C CA . ARG A 1 318 ? 0.140 10.874 3.932 1.00 96.19 318 ARG A CA 1
ATOM 2515 C C . ARG A 1 318 ? -1.356 10.705 3.698 1.00 96.19 318 ARG A C 1
ATOM 2517 O O . ARG A 1 318 ? -1.724 10.184 2.648 1.00 96.19 318 ARG A O 1
ATOM 2524 N N . GLY A 1 319 ? -2.199 11.226 4.591 1.00 95.94 319 GLY A N 1
ATOM 2525 C CA . GLY A 1 319 ? -3.650 11.155 4.450 1.00 95.94 319 GLY A CA 1
ATOM 2526 C C . GLY A 1 319 ? -4.154 9.734 4.675 1.00 95.94 319 GLY A C 1
ATOM 2527 O O . GLY A 1 319 ? -3.760 9.069 5.634 1.00 95.94 319 GLY A O 1
ATOM 2528 N N . VAL A 1 320 ? -5.038 9.243 3.804 1.00 97.31 320 VAL A N 1
ATOM 2529 C CA . VAL A 1 320 ? -5.542 7.866 3.937 1.00 97.31 320 VAL A CA 1
ATOM 2530 C C . VAL A 1 320 ? -4.427 6.862 3.681 1.00 97.31 320 VAL A C 1
ATOM 2532 O O . VAL A 1 320 ? -4.400 5.822 4.331 1.00 97.31 320 VAL A O 1
ATOM 2535 N N . TYR A 1 321 ? -3.487 7.167 2.782 1.00 96.75 321 TYR A N 1
ATOM 2536 C CA . TYR A 1 321 ? -2.339 6.302 2.525 1.00 96.75 321 TYR A CA 1
ATOM 2537 C C . TYR A 1 321 ? -1.539 6.025 3.809 1.00 96.75 321 TYR A C 1
ATOM 2539 O O . TYR A 1 321 ? -1.251 6.932 4.582 1.00 96.75 321 TYR A O 1
ATOM 2547 N N . THR A 1 322 ? -1.178 4.759 4.048 1.00 96.00 322 THR A N 1
ATOM 2548 C CA . THR A 1 322 ? -0.561 4.242 5.297 1.00 96.00 322 THR A CA 1
ATOM 2549 C C . THR A 1 322 ? -1.394 4.402 6.577 1.00 96.00 322 THR A C 1
ATOM 2551 O O . THR A 1 322 ? -0.936 4.031 7.656 1.00 96.00 322 THR A O 1
ATOM 2554 N N . GLY A 1 323 ? -2.630 4.887 6.466 1.00 97.75 323 GLY A N 1
ATOM 2555 C CA . GLY A 1 323 ? -3.644 4.760 7.502 1.00 97.75 323 GLY A CA 1
ATOM 2556 C C . GLY A 1 323 ? -4.257 3.357 7.533 1.00 97.75 323 GLY A C 1
ATOM 2557 O O . GLY A 1 323 ? -3.591 2.350 7.280 1.00 97.75 323 GLY A O 1
ATOM 2558 N N . THR A 1 324 ? -5.554 3.275 7.821 1.00 98.06 324 THR A N 1
ATOM 2559 C CA . THR A 1 324 ? -6.294 2.007 7.842 1.00 98.06 324 THR A CA 1
ATOM 2560 C C . THR A 1 324 ? -7.712 2.161 7.309 1.00 98.06 324 THR A C 1
ATOM 2562 O O . THR A 1 324 ? -8.332 3.207 7.497 1.00 98.06 324 THR A O 1
ATOM 2565 N N . LEU A 1 325 ? -8.241 1.116 6.669 1.00 97.19 325 LEU A N 1
ATOM 2566 C CA . LEU A 1 325 ? -9.644 1.029 6.249 1.00 97.19 325 LEU A CA 1
ATOM 2567 C C . LEU A 1 32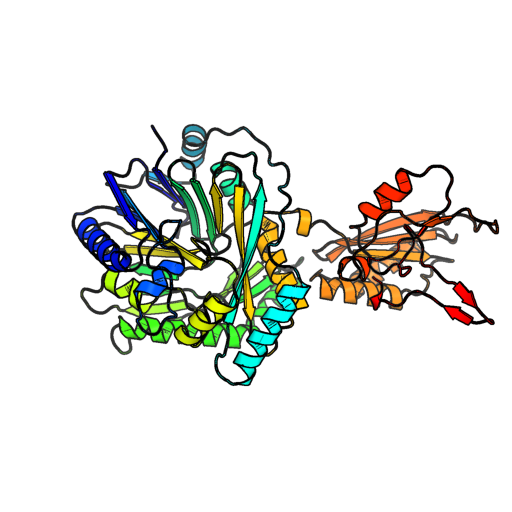5 ? -10.255 -0.274 6.751 1.00 97.19 325 LEU A C 1
ATOM 2569 O O . LEU A 1 325 ? -9.568 -1.294 6.812 1.00 97.19 325 LEU A O 1
ATOM 2573 N N . GLY A 1 326 ? -11.540 -0.259 7.095 1.00 96.25 326 GLY A N 1
ATOM 2574 C CA . GLY A 1 326 ? -12.173 -1.453 7.637 1.00 96.25 326 GLY A CA 1
ATOM 2575 C C . GLY A 1 326 ? -13.603 -1.272 8.115 1.00 96.25 326 GLY A C 1
ATOM 2576 O O . GLY A 1 326 ? -14.264 -0.269 7.830 1.00 96.25 326 GLY A O 1
ATOM 2577 N N . TYR A 1 327 ? -14.072 -2.274 8.856 1.00 96.81 327 TYR A N 1
ATOM 2578 C CA . TYR A 1 327 ? -15.395 -2.280 9.472 1.00 96.81 327 TYR A CA 1
ATOM 2579 C C . TYR A 1 327 ? -15.404 -2.932 10.851 1.00 96.81 327 TYR A C 1
ATOM 2581 O O . TYR A 1 327 ? -14.505 -3.689 11.220 1.00 96.81 327 TYR A O 1
ATOM 2589 N N . ILE A 1 328 ? -16.480 -2.650 11.582 1.00 97.00 328 ILE A N 1
ATOM 2590 C CA . ILE A 1 328 ? -16.794 -3.174 12.907 1.00 97.00 328 ILE A CA 1
ATOM 2591 C C . ILE A 1 328 ? -18.240 -3.675 12.899 1.00 97.00 328 ILE A C 1
ATOM 2593 O O . ILE A 1 328 ? -19.135 -3.028 12.345 1.00 97.00 328 ILE A O 1
ATOM 2597 N N . THR A 1 329 ? -18.470 -4.834 13.511 1.00 96.31 329 THR A N 1
ATOM 2598 C CA . THR A 1 329 ? -19.809 -5.405 13.694 1.00 96.31 329 THR A CA 1
ATOM 2599 C C . THR A 1 329 ? -20.470 -4.901 14.982 1.00 96.31 329 THR A C 1
ATOM 2601 O O . THR A 1 329 ? -19.769 -4.468 15.901 1.00 96.31 329 THR A O 1
ATOM 2604 N N . PRO A 1 330 ? -21.800 -5.049 15.112 1.00 96.94 330 PRO A N 1
ATOM 2605 C CA . PRO A 1 330 ? -22.523 -4.832 16.359 1.00 96.94 330 PRO A CA 1
ATOM 2606 C C . PRO A 1 330 ? -21.838 -5.461 17.580 1.00 96.94 330 PRO A C 1
ATOM 2608 O O . PRO A 1 330 ? -21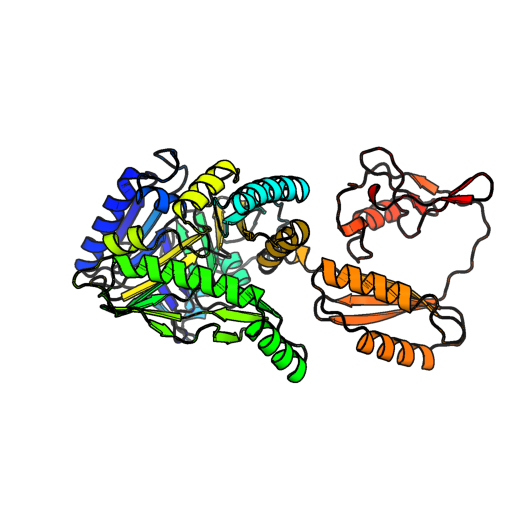.237 -6.539 17.498 1.00 96.94 330 PRO A O 1
ATOM 2611 N N . GLY A 1 331 ? -21.900 -4.751 18.703 1.00 94.50 331 GLY A N 1
ATOM 2612 C CA . GLY A 1 331 ? -21.246 -5.087 19.967 1.00 94.50 331 GLY A CA 1
ATOM 2613 C C . GLY A 1 331 ? -19.722 -4.942 19.965 1.00 94.50 331 GLY A C 1
ATOM 2614 O O . GLY A 1 331 ? -19.083 -5.364 20.924 1.00 94.50 331 GLY A O 1
ATOM 2615 N N . GLY A 1 332 ? -19.109 -4.444 18.882 1.00 92.69 332 GLY A N 1
ATOM 2616 C CA . GLY A 1 332 ? -17.647 -4.409 18.742 1.00 92.69 332 GLY A CA 1
ATOM 2617 C C . GLY A 1 332 ? -17.012 -5.807 18.742 1.00 92.69 332 GLY A C 1
ATOM 2618 O O . GLY A 1 332 ? -15.810 -5.958 18.985 1.00 92.69 332 GLY A O 1
ATOM 2619 N N . LYS A 1 333 ? -17.819 -6.856 18.512 1.00 90.69 333 LYS A N 1
ATOM 2620 C CA . LYS A 1 333 ? -17.393 -8.256 18.640 1.00 90.69 333 LYS A CA 1
ATOM 2621 C C . LYS A 1 333 ? -16.335 -8.600 17.601 1.00 90.69 333 LYS A C 1
ATOM 2623 O O . LYS A 1 333 ? -15.292 -9.134 17.971 1.00 90.69 333 LYS A O 1
ATOM 2628 N N . ASN A 1 334 ? -16.590 -8.246 16.342 1.00 94.94 334 ASN A N 1
ATOM 2629 C CA . ASN A 1 334 ? -15.684 -8.486 15.231 1.00 94.94 334 ASN A CA 1
ATOM 2630 C C . ASN A 1 334 ? -15.287 -7.174 14.556 1.00 94.94 334 ASN A C 1
ATOM 2632 O O . ASN A 1 334 ? -16.108 -6.266 14.409 1.00 94.94 334 ASN A O 1
ATOM 2636 N N . ALA A 1 335 ? -14.039 -7.099 14.109 1.00 95.88 335 ALA A N 1
ATOM 2637 C CA . ALA A 1 335 ? -13.536 -5.987 13.317 1.00 95.88 335 ALA A CA 1
ATOM 2638 C C . ALA A 1 335 ? -12.446 -6.471 12.362 1.00 95.88 335 ALA A C 1
ATOM 2640 O O . ALA A 1 335 ? -11.660 -7.344 12.722 1.00 95.88 335 ALA A O 1
ATOM 2641 N N . VAL A 1 336 ? -12.384 -5.899 11.164 1.00 96.06 336 VAL A N 1
ATOM 2642 C CA . VAL A 1 336 ? -11.322 -6.182 10.191 1.00 96.06 336 VAL A CA 1
ATOM 2643 C C . VAL A 1 336 ? -10.839 -4.864 9.632 1.00 96.06 336 VAL A C 1
ATOM 2645 O O . VAL A 1 336 ? -11.639 -4.081 9.119 1.00 96.06 336 VAL A O 1
ATOM 2648 N N . PHE A 1 337 ? -9.533 -4.653 9.719 1.00 97.19 337 PHE A N 1
ATOM 2649 C CA . PHE A 1 337 ? -8.858 -3.463 9.244 1.00 97.19 337 PHE A CA 1
ATOM 2650 C C . PHE A 1 337 ? -7.630 -3.850 8.425 1.00 97.19 337 PHE A C 1
ATOM 2652 O O . PHE A 1 337 ? -6.818 -4.671 8.856 1.00 97.19 337 PHE A O 1
ATOM 2659 N N . SER A 1 338 ? -7.483 -3.251 7.248 1.00 96.25 338 SER A N 1
ATOM 2660 C CA . SER A 1 338 ? -6.311 -3.393 6.383 1.00 96.25 338 SER A CA 1
ATOM 2661 C C . SER A 1 338 ? -5.461 -2.134 6.416 1.00 96.25 338 SER A C 1
ATOM 2663 O O . SER A 1 338 ? -6.000 -1.027 6.481 1.00 96.25 338 SER A O 1
ATOM 2665 N N . VAL A 1 339 ? -4.145 -2.287 6.281 1.00 96.50 339 VAL A N 1
ATOM 2666 C CA . VAL A 1 339 ? -3.242 -1.141 6.127 1.00 96.50 339 VAL A CA 1
ATOM 2667 C C . VAL A 1 339 ? -3.560 -0.455 4.801 1.00 96.50 339 VAL A C 1
ATOM 2669 O O . VAL A 1 339 ? -3.667 -1.114 3.771 1.00 96.50 339 VAL A O 1
ATOM 2672 N N . ALA A 1 340 ? -3.718 0.864 4.790 1.00 96.50 340 ALA A N 1
ATOM 2673 C CA . ALA A 1 340 ? -4.137 1.612 3.607 1.00 96.50 340 ALA A CA 1
ATOM 2674 C C . ALA A 1 340 ? -2.985 1.853 2.608 1.00 96.50 340 ALA A C 1
ATOM 2676 O O . ALA A 1 340 ? -2.653 2.986 2.264 1.00 96.50 340 ALA A O 1
ATOM 2677 N N . ILE A 1 341 ? -2.372 0.787 2.102 1.00 93.94 341 ILE A N 1
ATOM 2678 C CA . ILE A 1 341 ? -1.368 0.815 1.027 1.00 93.94 341 ILE A CA 1
ATOM 2679 C C . ILE A 1 341 ? -2.005 0.467 -0.319 1.00 93.94 341 ILE A C 1
ATOM 2681 O O . ILE A 1 341 ? -3.084 -0.120 -0.356 1.00 93.94 341 ILE A O 1
ATOM 2685 N N . ARG A 1 342 ? -1.362 0.861 -1.431 1.00 92.38 342 ARG A N 1
ATOM 2686 C CA . ARG A 1 342 ? -1.956 0.768 -2.783 1.00 92.38 342 ARG A CA 1
ATOM 2687 C C . ARG A 1 342 ? -3.360 1.407 -2.811 1.00 92.38 342 ARG A C 1
ATOM 2689 O O . ARG A 1 342 ? -4.327 0.831 -3.305 1.00 92.38 342 ARG A O 1
ATOM 2696 N N . THR A 1 343 ? -3.447 2.604 -2.223 1.00 95.25 343 THR A N 1
ATOM 2697 C CA . THR A 1 343 ? -4.695 3.347 -2.002 1.00 95.25 343 THR A CA 1
ATOM 2698 C C . THR A 1 343 ? -4.654 4.692 -2.717 1.00 95.25 343 THR A C 1
ATOM 2700 O O . THR A 1 343 ? -3.800 5.523 -2.412 1.00 95.25 343 THR A O 1
ATOM 2703 N N . ALA A 1 344 ? -5.581 4.905 -3.649 1.00 94.25 344 ALA A N 1
ATOM 2704 C CA . ALA A 1 344 ? -5.756 6.159 -4.365 1.00 94.25 344 ALA A CA 1
ATOM 2705 C C . ALA A 1 344 ? -6.853 7.016 -3.715 1.00 94.25 344 ALA A C 1
ATOM 2707 O O . ALA A 1 344 ? -7.973 6.552 -3.487 1.00 94.25 344 ALA A O 1
ATOM 2708 N N . GLU A 1 345 ? -6.540 8.283 -3.464 1.00 95.00 345 GLU A N 1
ATOM 2709 C CA . GLU A 1 345 ? -7.473 9.311 -3.008 1.00 95.00 345 GLU A CA 1
ATOM 2710 C C . GLU A 1 345 ? -7.840 10.215 -4.185 1.00 95.00 345 GLU A C 1
ATOM 2712 O O . GLU A 1 345 ? -6.970 10.793 -4.839 1.00 95.00 345 GLU A O 1
ATOM 2717 N N . LEU A 1 346 ? -9.135 10.342 -4.466 1.00 92.12 346 LEU A N 1
ATOM 2718 C CA . LEU A 1 346 ? -9.657 11.027 -5.643 1.00 92.12 346 LEU A CA 1
ATOM 2719 C C . LEU A 1 346 ? -10.578 12.175 -5.226 1.00 92.12 346 LEU A C 1
ATOM 2721 O O . LEU A 1 346 ? -11.486 11.998 -4.411 1.00 92.12 346 LEU A O 1
ATOM 2725 N N . LYS A 1 347 ? -10.392 13.358 -5.813 1.00 90.12 347 LYS A N 1
ATOM 2726 C CA . LYS A 1 347 ? -11.262 14.523 -5.600 1.00 90.12 347 LYS A CA 1
ATOM 2727 C C . LYS A 1 347 ? -11.230 15.433 -6.823 1.00 90.12 347 LYS A C 1
ATOM 2729 O O . LYS A 1 347 ? -10.154 15.826 -7.256 1.00 90.12 347 LYS A O 1
ATOM 2734 N N . ARG A 1 348 ? -12.403 15.827 -7.340 1.00 83.25 348 ARG A N 1
ATOM 2735 C CA . ARG A 1 348 ? -12.533 16.795 -8.455 1.00 83.25 348 ARG A CA 1
ATOM 2736 C C . ARG A 1 348 ? -11.598 16.471 -9.642 1.00 83.25 348 ARG A C 1
ATOM 2738 O O . ARG A 1 348 ? -10.805 17.318 -10.037 1.00 83.25 348 ARG A O 1
ATOM 2745 N N . GLN A 1 349 ? -11.647 15.235 -10.152 1.00 80.75 349 GLN A N 1
ATOM 2746 C CA . GLN A 1 349 ? -10.812 14.747 -11.272 1.00 80.75 349 GLN A CA 1
ATOM 2747 C C . GLN A 1 349 ? -9.287 14.754 -11.029 1.00 80.75 349 GLN A C 1
ATOM 2749 O O . GLN A 1 349 ? -8.505 14.475 -11.935 1.00 80.75 349 GLN A O 1
ATOM 2754 N N . LYS A 1 350 ? -8.842 15.017 -9.794 1.00 88.12 350 LYS A N 1
ATOM 2755 C CA . LYS A 1 350 ? -7.446 14.889 -9.362 1.00 88.12 350 LYS A CA 1
ATOM 2756 C C . LYS A 1 350 ? -7.290 13.685 -8.444 1.00 88.12 350 LYS A C 1
ATOM 2758 O O . LYS A 1 350 ? -8.072 13.505 -7.508 1.00 88.12 350 LYS A O 1
ATOM 2763 N N . GLY A 1 351 ? -6.279 12.876 -8.716 1.00 89.94 351 GLY A N 1
ATOM 2764 C CA . GLY A 1 351 ? -5.913 11.701 -7.947 1.00 89.94 351 GLY A CA 1
ATOM 2765 C C . GLY A 1 351 ? -4.564 11.862 -7.254 1.00 89.94 351 GLY A C 1
ATOM 2766 O O . GLY A 1 351 ? -3.650 12.529 -7.750 1.00 89.94 351 GLY A O 1
ATOM 2767 N N . ARG A 1 352 ? -4.448 11.231 -6.089 1.00 92.62 352 ARG A N 1
ATOM 2768 C CA . ARG A 1 352 ? -3.214 11.089 -5.318 1.00 92.62 352 ARG A CA 1
ATOM 2769 C C . ARG A 1 352 ? -3.050 9.621 -4.943 1.00 92.62 352 ARG A C 1
ATOM 2771 O O . ARG A 1 352 ? -3.974 9.028 -4.399 1.00 92.62 352 ARG A O 1
ATOM 2778 N N . LEU A 1 353 ? -1.882 9.050 -5.210 1.00 92.88 353 LEU A N 1
ATOM 2779 C CA . LEU A 1 353 ? -1.504 7.704 -4.771 1.00 92.88 353 LEU A CA 1
ATOM 2780 C C . LEU A 1 353 ? -0.186 7.814 -4.011 1.00 92.88 353 LEU A C 1
ATOM 2782 O O . LEU A 1 353 ? 0.801 8.283 -4.568 1.00 92.88 353 LEU A O 1
ATOM 2786 N N . GLY A 1 354 ? -0.157 7.405 -2.747 1.00 94.12 354 GLY A N 1
ATOM 2787 C CA . GLY A 1 354 ? 1.100 7.320 -2.011 1.00 94.12 354 GLY A CA 1
ATOM 2788 C C . GLY A 1 354 ? 1.919 6.102 -2.435 1.00 94.12 354 GLY A C 1
ATOM 2789 O O . GLY A 1 354 ? 1.365 5.020 -2.643 1.00 94.12 354 GLY A O 1
ATOM 2790 N N . ILE A 1 355 ? 3.233 6.282 -2.546 1.00 92.19 355 ILE A N 1
ATOM 2791 C CA . ILE A 1 355 ? 4.215 5.213 -2.751 1.00 92.19 355 ILE A CA 1
ATOM 2792 C C . ILE A 1 355 ? 5.371 5.372 -1.769 1.00 92.19 355 ILE A C 1
ATOM 2794 O O . ILE A 1 355 ? 5.567 6.440 -1.191 1.00 92.19 355 ILE A O 1
ATOM 2798 N N . GLY A 1 356 ? 6.111 4.295 -1.532 1.00 92.06 356 GLY A N 1
ATOM 2799 C CA . GLY A 1 356 ? 7.228 4.310 -0.600 1.00 92.06 356 GLY A CA 1
ATOM 2800 C C . GLY A 1 356 ? 7.876 2.948 -0.411 1.00 92.06 356 GLY A C 1
ATOM 2801 O O . GLY A 1 356 ? 7.423 1.929 -0.958 1.00 92.06 356 GLY A O 1
ATOM 2802 N N . SER A 1 357 ? 8.926 2.946 0.397 1.00 89.31 357 SER A N 1
ATOM 2803 C CA . SER A 1 357 ? 9.682 1.751 0.746 1.00 89.31 357 SER A CA 1
ATOM 2804 C C . SER A 1 357 ? 10.276 1.843 2.153 1.00 89.31 357 SER A C 1
ATOM 2806 O O . SER A 1 357 ? 10.396 2.923 2.740 1.00 89.31 357 SER A O 1
ATOM 2808 N N . GLY A 1 358 ? 10.575 0.673 2.720 1.00 91.06 358 GLY A N 1
ATOM 2809 C CA . GLY A 1 358 ? 11.218 0.546 4.021 1.00 91.06 358 GLY A CA 1
ATOM 2810 C C . GLY A 1 358 ? 12.724 0.649 3.853 1.00 91.06 358 GLY A C 1
ATOM 2811 O O . GLY A 1 358 ? 13.326 -0.237 3.266 1.00 91.06 358 GLY A O 1
ATOM 2812 N N . ILE A 1 359 ? 13.314 1.716 4.373 1.00 92.94 359 ILE A N 1
ATOM 2813 C CA . ILE A 1 359 ? 14.738 1.997 4.246 1.00 92.94 359 ILE A CA 1
ATOM 2814 C C . ILE A 1 359 ? 15.475 1.389 5.431 1.00 92.94 359 ILE A C 1
ATOM 2816 O O . ILE A 1 359 ? 15.182 1.725 6.582 1.00 92.94 359 ILE A O 1
ATOM 2820 N N . VAL A 1 360 ? 16.435 0.524 5.121 1.00 91.31 360 VAL A N 1
ATOM 2821 C CA . VAL A 1 360 ? 17.413 -0.058 6.049 1.00 91.31 360 VAL A CA 1
ATOM 2822 C C . VAL A 1 360 ? 18.825 0.373 5.647 1.00 91.31 360 VAL A C 1
ATOM 2824 O O . VAL A 1 360 ? 19.017 1.040 4.629 1.00 91.31 360 VAL A O 1
ATOM 2827 N N . TRP A 1 361 ? 19.835 0.007 6.436 1.00 91.06 361 TRP A N 1
ATOM 2828 C CA . TRP A 1 361 ? 21.229 0.394 6.183 1.00 91.06 361 TRP A CA 1
ATOM 2829 C C . TRP A 1 361 ? 21.710 0.041 4.762 1.00 91.06 361 TRP A C 1
ATOM 2831 O O . TRP A 1 361 ? 22.253 0.891 4.043 1.00 91.06 361 TRP A O 1
ATOM 2841 N N . ASP A 1 362 ? 21.402 -1.181 4.324 1.00 88.19 362 ASP A N 1
ATOM 2842 C CA . ASP A 1 362 ? 21.812 -1.721 3.024 1.00 88.19 362 ASP A CA 1
ATOM 2843 C C . ASP A 1 362 ? 20.954 -1.228 1.847 1.00 88.19 362 ASP A C 1
ATOM 2845 O O . ASP A 1 362 ? 21.243 -1.550 0.693 1.00 88.19 362 ASP A O 1
ATOM 2849 N N . SER A 1 363 ? 19.906 -0.435 2.100 1.00 86.69 363 SER A N 1
ATOM 2850 C CA . SER A 1 363 ? 19.057 0.113 1.039 1.00 86.69 363 SER A CA 1
ATOM 2851 C C . SER A 1 363 ? 19.863 1.000 0.090 1.00 86.69 363 SER A C 1
ATOM 2853 O O . SER A 1 363 ? 20.664 1.842 0.511 1.00 86.69 363 SER A O 1
ATOM 2855 N N . ARG A 1 364 ? 19.635 0.851 -1.214 1.00 82.44 364 ARG A N 1
ATOM 2856 C CA . ARG A 1 364 ? 20.266 1.662 -2.263 1.00 82.44 364 ARG A CA 1
ATOM 2857 C C . ARG A 1 364 ? 19.227 2.579 -2.884 1.00 82.44 364 ARG A C 1
ATOM 2859 O O . ARG A 1 364 ? 18.217 2.106 -3.385 1.00 82.44 364 ARG A O 1
ATOM 2866 N N . SER A 1 365 ? 19.481 3.887 -2.875 1.00 81.31 365 SER A N 1
ATOM 2867 C CA . SER A 1 365 ? 18.483 4.904 -3.242 1.00 81.31 365 SER A CA 1
ATOM 2868 C C . SER A 1 365 ? 17.840 4.674 -4.611 1.00 81.31 365 SER A C 1
ATOM 2870 O O . SER A 1 365 ? 16.636 4.868 -4.751 1.00 81.31 365 SER A O 1
ATOM 2872 N N . ASP A 1 366 ? 18.628 4.247 -5.600 1.00 73.62 366 ASP A N 1
ATOM 2873 C CA . ASP A 1 366 ? 18.149 4.042 -6.970 1.00 73.62 366 ASP A CA 1
ATOM 2874 C C . ASP A 1 366 ? 17.249 2.795 -7.071 1.00 73.62 366 ASP A C 1
ATOM 2876 O O . ASP A 1 366 ? 16.196 2.842 -7.709 1.00 73.62 366 ASP A O 1
ATOM 2880 N N . GLU A 1 367 ? 17.607 1.713 -6.368 1.00 75.94 367 GLU A N 1
ATOM 2881 C CA . GLU A 1 367 ? 16.807 0.481 -6.278 1.00 75.94 367 GLU A CA 1
ATOM 2882 C C . GLU A 1 367 ? 15.475 0.747 -5.552 1.00 75.94 367 GLU A C 1
ATOM 2884 O O . GLU A 1 367 ? 14.407 0.386 -6.046 1.00 75.94 367 GLU A O 1
ATOM 2889 N N . GLU A 1 368 ? 15.520 1.465 -4.427 1.00 82.38 368 GLU A N 1
ATOM 2890 C CA . GLU A 1 368 ? 14.346 1.809 -3.613 1.00 82.38 368 GLU A CA 1
ATOM 2891 C C . GLU A 1 368 ? 13.371 2.739 -4.350 1.00 82.38 368 GLU A C 1
ATOM 2893 O O . GLU A 1 368 ? 12.150 2.554 -4.303 1.00 82.38 368 GLU A O 1
ATOM 2898 N N . TYR A 1 369 ? 13.892 3.730 -5.081 1.00 80.38 369 TYR A N 1
ATOM 2899 C CA . TYR A 1 369 ? 13.066 4.609 -5.907 1.00 80.38 369 TYR A CA 1
ATOM 2900 C C . TYR A 1 369 ? 12.400 3.831 -7.052 1.00 80.38 369 TYR A C 1
ATOM 2902 O O . TYR A 1 369 ? 11.200 3.998 -7.302 1.00 80.38 369 TYR A O 1
ATOM 2910 N N . GLY A 1 370 ? 13.147 2.930 -7.703 1.00 70.62 370 GLY A N 1
ATOM 2911 C CA . GLY A 1 370 ? 12.614 2.003 -8.702 1.00 70.62 370 GLY A CA 1
ATOM 2912 C C . GLY A 1 370 ? 11.497 1.117 -8.142 1.00 70.62 370 GLY A C 1
ATOM 2913 O O . GLY A 1 370 ? 10.435 0.998 -8.759 1.00 70.62 370 GLY A O 1
ATOM 2914 N N . GLU A 1 371 ? 11.682 0.569 -6.939 1.00 76.00 371 GLU A N 1
ATOM 2915 C CA . GLU A 1 371 ? 10.671 -0.229 -6.239 1.00 76.00 371 GLU A CA 1
ATOM 2916 C C . GLU A 1 371 ? 9.402 0.586 -5.930 1.00 76.00 371 GLU A C 1
ATOM 2918 O O . GLU A 1 371 ? 8.282 0.106 -6.144 1.00 76.00 371 GLU A O 1
ATOM 2923 N N . CYS A 1 372 ? 9.548 1.834 -5.472 1.00 83.06 372 CYS A N 1
ATOM 2924 C CA . CYS A 1 372 ? 8.418 2.727 -5.209 1.00 83.06 372 CYS A CA 1
ATOM 2925 C C . CYS A 1 372 ? 7.562 2.943 -6.466 1.00 83.06 372 CYS A C 1
ATOM 2927 O O . CYS A 1 372 ? 6.333 2.837 -6.407 1.00 83.06 372 CYS A O 1
ATOM 2929 N N . LEU A 1 373 ? 8.200 3.213 -7.611 1.00 76.56 373 LEU A N 1
ATOM 2930 C CA . LEU A 1 373 ? 7.505 3.391 -8.887 1.00 76.56 373 LEU A CA 1
ATOM 2931 C C . LEU A 1 373 ? 6.860 2.087 -9.365 1.00 76.56 373 LEU A C 1
ATOM 2933 O O . LEU A 1 373 ? 5.707 2.100 -9.800 1.00 76.56 373 LEU A O 1
ATOM 2937 N N . LEU A 1 374 ? 7.547 0.952 -9.221 1.00 69.12 374 LEU A N 1
ATOM 2938 C CA . LEU A 1 374 ? 7.018 -0.363 -9.586 1.00 69.12 374 LEU A CA 1
ATOM 2939 C C . LEU A 1 374 ? 5.729 -0.690 -8.821 1.00 69.12 374 LEU A C 1
ATOM 2941 O O . LEU A 1 374 ? 4.757 -1.161 -9.414 1.00 69.12 374 LEU A O 1
ATOM 2945 N N . LYS A 1 375 ? 5.670 -0.365 -7.524 1.00 75.69 375 LYS A N 1
ATOM 2946 C CA . LYS A 1 375 ? 4.469 -0.550 -6.692 1.00 75.69 375 LYS A CA 1
ATOM 2947 C C . LYS A 1 375 ? 3.264 0.275 -7.155 1.00 75.69 375 LYS A C 1
ATOM 2949 O O . LYS A 1 375 ? 2.166 0.003 -6.679 1.00 75.69 375 LYS A O 1
ATOM 2954 N N . SER A 1 376 ? 3.435 1.237 -8.067 1.00 76.50 376 SER A N 1
ATOM 2955 C CA . SER A 1 376 ? 2.347 2.022 -8.672 1.00 76.50 376 SER A CA 1
ATOM 2956 C C . SER A 1 376 ? 1.887 1.535 -10.050 1.00 76.50 376 SER A C 1
ATOM 2958 O O . SER A 1 376 ? 0.864 2.003 -10.552 1.00 76.50 376 SER A O 1
ATOM 2960 N N . ALA A 1 377 ? 2.604 0.587 -10.664 1.00 67.75 377 ALA A N 1
ATOM 2961 C CA . ALA A 1 377 ? 2.371 0.173 -12.049 1.00 67.75 377 ALA A CA 1
ATOM 2962 C C . ALA A 1 377 ? 0.969 -0.418 -12.291 1.00 67.75 377 ALA A C 1
ATOM 2964 O O . ALA A 1 377 ? 0.444 -0.327 -13.398 1.00 67.75 377 ALA A O 1
ATOM 2965 N N . PHE A 1 378 ? 0.319 -0.953 -11.248 1.00 70.62 378 PHE A N 1
ATOM 2966 C CA . PHE A 1 378 ? -1.064 -1.437 -11.328 1.00 70.62 378 PHE A CA 1
ATOM 2967 C C . PHE A 1 378 ? -2.068 -0.328 -11.698 1.00 70.62 378 PHE A C 1
ATOM 2969 O O . PHE A 1 378 ? -3.140 -0.629 -12.214 1.00 70.62 378 PHE A O 1
ATOM 2976 N N . LEU A 1 379 ? -1.739 0.944 -11.448 1.00 69.25 379 LEU A N 1
ATOM 2977 C CA . LEU A 1 379 ? -2.559 2.102 -11.811 1.00 69.25 379 LEU A CA 1
ATOM 2978 C C . LEU A 1 379 ? -2.042 2.808 -13.074 1.00 69.25 379 LEU A C 1
ATOM 2980 O O . LEU A 1 379 ? -2.826 3.374 -13.830 1.00 69.25 379 LEU A O 1
ATOM 2984 N N . PHE A 1 380 ? -0.733 2.744 -13.322 1.00 65.00 380 PHE A N 1
ATOM 2985 C CA . PHE A 1 380 ? -0.056 3.474 -14.393 1.00 65.00 380 PHE A CA 1
ATOM 2986 C C . PHE A 1 380 ? 0.783 2.516 -15.260 1.00 65.00 380 PHE A C 1
ATOM 2988 O O . PHE A 1 380 ? 1.985 2.359 -15.022 1.00 65.00 380 PHE A O 1
ATOM 2995 N N . PRO A 1 381 ? 0.193 1.888 -16.295 1.00 50.31 381 PRO A N 1
ATOM 2996 C CA . PRO A 1 381 ? 0.918 0.959 -17.169 1.00 50.31 381 PRO A CA 1
ATOM 2997 C C . PRO A 1 381 ? 2.052 1.635 -17.967 1.00 50.31 381 PRO A C 1
ATOM 2999 O O . PRO A 1 381 ? 2.984 0.968 -18.415 1.00 50.31 381 PRO A O 1
ATOM 3002 N N . GLY A 1 382 ? 2.044 2.972 -18.073 1.00 45.03 382 GLY A N 1
ATOM 3003 C CA . GLY A 1 382 ? 3.116 3.762 -18.692 1.00 45.03 382 GLY A CA 1
ATOM 3004 C C . GLY A 1 382 ? 4.484 3.679 -17.993 1.00 45.03 382 GLY A C 1
ATOM 3005 O O . GLY A 1 382 ? 5.485 4.082 -18.584 1.00 45.03 382 GLY A O 1
ATOM 3006 N N . TYR A 1 383 ? 4.566 3.132 -16.772 1.00 47.34 383 TYR A N 1
ATOM 3007 C CA . TYR A 1 383 ? 5.851 2.808 -16.130 1.00 47.34 383 TYR A CA 1
ATOM 3008 C C . TYR A 1 383 ? 6.338 1.377 -16.419 1.00 47.34 383 TYR A C 1
ATOM 3010 O O . TYR A 1 383 ? 7.490 1.055 -16.125 1.00 47.34 383 TYR A O 1
ATOM 3018 N N . SER A 1 384 ? 5.494 0.520 -17.007 1.00 50.75 384 SER A N 1
ATOM 3019 C CA . SER A 1 384 ? 5.783 -0.900 -17.242 1.00 50.75 384 SER A CA 1
ATOM 3020 C C . SER A 1 384 ? 5.946 -1.305 -18.710 1.00 50.75 384 SER A C 1
ATOM 3022 O O . SER A 1 384 ? 6.515 -2.367 -18.948 1.00 50.75 384 SER A O 1
ATOM 3024 N N . GLU A 1 385 ? 5.536 -0.495 -19.690 1.00 64.44 385 GLU A N 1
ATOM 3025 C CA . GLU A 1 385 ? 5.713 -0.833 -21.113 1.00 64.44 385 GLU A CA 1
ATOM 3026 C C . GLU A 1 385 ? 6.981 -0.220 -21.713 1.00 64.44 385 GLU A C 1
ATOM 3028 O O . GLU A 1 385 ? 6.964 0.744 -22.475 1.00 64.44 385 GLU A O 1
ATOM 3033 N N . PHE A 1 386 ? 8.121 -0.821 -21.393 1.00 73.56 386 PHE A N 1
ATOM 3034 C CA . PHE A 1 386 ? 9.284 -0.725 -22.264 1.00 73.56 386 PHE A CA 1
ATOM 3035 C C . PHE A 1 386 ? 9.971 -2.081 -22.350 1.00 73.56 386 PHE A C 1
ATOM 3037 O O . PHE A 1 386 ? 9.843 -2.916 -21.456 1.00 73.56 386 PHE A O 1
ATOM 3044 N N . LYS A 1 387 ? 10.690 -2.305 -23.444 1.00 85.75 387 LYS A N 1
ATOM 3045 C CA . LYS A 1 387 ? 11.584 -3.450 -23.599 1.00 85.75 387 LYS A CA 1
ATOM 3046 C C . LYS A 1 387 ? 13.022 -2.964 -23.546 1.00 85.75 387 LYS A C 1
ATOM 3048 O O . LYS A 1 387 ? 13.316 -1.849 -23.988 1.00 85.75 387 LYS A O 1
ATOM 3053 N N . ILE A 1 388 ? 13.913 -3.797 -23.026 1.00 86.75 388 ILE A N 1
ATOM 3054 C CA . ILE A 1 388 ? 15.354 -3.591 -23.190 1.00 86.75 388 ILE A CA 1
ATOM 3055 C C . ILE A 1 388 ? 15.705 -4.047 -24.604 1.00 86.75 388 ILE A C 1
ATOM 3057 O O . ILE A 1 388 ? 15.217 -5.082 -25.061 1.00 86.75 388 ILE A O 1
ATOM 3061 N N . ILE A 1 389 ? 16.499 -3.257 -25.319 1.00 94.44 389 ILE A N 1
ATOM 3062 C CA . ILE A 1 389 ? 16.818 -3.508 -26.724 1.00 94.44 389 ILE A CA 1
ATOM 3063 C C . ILE A 1 389 ? 18.311 -3.729 -26.875 1.00 94.44 389 ILE A C 1
ATOM 3065 O O . ILE A 1 389 ? 19.107 -2.897 -26.461 1.00 94.44 389 ILE A O 1
ATOM 3069 N N . GLU A 1 390 ? 18.682 -4.764 -27.616 1.00 96.12 390 GLU A N 1
ATOM 3070 C CA . GLU A 1 390 ? 20.005 -4.871 -28.214 1.00 96.12 390 GLU A CA 1
ATOM 3071 C C . GLU A 1 390 ? 19.934 -4.889 -29.737 1.00 96.12 390 GLU A C 1
ATOM 3073 O O . GLU A 1 390 ? 18.939 -5.284 -30.347 1.00 96.12 390 GLU A O 1
ATOM 3078 N N . SER A 1 391 ? 20.992 -4.387 -30.369 1.00 93.25 391 SER A N 1
ATOM 3079 C CA . SER A 1 391 ? 21.130 -4.394 -31.827 1.00 93.25 391 SER A CA 1
ATOM 3080 C C . SER A 1 391 ? 22.467 -5.018 -32.167 1.00 93.25 391 SER A C 1
ATOM 3082 O O . SER A 1 391 ? 23.493 -4.386 -31.938 1.00 93.25 391 SER A O 1
ATOM 3084 N N . LEU A 1 392 ? 22.428 -6.246 -32.669 1.00 94.75 392 LEU A N 1
ATOM 3085 C CA . LEU A 1 392 ? 23.588 -7.083 -32.925 1.00 94.75 392 LEU A CA 1
ATOM 3086 C C . LEU A 1 392 ? 23.833 -7.195 -34.429 1.00 94.75 392 LEU A C 1
ATOM 3088 O O . LEU A 1 392 ? 22.895 -7.193 -35.231 1.00 94.75 392 LEU A O 1
ATOM 3092 N N . LEU A 1 393 ? 25.098 -7.345 -34.804 1.00 94.50 393 LEU A N 1
ATOM 3093 C CA . LEU A 1 393 ? 25.498 -7.671 -36.167 1.00 94.50 393 LEU A CA 1
ATOM 3094 C C . LEU A 1 393 ? 25.652 -9.192 -36.301 1.00 94.50 393 LEU A C 1
ATOM 3096 O O . LEU A 1 393 ? 26.382 -9.811 -35.526 1.00 94.50 393 LEU A O 1
ATOM 3100 N N . LEU A 1 394 ? 24.977 -9.778 -37.291 1.00 95.00 394 LEU A N 1
ATOM 3101 C CA . LEU A 1 394 ? 25.112 -11.181 -37.682 1.00 95.00 394 LEU A CA 1
ATOM 3102 C C . LEU A 1 394 ? 25.783 -11.255 -39.056 1.00 95.00 394 LEU A C 1
ATOM 3104 O O . LEU A 1 394 ? 25.236 -10.741 -40.029 1.00 95.00 394 LEU A O 1
ATOM 3108 N N . VAL A 1 395 ? 26.942 -11.907 -39.148 1.00 92.38 395 VAL A N 1
ATOM 3109 C CA . VAL A 1 395 ? 27.684 -12.111 -40.407 1.00 92.38 395 VAL A CA 1
ATOM 3110 C C . VAL A 1 395 ? 28.170 -13.550 -40.456 1.00 92.38 395 VAL A C 1
ATOM 3112 O O . VAL A 1 395 ? 28.709 -14.043 -39.465 1.00 92.38 395 VAL A O 1
ATOM 3115 N N . ARG A 1 396 ? 27.972 -14.248 -41.586 1.00 91.06 396 ARG A N 1
ATOM 3116 C CA . ARG A 1 396 ? 28.376 -15.661 -41.743 1.00 91.06 396 ARG A CA 1
ATOM 3117 C C . ARG A 1 396 ? 27.899 -16.534 -40.570 1.00 91.06 396 ARG A C 1
ATOM 3119 O O . ARG A 1 396 ? 28.642 -17.363 -40.049 1.00 91.06 396 ARG A O 1
ATOM 3126 N N . LYS A 1 397 ? 26.657 -16.303 -40.124 1.00 90.69 397 LYS A N 1
ATOM 3127 C CA . LYS A 1 397 ? 26.010 -16.986 -38.988 1.00 90.69 397 LYS A CA 1
ATOM 3128 C C . LYS A 1 397 ? 26.709 -16.808 -37.622 1.00 90.69 397 LYS A C 1
ATOM 3130 O O . LYS A 1 397 ? 26.445 -17.580 -36.703 1.00 90.69 397 LYS A O 1
ATOM 3135 N N . LYS A 1 398 ? 27.563 -15.791 -37.452 1.00 93.62 398 LYS A N 1
ATOM 3136 C CA . LYS A 1 398 ? 28.202 -15.434 -36.172 1.00 93.62 398 LYS A CA 1
ATOM 3137 C C . LYS A 1 398 ? 27.779 -14.039 -35.710 1.00 93.62 398 LYS A C 1
ATOM 3139 O O . LYS A 1 398 ? 27.752 -13.102 -36.507 1.00 93.62 398 LYS A O 1
ATOM 3144 N N . TYR A 1 399 ? 27.448 -13.918 -34.425 1.00 95.94 399 TYR A N 1
ATOM 3145 C CA . TYR A 1 399 ? 27.138 -12.637 -33.788 1.00 95.94 399 TYR A CA 1
ATOM 3146 C C . TYR A 1 399 ? 28.417 -11.935 -33.344 1.00 95.94 399 TYR A C 1
ATOM 3148 O O . TYR A 1 399 ? 29.250 -12.540 -32.671 1.00 95.94 399 TYR A O 1
ATOM 3156 N N . TYR A 1 400 ? 28.547 -10.658 -33.686 1.00 94.81 400 TYR A N 1
ATOM 3157 C CA . TYR A 1 400 ? 29.645 -9.811 -33.223 1.00 94.81 400 TYR A CA 1
ATOM 3158 C C . TYR A 1 400 ? 29.324 -9.230 -31.841 1.00 94.81 400 TYR A C 1
ATOM 3160 O O . TYR A 1 400 ? 28.182 -8.842 -31.594 1.00 94.81 400 TYR A O 1
ATOM 3168 N N . PHE A 1 401 ? 30.332 -9.185 -30.962 1.00 95.69 401 PHE A N 1
ATOM 3169 C CA . PHE A 1 401 ? 30.251 -8.655 -29.589 1.00 95.69 401 PHE A CA 1
ATOM 3170 C C . PHE A 1 401 ? 29.104 -9.230 -28.743 1.00 95.69 401 PHE A C 1
ATOM 3172 O O . PHE A 1 401 ? 28.459 -8.530 -27.960 1.00 95.69 401 PHE A O 1
ATOM 3179 N N . LEU A 1 402 ? 28.778 -10.512 -28.950 1.00 95.62 402 LEU A N 1
ATOM 3180 C CA . LEU A 1 402 ? 27.607 -11.130 -28.330 1.00 95.62 402 LEU A CA 1
ATOM 3181 C C . LEU A 1 402 ? 27.650 -11.044 -26.799 1.00 95.62 402 LEU A C 1
ATOM 3183 O O . LEU A 1 402 ? 26.632 -10.730 -26.187 1.00 95.62 402 LEU A O 1
ATOM 3187 N N . ASN A 1 403 ? 28.805 -11.308 -26.189 1.00 94.56 403 ASN A N 1
ATOM 3188 C CA . ASN A 1 403 ? 28.928 -11.294 -24.734 1.00 94.56 403 ASN A CA 1
ATOM 3189 C C . ASN A 1 403 ? 28.730 -9.881 -24.182 1.00 94.56 403 ASN A C 1
ATOM 3191 O O . ASN A 1 403 ? 27.943 -9.700 -23.262 1.00 94.56 403 ASN A O 1
ATOM 3195 N N . GLU A 1 404 ? 29.331 -8.877 -24.810 1.00 95.94 404 GLU A N 1
ATOM 3196 C CA . GLU A 1 404 ? 29.238 -7.471 -24.426 1.00 95.94 404 GLU A CA 1
ATOM 3197 C C . GLU A 1 404 ? 27.799 -6.945 -24.548 1.00 95.94 404 GLU A C 1
ATOM 3199 O O . GLU A 1 404 ? 27.312 -6.221 -23.675 1.00 95.94 404 GLU A O 1
ATOM 3204 N N . HIS A 1 405 ? 27.081 -7.351 -25.602 1.00 95.88 405 HIS A N 1
ATOM 3205 C CA . HIS A 1 405 ? 25.653 -7.064 -25.750 1.00 95.88 405 HIS A CA 1
ATOM 3206 C C . HIS A 1 405 ? 24.827 -7.685 -24.616 1.00 95.88 405 HIS A C 1
ATOM 3208 O O . HIS A 1 405 ? 23.960 -7.020 -24.046 1.00 95.88 405 HIS A O 1
ATOM 3214 N N . LEU A 1 406 ? 25.088 -8.950 -24.277 1.00 92.31 406 LEU A N 1
ATOM 3215 C CA . LEU A 1 406 ? 24.360 -9.646 -23.219 1.00 92.31 406 LEU A CA 1
ATOM 3216 C C . LEU A 1 406 ? 24.697 -9.092 -21.831 1.00 92.31 406 LEU A C 1
ATOM 3218 O O . LEU A 1 406 ? 23.786 -8.946 -21.025 1.00 92.31 406 LEU A O 1
ATOM 3222 N N . ASP A 1 407 ? 25.944 -8.697 -21.574 1.00 85.19 407 ASP A N 1
ATOM 3223 C CA . ASP A 1 407 ? 26.363 -8.058 -20.320 1.00 85.19 407 ASP A CA 1
ATOM 3224 C C . ASP A 1 407 ? 25.658 -6.714 -20.121 1.00 85.19 407 ASP A C 1
ATOM 3226 O O . ASP A 1 407 ? 25.182 -6.405 -19.026 1.00 85.19 407 ASP A O 1
ATOM 3230 N N . ARG A 1 408 ? 25.538 -5.906 -21.182 1.00 86.31 408 ARG A N 1
ATOM 3231 C CA . ARG A 1 408 ? 24.793 -4.641 -21.125 1.00 86.31 408 ARG A CA 1
ATOM 3232 C C . ARG A 1 408 ? 23.295 -4.864 -20.918 1.00 86.31 408 ARG A C 1
ATOM 3234 O O . ARG A 1 408 ? 22.674 -4.149 -20.121 1.00 86.31 408 ARG A O 1
ATOM 3241 N N . MET A 1 409 ? 22.714 -5.844 -21.609 1.00 87.38 409 MET A N 1
ATOM 3242 C CA . MET A 1 409 ? 21.308 -6.210 -21.438 1.00 87.38 409 MET A CA 1
ATOM 3243 C C . MET A 1 409 ? 21.035 -6.732 -20.022 1.00 87.38 409 MET A C 1
ATOM 3245 O O . MET A 1 409 ? 20.040 -6.333 -19.426 1.00 87.38 409 MET A O 1
ATOM 3249 N N . GLU A 1 410 ? 21.931 -7.541 -19.456 1.00 77.75 410 GLU A N 1
ATOM 3250 C CA . GLU A 1 410 ? 21.851 -8.061 -18.087 1.00 77.75 410 GLU A CA 1
ATOM 3251 C C . GLU A 1 410 ? 21.948 -6.948 -17.041 1.00 77.75 410 GLU A C 1
ATOM 3253 O O . GLU A 1 410 ? 21.107 -6.875 -16.149 1.00 77.75 410 GLU A O 1
ATOM 3258 N N . LYS A 1 411 ? 22.901 -6.016 -17.190 1.00 65.88 411 LYS A N 1
ATOM 3259 C CA . LYS A 1 411 ? 23.008 -4.827 -16.323 1.00 65.88 411 LYS A CA 1
ATOM 3260 C C . LYS A 1 411 ? 21.730 -3.988 -16.348 1.00 65.88 411 LYS A C 1
ATOM 3262 O O . LYS A 1 411 ? 21.233 -3.576 -15.302 1.00 65.88 411 LYS A O 1
ATOM 3267 N N . SER A 1 412 ? 21.173 -3.768 -17.538 1.00 70.31 412 SER A N 1
ATOM 3268 C CA . SER A 1 412 ? 19.908 -3.040 -17.701 1.00 70.31 412 SER A CA 1
ATOM 3269 C C . SER A 1 412 ? 18.734 -3.815 -17.097 1.00 70.31 412 SER A C 1
ATOM 3271 O O . SER A 1 412 ? 17.857 -3.228 -16.468 1.00 70.31 412 SER A O 1
ATOM 3273 N N . ALA A 1 413 ? 18.730 -5.142 -17.240 1.00 64.06 413 ALA A N 1
ATOM 3274 C CA . ALA A 1 413 ? 17.708 -5.999 -16.665 1.00 64.06 413 ALA A CA 1
ATOM 3275 C C . ALA A 1 413 ? 17.755 -5.989 -15.136 1.00 64.06 413 ALA A C 1
ATOM 3277 O O . ALA A 1 413 ? 16.708 -5.857 -14.512 1.00 64.06 413 ALA A O 1
ATOM 3278 N N . ALA A 1 414 ? 18.942 -6.033 -14.533 1.00 49.00 414 ALA A N 1
ATOM 3279 C CA . ALA A 1 414 ? 19.112 -5.896 -13.091 1.00 49.00 414 ALA A CA 1
ATOM 3280 C C . ALA A 1 414 ? 18.608 -4.531 -12.593 1.00 49.00 414 ALA A C 1
ATOM 3282 O O . ALA A 1 414 ? 17.791 -4.484 -11.675 1.00 49.00 414 ALA A O 1
ATOM 3283 N N . CYS A 1 415 ? 19.012 -3.438 -13.254 1.00 47.66 415 CYS A N 1
ATOM 3284 C CA . CYS A 1 415 ? 18.599 -2.076 -12.898 1.00 47.66 415 CYS A CA 1
ATOM 3285 C C . CYS A 1 415 ? 17.070 -1.902 -12.900 1.00 47.66 415 CYS A C 1
ATOM 3287 O O . CYS A 1 415 ? 16.502 -1.347 -11.963 1.00 47.66 415 CYS A O 1
ATOM 3289 N N . PHE A 1 416 ? 16.385 -2.425 -13.923 1.00 51.22 416 PHE A N 1
ATOM 3290 C CA . PHE A 1 416 ? 14.931 -2.279 -14.065 1.00 51.22 416 PHE A CA 1
ATOM 3291 C C . PHE A 1 416 ? 14.112 -3.479 -13.574 1.00 51.22 416 PHE A C 1
ATOM 3293 O O . PHE A 1 416 ? 12.892 -3.519 -13.790 1.00 51.22 416 PHE A O 1
ATOM 3300 N N . SER A 1 417 ? 14.771 -4.455 -12.944 1.00 49.25 417 SER A N 1
ATOM 3301 C CA . SER A 1 417 ? 14.185 -5.710 -12.460 1.00 49.25 417 SER A CA 1
ATOM 3302 C C . SER A 1 417 ? 13.439 -6.510 -13.545 1.00 49.25 417 SER A C 1
ATOM 3304 O O . SER A 1 417 ? 12.314 -6.969 -13.340 1.00 49.25 417 SER A O 1
ATOM 3306 N N . PHE A 1 418 ? 14.045 -6.653 -14.728 1.00 63.94 418 PHE A N 1
ATOM 3307 C CA . PHE A 1 418 ? 13.597 -7.580 -15.771 1.00 63.94 418 PHE A CA 1
ATOM 3308 C C . PHE A 1 418 ? 14.134 -8.975 -15.466 1.00 63.94 418 PHE A C 1
ATOM 3310 O O . PHE A 1 418 ? 15.277 -9.139 -15.042 1.00 63.94 418 PHE A O 1
ATOM 3317 N N . VAL A 1 419 ? 13.331 -9.997 -15.750 1.00 58.47 419 VAL A N 1
ATOM 3318 C CA . VAL A 1 419 ? 13.827 -11.373 -15.735 1.00 58.47 419 VAL A CA 1
ATOM 3319 C C . VAL A 1 419 ? 14.770 -11.552 -16.924 1.00 58.47 419 VAL A C 1
ATOM 3321 O O . VAL A 1 419 ? 14.376 -11.365 -18.073 1.00 58.47 419 VAL A O 1
ATOM 3324 N N . PHE A 1 420 ? 16.014 -11.936 -16.655 1.00 70.88 420 PHE A N 1
ATOM 3325 C CA . PHE A 1 420 ? 17.025 -12.184 -17.675 1.00 70.88 420 PHE A CA 1
ATOM 3326 C C . PHE A 1 420 ? 17.552 -13.611 -17.551 1.00 70.88 420 PHE A C 1
ATOM 3328 O O . PHE A 1 420 ? 17.847 -14.090 -16.461 1.00 70.88 420 PHE A O 1
ATOM 3335 N N . SER A 1 421 ? 17.658 -14.306 -18.681 1.00 79.50 421 SER A N 1
ATOM 3336 C CA . SER A 1 421 ? 18.269 -15.631 -18.751 1.00 79.50 421 SER A CA 1
ATOM 3337 C C . SER A 1 421 ? 19.214 -15.667 -19.938 1.00 79.50 421 SER A C 1
ATOM 3339 O O . SER A 1 421 ? 18.791 -15.848 -21.085 1.00 79.50 421 SER A O 1
ATOM 3341 N N . ARG A 1 422 ? 20.507 -15.504 -19.643 1.00 87.25 422 ARG A N 1
ATOM 3342 C CA . ARG A 1 422 ? 21.583 -15.543 -20.636 1.00 87.25 422 ARG A CA 1
ATOM 3343 C C . ARG A 1 422 ? 21.507 -16.805 -21.486 1.00 87.25 422 ARG A C 1
ATOM 3345 O O . ARG A 1 422 ? 21.516 -16.735 -22.709 1.00 87.25 422 ARG A O 1
ATOM 3352 N N . GLU A 1 423 ? 21.339 -17.950 -20.839 1.00 89.44 423 GLU A N 1
ATOM 3353 C CA . GLU A 1 423 ? 21.273 -19.263 -21.481 1.00 89.44 423 GLU A CA 1
ATOM 3354 C C . GLU A 1 423 ? 20.123 -19.377 -22.491 1.00 89.44 423 GLU A C 1
ATOM 3356 O O . GLU A 1 423 ? 20.335 -19.828 -23.620 1.00 89.44 423 GLU A O 1
ATOM 3361 N N . LYS A 1 424 ? 18.904 -18.949 -22.119 1.00 85.12 424 LYS A N 1
ATOM 3362 C CA . LYS A 1 424 ? 17.732 -18.995 -23.012 1.00 85.12 424 LYS A CA 1
ATOM 3363 C C . LYS A 1 424 ? 17.933 -18.106 -24.237 1.00 85.12 424 LYS A C 1
ATOM 3365 O O . LYS A 1 424 ? 17.639 -18.534 -25.354 1.00 85.12 424 LYS A O 1
ATOM 3370 N N . ILE A 1 425 ? 18.458 -16.900 -24.029 1.00 91.88 425 ILE A N 1
ATOM 3371 C CA . ILE A 1 425 ? 18.711 -15.932 -25.099 1.00 91.88 425 ILE A CA 1
ATOM 3372 C C . ILE A 1 425 ? 19.809 -16.447 -26.036 1.00 91.88 425 ILE A C 1
ATOM 3374 O O . ILE A 1 425 ? 19.601 -16.484 -27.247 1.00 91.88 425 ILE A O 1
ATOM 3378 N N . VAL A 1 426 ? 20.939 -16.925 -25.500 1.00 95.88 426 VAL A N 1
ATOM 3379 C CA . VAL A 1 426 ? 22.041 -17.497 -26.294 1.00 95.88 426 VAL A CA 1
ATOM 3380 C C . VAL A 1 426 ? 21.549 -18.675 -27.129 1.00 95.88 426 VAL A C 1
ATOM 3382 O O . VAL A 1 426 ? 21.792 -18.720 -28.334 1.00 95.88 426 VAL A O 1
ATOM 3385 N N . ARG A 1 427 ? 20.794 -19.604 -26.532 1.00 94.50 427 ARG A N 1
ATOM 3386 C CA . ARG A 1 427 ? 20.246 -20.761 -27.254 1.00 94.50 427 ARG A CA 1
ATOM 3387 C C . ARG A 1 427 ? 19.339 -20.334 -28.411 1.00 94.50 427 ARG A C 1
ATOM 3389 O O . ARG A 1 427 ? 19.437 -20.893 -29.504 1.00 94.50 427 ARG A O 1
ATOM 3396 N N . ALA A 1 428 ? 18.480 -19.340 -28.192 1.00 95.69 428 ALA A N 1
ATOM 3397 C CA . ALA A 1 428 ? 17.594 -18.822 -29.228 1.00 95.69 428 ALA A CA 1
ATOM 3398 C C . ALA A 1 428 ? 18.347 -18.073 -30.337 1.00 95.69 428 ALA A C 1
ATOM 3400 O O . ALA A 1 428 ? 18.041 -18.276 -31.511 1.00 95.69 428 ALA A O 1
ATOM 3401 N N . LEU A 1 429 ? 19.361 -17.275 -29.992 1.00 96.50 429 LEU A N 1
ATOM 3402 C CA . LEU A 1 429 ? 20.225 -16.597 -30.961 1.00 96.50 429 LEU A CA 1
ATOM 3403 C C . LEU A 1 429 ? 21.005 -17.610 -31.810 1.00 96.50 429 LEU A C 1
ATOM 3405 O O . LEU A 1 429 ? 21.009 -17.506 -33.032 1.00 96.50 429 LEU A O 1
ATOM 3409 N N . LEU A 1 430 ? 21.591 -18.647 -31.206 1.00 94.88 430 LEU A N 1
ATOM 3410 C CA . LEU A 1 430 ? 22.291 -19.703 -31.949 1.00 94.88 430 LEU A CA 1
ATOM 3411 C C . LEU A 1 430 ? 21.353 -20.457 -32.902 1.00 94.88 430 LEU A C 1
ATOM 3413 O O . LEU A 1 430 ? 21.722 -20.723 -34.048 1.00 94.88 430 LEU A O 1
ATOM 3417 N N . LYS A 1 431 ? 20.124 -20.764 -32.465 1.00 95.56 431 LYS A N 1
ATOM 3418 C CA . LYS A 1 431 ? 19.094 -21.355 -33.334 1.00 95.56 431 LYS A CA 1
ATOM 3419 C C . LYS A 1 431 ? 18.735 -20.415 -34.488 1.00 95.56 431 LYS A C 1
ATOM 3421 O O . LYS A 1 431 ? 18.668 -20.860 -35.630 1.00 95.56 431 LYS A O 1
ATOM 3426 N N . HIS A 1 432 ? 18.546 -19.127 -34.203 1.00 95.94 432 HIS A N 1
ATOM 3427 C CA . HIS A 1 432 ? 18.269 -18.112 -35.215 1.00 95.94 432 HIS A CA 1
ATOM 3428 C C . HIS A 1 432 ? 19.401 -18.030 -36.249 1.00 95.94 432 HIS A C 1
ATOM 3430 O O . HIS A 1 432 ? 19.140 -18.132 -37.442 1.00 95.94 432 HIS A O 1
ATOM 3436 N N . ALA A 1 433 ? 20.660 -17.942 -35.814 1.00 94.19 433 ALA A N 1
ATOM 3437 C CA . ALA A 1 433 ? 21.814 -17.845 -36.704 1.00 94.19 433 ALA A CA 1
ATOM 3438 C C . ALA A 1 433 ? 21.945 -19.031 -37.673 1.00 94.19 433 ALA A C 1
ATOM 3440 O O . ALA A 1 433 ? 22.294 -18.826 -38.835 1.00 94.19 433 ALA A O 1
ATOM 3441 N N . ARG A 1 434 ? 21.630 -20.260 -37.237 1.00 93.31 434 ARG A N 1
ATOM 3442 C CA . ARG A 1 434 ? 21.652 -21.452 -38.109 1.00 93.31 434 ARG A CA 1
ATOM 3443 C C . ARG A 1 434 ? 20.670 -21.339 -39.277 1.00 93.31 434 ARG A C 1
ATOM 3445 O O . ARG A 1 434 ? 21.025 -21.738 -40.388 1.00 93.31 434 ARG A O 1
ATOM 3452 N N . ASN A 1 435 ? 19.501 -20.755 -39.018 1.00 90.44 435 ASN A N 1
ATOM 3453 C CA . ASN A 1 435 ? 18.394 -20.606 -39.966 1.00 90.44 435 ASN A CA 1
ATOM 3454 C C . ASN A 1 435 ? 18.462 -19.308 -40.791 1.00 90.44 435 ASN A C 1
ATOM 3456 O O . ASN A 1 435 ? 17.654 -19.112 -41.695 1.00 90.44 435 ASN A O 1
ATOM 3460 N N . SER A 1 436 ? 19.402 -18.416 -40.484 1.00 88.94 436 SER A N 1
ATOM 3461 C CA . SER A 1 436 ? 19.576 -17.149 -41.194 1.00 88.94 436 SER A CA 1
ATOM 3462 C C . SER A 1 436 ? 20.488 -17.289 -42.416 1.00 88.94 436 SER A C 1
ATOM 3464 O O . SER A 1 436 ? 21.361 -18.160 -42.479 1.00 88.94 436 SER A O 1
ATOM 3466 N N . SER A 1 437 ? 20.290 -16.394 -43.390 1.00 85.19 437 SER A N 1
ATOM 3467 C CA . SER A 1 437 ? 21.167 -16.258 -44.562 1.00 85.19 437 SER A CA 1
ATOM 3468 C C . SER A 1 437 ? 22.623 -15.966 -44.139 1.00 85.19 437 SER A C 1
ATOM 3470 O O . SER A 1 437 ? 22.828 -15.322 -43.106 1.00 85.19 437 SER A O 1
ATOM 3472 N N . PRO A 1 438 ? 23.638 -16.396 -44.917 1.00 84.94 438 PRO A N 1
ATOM 3473 C CA . PRO A 1 438 ? 25.042 -16.048 -44.678 1.00 84.94 438 PRO A CA 1
ATOM 3474 C C . PRO A 1 438 ? 25.354 -14.544 -44.776 1.00 84.94 438 PRO A C 1
ATOM 3476 O O . PRO A 1 438 ? 26.372 -14.101 -44.235 1.00 84.94 438 PRO A O 1
ATOM 3479 N N . GLU A 1 439 ? 24.505 -13.778 -45.466 1.00 89.19 439 GLU A N 1
ATOM 3480 C CA . GLU A 1 439 ? 24.646 -12.330 -45.651 1.00 89.19 439 GLU A CA 1
ATOM 3481 C C . GLU A 1 439 ? 24.607 -11.549 -44.329 1.00 89.19 439 GLU A C 1
ATOM 3483 O O . GLU A 1 439 ? 23.985 -11.964 -43.349 1.00 89.19 439 GLU A O 1
ATOM 3488 N N . ALA A 1 440 ? 25.239 -10.372 -44.321 1.00 90.94 440 ALA A N 1
ATOM 3489 C CA . ALA A 1 440 ? 25.253 -9.483 -43.166 1.00 90.94 440 ALA A CA 1
ATOM 3490 C C . ALA A 1 440 ? 23.844 -8.962 -42.829 1.00 90.94 440 ALA A C 1
ATOM 3492 O O . ALA A 1 440 ? 23.146 -8.393 -43.674 1.00 90.94 440 ALA A O 1
ATOM 3493 N N . ARG A 1 441 ? 23.430 -9.118 -41.567 1.00 93.00 441 ARG A N 1
ATOM 3494 C CA . ARG A 1 441 ? 22.114 -8.687 -41.073 1.00 93.00 441 ARG A CA 1
ATOM 3495 C C . ARG A 1 441 ? 22.217 -7.947 -39.750 1.00 93.00 441 ARG A C 1
ATOM 3497 O O . ARG A 1 441 ? 23.031 -8.283 -38.889 1.00 93.00 441 ARG A O 1
ATOM 3504 N N . LYS A 1 442 ? 21.327 -6.970 -39.572 1.00 93.44 442 LYS A N 1
ATOM 3505 C CA . LYS A 1 442 ? 21.080 -6.326 -38.282 1.00 93.44 442 LYS A CA 1
ATOM 3506 C C . LYS A 1 442 ? 20.001 -7.110 -37.553 1.00 93.44 442 LYS A C 1
ATOM 3508 O O . LYS A 1 442 ? 18.878 -7.241 -38.047 1.00 93.44 442 LYS A O 1
ATOM 3513 N N . ILE A 1 443 ? 20.348 -7.599 -36.373 1.00 95.88 443 ILE A N 1
ATOM 3514 C CA . ILE A 1 443 ? 19.458 -8.343 -35.492 1.00 95.88 443 ILE A CA 1
ATOM 3515 C C . ILE A 1 443 ? 19.054 -7.438 -34.338 1.00 95.88 443 ILE A C 1
ATOM 3517 O O . ILE A 1 443 ? 19.905 -6.841 -33.684 1.00 95.88 443 ILE A O 1
ATOM 3521 N N . ARG A 1 444 ? 17.757 -7.324 -34.080 1.00 95.94 444 ARG A N 1
ATOM 3522 C CA . ARG A 1 444 ? 17.215 -6.568 -32.955 1.00 95.94 444 ARG A CA 1
ATOM 3523 C C . ARG A 1 444 ? 16.630 -7.549 -31.949 1.00 95.94 444 ARG A C 1
ATOM 3525 O O . ARG A 1 444 ? 15.659 -8.237 -32.244 1.00 95.94 444 ARG A O 1
ATOM 3532 N N . LEU A 1 445 ? 17.249 -7.617 -30.778 1.00 97.38 445 LEU A N 1
ATOM 3533 C CA . LEU A 1 445 ? 16.798 -8.430 -29.655 1.00 97.38 445 LEU A CA 1
ATOM 3534 C C . LEU A 1 445 ? 16.013 -7.534 -28.698 1.00 97.38 445 LEU A C 1
ATOM 3536 O O . LEU A 1 445 ? 16.537 -6.521 -28.238 1.00 97.38 445 LEU A O 1
ATOM 3540 N N . LEU A 1 446 ? 14.771 -7.898 -28.406 1.00 95.75 446 LEU A N 1
ATOM 3541 C CA . LEU A 1 446 ? 13.903 -7.176 -27.481 1.00 95.75 446 LEU A CA 1
ATOM 3542 C C . LEU A 1 446 ? 13.600 -8.066 -26.285 1.00 95.75 446 LEU A C 1
ATOM 3544 O O . LEU A 1 446 ? 13.032 -9.135 -26.468 1.00 95.75 446 LEU A O 1
ATOM 3548 N N . LEU A 1 447 ? 13.926 -7.611 -25.080 1.00 87.75 447 LEU A N 1
ATOM 3549 C CA . LEU A 1 447 ? 13.618 -8.301 -23.832 1.00 87.75 447 LEU A CA 1
ATOM 3550 C C . LEU A 1 447 ? 12.433 -7.621 -23.143 1.00 87.75 447 LEU A C 1
ATOM 3552 O O . LEU A 1 447 ? 12.498 -6.439 -22.799 1.00 87.75 447 LEU A O 1
ATOM 3556 N N . GLY A 1 448 ? 11.353 -8.372 -22.962 1.00 73.81 448 GLY A N 1
ATOM 3557 C CA . GLY A 1 448 ? 10.210 -8.020 -22.134 1.00 73.81 448 GLY A CA 1
ATOM 3558 C C . GLY A 1 448 ? 10.469 -8.302 -20.655 1.00 73.81 448 GLY A C 1
ATOM 3559 O O . GLY A 1 448 ? 11.362 -9.056 -20.269 1.00 73.81 448 GLY A O 1
ATOM 3560 N N . ARG A 1 449 ? 9.673 -7.663 -19.797 1.00 64.94 449 ARG A N 1
ATOM 3561 C CA . ARG A 1 449 ? 9.872 -7.669 -18.339 1.00 64.94 449 ARG A CA 1
ATOM 3562 C C . ARG A 1 449 ? 9.782 -9.062 -17.716 1.00 64.94 449 ARG A C 1
ATOM 3564 O O . ARG A 1 449 ? 10.471 -9.334 -16.736 1.00 64.94 449 ARG A O 1
ATOM 3571 N N . SER A 1 450 ? 8.968 -9.944 -18.297 1.00 57.34 450 SER A N 1
ATOM 3572 C CA . SER A 1 450 ? 8.765 -11.315 -17.810 1.00 57.34 450 SER A CA 1
ATOM 3573 C C . SER A 1 450 ? 9.855 -12.300 -18.259 1.00 57.34 450 SER A C 1
ATOM 3575 O O . SER A 1 450 ? 9.807 -13.488 -17.931 1.00 57.34 450 SER A O 1
ATOM 3577 N N . GLY A 1 451 ? 10.853 -11.806 -19.000 1.00 66.31 451 GLY A N 1
ATOM 3578 C CA . GLY A 1 451 ? 11.897 -12.615 -19.619 1.00 66.31 451 GLY A CA 1
ATOM 3579 C C . GLY A 1 451 ? 11.479 -13.222 -20.956 1.00 66.31 451 GLY A C 1
ATOM 3580 O O . GLY A 1 451 ? 12.245 -13.986 -21.543 1.00 66.31 451 GLY A O 1
ATOM 3581 N N . ASP A 1 452 ? 10.283 -12.887 -21.446 1.00 76.00 452 ASP A N 1
ATOM 3582 C CA . ASP A 1 452 ? 9.918 -13.056 -22.846 1.00 76.00 452 ASP A CA 1
ATOM 3583 C C . AS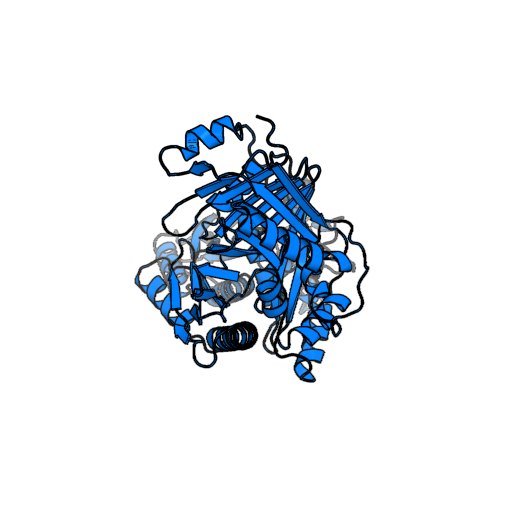P A 1 452 ? 10.839 -12.204 -23.722 1.00 76.00 452 ASP A C 1
ATOM 3585 O O . ASP A 1 452 ? 11.222 -11.096 -23.350 1.00 76.00 452 ASP A O 1
ATOM 3589 N N . PHE A 1 453 ? 11.222 -12.708 -24.891 1.00 91.69 453 PHE A N 1
ATOM 3590 C CA . PHE A 1 453 ? 12.030 -11.930 -25.820 1.00 91.69 453 PHE A CA 1
ATOM 3591 C C . PHE A 1 453 ? 11.676 -12.235 -27.270 1.00 91.69 453 PHE A C 1
ATOM 3593 O O . PHE A 1 453 ? 11.216 -13.328 -27.601 1.00 91.69 453 PHE A O 1
ATOM 3600 N N . SER A 1 454 ? 11.914 -11.259 -28.141 1.00 95.88 454 SER A N 1
ATOM 3601 C CA . SER A 1 454 ? 11.763 -11.403 -29.588 1.00 95.88 454 SER A CA 1
ATOM 3602 C C . SER A 1 454 ? 13.060 -11.060 -30.312 1.00 95.88 454 SER A C 1
ATOM 3604 O O . SER A 1 454 ? 13.843 -10.220 -29.867 1.00 95.88 454 SER A O 1
ATOM 3606 N N . ILE A 1 455 ? 13.290 -11.748 -31.431 1.00 96.94 455 ILE A N 1
ATOM 3607 C CA . ILE A 1 455 ? 14.436 -11.543 -32.316 1.00 96.94 455 ILE A CA 1
ATOM 3608 C C . ILE A 1 455 ? 13.882 -11.104 -33.668 1.00 96.94 455 ILE A C 1
ATOM 3610 O O . ILE A 1 455 ? 13.255 -11.888 -34.376 1.00 96.94 455 ILE A O 1
ATOM 3614 N N . GLU A 1 456 ? 14.120 -9.850 -34.019 1.00 95.38 456 GLU A N 1
ATOM 3615 C CA . GLU A 1 456 ? 13.773 -9.276 -35.316 1.00 95.38 456 GLU A CA 1
ATOM 3616 C C . GLU A 1 456 ? 15.032 -9.196 -36.185 1.00 95.38 456 GLU A C 1
ATOM 3618 O O . GLU A 1 456 ? 16.133 -8.960 -35.681 1.00 95.38 456 GLU A O 1
ATOM 3623 N N . GLN A 1 457 ? 14.887 -9.375 -37.498 1.00 93.19 457 GLN A N 1
ATOM 3624 C CA . GLN A 1 457 ? 16.001 -9.285 -38.443 1.00 93.19 457 GLN A CA 1
ATOM 3625 C C . GLN A 1 457 ? 15.698 -8.309 -39.577 1.00 93.19 457 GLN A C 1
ATOM 3627 O O . GLN A 1 457 ? 14.577 -8.244 -40.073 1.00 93.19 457 GLN A O 1
ATOM 3632 N N . SER A 1 458 ? 16.722 -7.581 -40.014 1.00 92.19 458 SER A N 1
ATOM 3633 C CA . SER A 1 458 ? 16.655 -6.652 -41.144 1.00 92.19 458 SER A CA 1
ATOM 3634 C C . SER A 1 458 ? 17.956 -6.691 -41.949 1.00 92.19 458 SER A C 1
ATOM 3636 O O . SER A 1 458 ? 19.017 -7.040 -41.416 1.00 92.19 458 SER A O 1
ATOM 3638 N N . LYS A 1 459 ? 17.884 -6.361 -43.246 1.00 88.88 459 LYS A N 1
ATOM 3639 C CA . LYS A 1 459 ? 19.082 -6.215 -44.085 1.00 88.88 459 LYS A CA 1
ATOM 3640 C C . LYS A 1 459 ? 19.933 -5.061 -43.556 1.00 88.88 459 LYS A C 1
ATOM 3642 O O . LYS A 1 459 ? 19.399 -4.032 -43.145 1.00 88.88 459 LYS A O 1
ATOM 3647 N N . LEU A 1 460 ? 21.251 -5.240 -43.558 1.00 83.44 460 LEU A N 1
ATOM 3648 C CA . LEU A 1 460 ? 22.162 -4.159 -43.210 1.00 83.44 460 LEU A CA 1
ATOM 3649 C C . LEU A 1 460 ? 22.174 -3.139 -44.358 1.00 83.44 460 LEU A C 1
ATOM 3651 O O . LEU A 1 460 ? 22.403 -3.511 -45.508 1.00 83.44 460 LEU A O 1
ATOM 3655 N N . ALA A 1 461 ? 21.893 -1.871 -44.060 1.00 73.75 461 ALA A N 1
ATOM 3656 C CA . ALA A 1 461 ? 21.996 -0.815 -45.060 1.00 73.75 461 ALA A CA 1
ATOM 3657 C C . ALA A 1 461 ? 23.471 -0.629 -45.473 1.00 73.75 461 ALA A C 1
ATOM 3659 O O . ALA A 1 461 ? 24.349 -0.714 -44.609 1.00 73.75 461 ALA A O 1
ATOM 3660 N N . PRO A 1 462 ? 23.763 -0.371 -46.760 1.00 70.06 462 PRO A N 1
ATOM 3661 C CA . PRO A 1 462 ? 25.127 -0.116 -47.207 1.00 70.06 462 PRO A CA 1
ATOM 3662 C C . PRO A 1 462 ? 25.690 1.139 -46.532 1.00 70.06 462 PRO A C 1
ATOM 3664 O O . PRO A 1 462 ? 24.991 2.145 -46.375 1.00 70.06 462 PRO A O 1
ATOM 3667 N N . VAL A 1 463 ? 26.965 1.077 -46.142 1.00 65.75 463 VAL A N 1
ATOM 3668 C CA . VAL A 1 463 ? 27.683 2.218 -45.564 1.00 65.75 463 VAL A CA 1
ATOM 3669 C C . VAL A 1 463 ? 27.843 3.280 -46.648 1.00 65.75 463 VAL A C 1
ATOM 3671 O O . VAL A 1 463 ? 28.473 3.044 -47.675 1.00 65.75 463 VAL A O 1
ATOM 3674 N N . ARG A 1 464 ? 27.255 4.459 -46.432 1.00 64.50 464 ARG A N 1
ATOM 3675 C CA . ARG A 1 464 ? 27.439 5.613 -47.316 1.00 64.50 464 ARG A CA 1
ATOM 3676 C C . ARG A 1 464 ? 28.627 6.426 -46.809 1.00 64.50 464 ARG A C 1
ATOM 3678 O O . ARG A 1 464 ? 28.523 7.074 -45.772 1.00 64.50 464 ARG A O 1
ATOM 3685 N N . HIS A 1 465 ? 29.736 6.416 -47.542 1.00 60.50 465 HIS A N 1
ATOM 3686 C CA . HIS A 1 465 ? 30.876 7.306 -47.297 1.00 60.50 465 HIS A CA 1
ATOM 3687 C C . HIS A 1 465 ? 30.597 8.695 -47.885 1.00 60.50 465 HIS A C 1
ATOM 3689 O O . HIS A 1 465 ? 31.223 9.116 -48.850 1.00 60.50 465 HIS A O 1
ATOM 3695 N N . ALA A 1 466 ? 29.597 9.380 -47.335 1.00 68.00 466 ALA A N 1
ATOM 3696 C CA . ALA A 1 466 ? 29.210 10.724 -47.744 1.00 68.00 466 ALA A CA 1
ATOM 3697 C C . ALA A 1 466 ? 29.304 11.684 -46.557 1.00 68.00 466 ALA A C 1
ATOM 3699 O O . ALA A 1 466 ? 29.118 11.282 -45.408 1.00 68.00 466 ALA A O 1
ATOM 3700 N N . VAL A 1 467 ? 29.552 12.964 -46.836 1.00 77.50 467 VAL A N 1
ATOM 3701 C CA . VAL A 1 467 ? 29.378 14.027 -45.841 1.00 77.50 467 VAL A CA 1
ATOM 3702 C C . VAL A 1 467 ? 27.894 14.083 -45.478 1.00 77.50 467 VAL A C 1
ATOM 3704 O O . VAL A 1 467 ? 27.045 14.390 -46.315 1.00 77.50 467 VAL A O 1
ATOM 3707 N N . LEU A 1 468 ? 27.574 13.728 -44.234 1.00 80.06 468 LEU A N 1
ATOM 3708 C CA . LEU A 1 468 ? 26.205 13.679 -43.736 1.00 80.06 468 LEU A CA 1
ATOM 3709 C C . LEU A 1 468 ? 25.817 15.024 -43.118 1.00 80.06 468 LEU A C 1
ATOM 3711 O O . LEU A 1 468 ? 26.541 15.567 -42.286 1.00 80.06 468 LEU A O 1
ATOM 3715 N N . LYS A 1 469 ? 24.641 15.542 -43.483 1.00 86.12 469 LYS A N 1
ATOM 3716 C CA . LYS A 1 469 ? 24.048 16.694 -42.795 1.00 86.12 469 LYS A CA 1
ATOM 3717 C C . LYS A 1 469 ? 23.484 16.238 -41.454 1.00 86.12 469 LYS A C 1
ATOM 3719 O O . LYS A 1 469 ? 22.576 15.409 -41.426 1.00 86.12 469 LYS A O 1
ATOM 3724 N N . ILE A 1 470 ? 24.002 16.789 -40.365 1.00 88.12 470 ILE A N 1
ATOM 3725 C CA . ILE A 1 470 ? 23.525 16.549 -38.998 1.00 88.12 470 ILE A CA 1
ATOM 3726 C C . ILE A 1 470 ? 22.882 17.819 -38.445 1.00 88.12 470 ILE A C 1
ATOM 3728 O O . ILE A 1 470 ? 23.242 18.922 -38.857 1.00 88.12 470 ILE A O 1
ATOM 3732 N N . LYS A 1 471 ? 21.947 17.675 -37.507 1.00 90.75 471 LYS A N 1
ATOM 3733 C CA . LYS A 1 471 ? 21.386 18.809 -36.761 1.00 90.75 471 LYS A CA 1
ATOM 3734 C C . LYS A 1 471 ? 21.533 18.569 -35.259 1.00 90.75 471 LYS A C 1
ATOM 3736 O O . LYS A 1 471 ? 21.413 17.438 -34.806 1.00 90.75 471 LYS A O 1
ATOM 3741 N N . ILE A 1 472 ? 21.765 19.624 -34.485 1.00 91.38 472 ILE A N 1
ATOM 3742 C CA . ILE A 1 472 ? 21.674 19.572 -33.021 1.00 91.38 472 ILE A CA 1
ATOM 3743 C C . ILE A 1 472 ? 20.215 19.849 -32.629 1.00 91.38 472 ILE A C 1
ATOM 3745 O O . ILE A 1 472 ? 19.577 20.739 -33.194 1.00 91.38 472 ILE A O 1
ATOM 3749 N N . SER A 1 473 ? 19.645 19.030 -31.747 1.00 90.25 473 SER A N 1
ATOM 3750 C CA . SER A 1 473 ? 18.280 19.225 -31.261 1.00 90.25 473 SER A CA 1
ATOM 3751 C C . SER A 1 473 ? 18.178 20.525 -30.470 1.00 90.25 473 SER A C 1
ATOM 3753 O O . SER A 1 473 ? 19.075 20.880 -29.710 1.00 90.25 473 SER A O 1
ATOM 3755 N N . ASP A 1 474 ? 17.048 21.204 -30.639 1.00 87.12 474 ASP A N 1
ATOM 3756 C CA . ASP A 1 474 ? 16.695 22.404 -29.883 1.00 87.12 474 ASP A CA 1
ATOM 3757 C C . ASP A 1 474 ? 16.127 22.026 -28.490 1.00 87.12 474 ASP A C 1
ATOM 3759 O O . ASP A 1 474 ? 15.862 22.890 -27.658 1.00 87.12 474 ASP A O 1
ATOM 3763 N N . GLN A 1 475 ? 15.932 20.723 -28.233 1.00 86.31 475 GLN A N 1
ATOM 3764 C CA . GLN A 1 475 ? 15.461 20.159 -26.970 1.00 86.31 475 GLN A CA 1
ATOM 3765 C C . GLN A 1 475 ? 16.628 19.536 -26.201 1.00 86.31 475 GLN A C 1
ATOM 3767 O O . GLN A 1 475 ? 17.305 18.631 -26.696 1.00 86.31 475 GLN A O 1
ATOM 3772 N N . ALA A 1 476 ? 16.832 19.987 -24.964 1.00 86.12 476 ALA A N 1
ATOM 3773 C CA . ALA A 1 476 ? 17.824 19.398 -24.078 1.00 86.12 476 ALA A CA 1
ATOM 3774 C C . ALA A 1 476 ? 17.299 18.100 -23.445 1.00 86.12 476 ALA A C 1
ATOM 3776 O O . ALA A 1 476 ? 16.164 18.042 -22.965 1.00 86.12 476 ALA A O 1
ATOM 3777 N N . VAL A 1 477 ? 18.142 17.068 -23.398 1.00 82.12 477 VAL A N 1
ATOM 3778 C CA . VAL A 1 477 ? 17.890 15.874 -22.580 1.00 82.12 477 VAL A CA 1
ATOM 3779 C C . VAL A 1 477 ? 18.322 16.126 -21.136 1.00 82.12 477 VAL A C 1
ATOM 3781 O O . VAL A 1 477 ? 19.168 16.971 -20.862 1.00 82.12 477 VAL A O 1
ATOM 3784 N N . ASN A 1 478 ? 17.734 15.407 -20.184 1.00 74.56 478 ASN A N 1
ATOM 3785 C CA . ASN A 1 478 ? 18.124 15.515 -18.782 1.00 74.56 478 ASN A CA 1
ATOM 3786 C C . ASN A 1 478 ? 19.249 14.519 -18.499 1.00 74.56 478 ASN A C 1
ATOM 3788 O O . ASN A 1 478 ? 18.999 13.317 -18.513 1.00 74.56 478 ASN A O 1
ATOM 3792 N N . SER A 1 479 ? 20.449 14.999 -18.172 1.00 75.00 479 SER A N 1
ATOM 3793 C CA . SER A 1 479 ? 21.617 14.150 -17.872 1.00 75.00 479 SER A CA 1
ATOM 3794 C C . SER A 1 479 ? 21.410 13.160 -16.712 1.00 75.00 479 SER A C 1
ATOM 3796 O O . SER A 1 479 ? 22.201 12.238 -16.521 1.00 75.00 479 SER A O 1
ATOM 3798 N N . ARG A 1 480 ? 20.352 13.340 -15.908 1.00 61.81 480 ARG A N 1
ATOM 3799 C CA . ARG A 1 480 ? 19.962 12.450 -14.803 1.00 61.81 480 ARG A CA 1
ATOM 3800 C C . ARG A 1 480 ? 18.847 11.472 -15.170 1.00 61.81 480 ARG A C 1
ATOM 3802 O O . ARG A 1 480 ? 18.386 10.743 -14.291 1.00 61.81 480 ARG A O 1
ATOM 3809 N N . ASP A 1 481 ? 18.360 11.477 -16.409 1.00 62.78 481 ASP A N 1
ATOM 3810 C CA . ASP A 1 481 ? 17.373 10.499 -16.850 1.00 62.78 481 ASP A CA 1
ATOM 3811 C C . ASP A 1 481 ? 18.031 9.123 -16.982 1.00 62.78 481 ASP A C 1
ATOM 3813 O O . ASP A 1 481 ? 18.854 8.867 -17.858 1.00 62.78 481 ASP A O 1
ATOM 3817 N N . LEU A 1 482 ? 17.620 8.213 -16.101 1.00 59.47 482 LEU A N 1
ATOM 3818 C CA . LEU A 1 482 ? 18.095 6.837 -16.066 1.00 59.47 482 LEU A CA 1
ATOM 3819 C C . LEU A 1 482 ? 17.891 6.118 -17.412 1.00 59.47 482 LEU A C 1
ATOM 3821 O O . LEU A 1 482 ? 18.659 5.225 -17.747 1.00 59.47 482 LEU A O 1
ATOM 3825 N N . PHE A 1 483 ? 16.889 6.497 -18.214 1.00 72.00 483 PHE A N 1
ATOM 3826 C CA . PHE A 1 483 ? 16.644 5.867 -19.516 1.00 72.00 483 PHE A CA 1
ATOM 3827 C C . PHE A 1 483 ? 17.680 6.213 -20.593 1.00 72.00 483 PHE A C 1
ATOM 3829 O O . PHE A 1 483 ? 17.715 5.507 -21.598 1.00 72.00 483 PHE A O 1
ATOM 3836 N N . LEU A 1 484 ? 18.521 7.231 -20.397 1.00 74.56 484 LEU A N 1
ATOM 3837 C CA . LEU A 1 484 ? 19.623 7.557 -21.314 1.00 74.56 484 LEU A CA 1
ATOM 3838 C C . LEU A 1 484 ? 20.821 6.617 -21.116 1.00 74.56 484 LEU A C 1
ATOM 3840 O O . LEU A 1 484 ? 21.448 6.169 -22.072 1.00 74.56 484 LEU A O 1
ATOM 3844 N N . GLN A 1 485 ? 21.021 6.151 -19.882 1.00 74.69 485 GLN A N 1
ATOM 3845 C CA . GLN A 1 485 ? 22.084 5.204 -19.534 1.00 74.69 485 GLN A CA 1
ATOM 3846 C C . GLN A 1 485 ? 21.791 3.767 -19.997 1.00 74.69 485 GLN A C 1
ATOM 3848 O O . GLN A 1 485 ? 22.655 2.886 -19.927 1.00 74.69 485 GLN A O 1
ATOM 3853 N N . HIS A 1 486 ? 20.566 3.500 -20.463 1.00 79.00 486 HIS A N 1
ATOM 3854 C CA . HIS A 1 486 ? 20.098 2.162 -20.794 1.00 79.00 486 HIS A CA 1
ATOM 3855 C C . HIS A 1 486 ? 19.400 2.096 -22.150 1.00 79.00 486 HIS A C 1
ATOM 3857 O O . HIS A 1 486 ? 18.493 2.858 -22.475 1.00 79.00 486 HIS A O 1
ATOM 3863 N N . LYS A 1 487 ? 19.732 1.067 -22.931 1.00 88.06 487 LYS A N 1
ATOM 3864 C CA . LYS A 1 487 ? 19.154 0.885 -24.262 1.00 88.06 487 LYS A CA 1
ATOM 3865 C C . LYS A 1 487 ? 17.745 0.286 -24.183 1.00 88.06 487 LYS A C 1
ATOM 3867 O O . LYS A 1 487 ? 17.572 -0.923 -24.027 1.00 88.06 487 LYS A O 1
ATOM 3872 N N . THR A 1 488 ? 16.722 1.132 -24.310 1.00 86.56 488 THR A N 1
ATOM 3873 C CA . THR A 1 488 ? 15.308 0.738 -24.165 1.00 86.56 488 THR A CA 1
ATOM 3874 C C . THR A 1 488 ? 14.432 1.171 -25.346 1.00 86.56 488 THR A C 1
ATOM 3876 O O . THR A 1 488 ? 14.852 1.933 -26.216 1.00 86.56 488 THR A O 1
ATOM 3879 N N . THR A 1 489 ? 13.183 0.694 -25.391 1.00 87.00 489 THR A N 1
ATOM 3880 C CA . THR A 1 489 ? 12.157 1.186 -26.335 1.00 87.00 489 THR A CA 1
ATOM 3881 C C . THR A 1 489 ? 11.617 2.568 -25.982 1.00 87.00 489 THR A C 1
ATOM 3883 O O . THR A 1 489 ? 10.848 3.128 -26.762 1.00 87.00 489 THR A O 1
ATOM 3886 N N . LYS A 1 490 ? 11.996 3.146 -24.837 1.00 79.19 490 LYS A N 1
ATOM 3887 C CA . LYS A 1 490 ? 11.494 4.441 -24.380 1.00 79.19 490 LYS A CA 1
ATOM 3888 C C . LYS A 1 490 ? 12.279 5.584 -25.032 1.00 79.19 490 LYS A C 1
ATOM 3890 O O . LYS A 1 490 ? 13.057 6.270 -24.388 1.00 79.19 490 LYS A O 1
ATOM 3895 N N . ARG A 1 491 ? 12.068 5.773 -26.338 1.00 80.00 491 ARG A N 1
ATOM 3896 C CA . ARG A 1 491 ? 12.790 6.751 -27.178 1.00 80.00 491 ARG A CA 1
ATOM 3897 C C . ARG A 1 491 ? 11.866 7.778 -27.841 1.00 80.00 491 ARG A C 1
ATOM 3899 O O . ARG A 1 491 ? 12.111 8.206 -28.961 1.00 80.00 491 ARG A O 1
ATOM 3906 N N . ARG A 1 492 ? 10.774 8.154 -27.164 1.00 79.44 492 ARG A N 1
ATOM 3907 C CA . ARG A 1 492 ? 9.723 9.023 -27.724 1.00 79.44 492 ARG A CA 1
ATOM 3908 C C . ARG A 1 492 ? 10.277 10.352 -28.254 1.00 79.44 492 ARG A C 1
ATOM 3910 O O . ARG A 1 492 ? 10.071 10.634 -29.426 1.00 79.44 492 ARG A O 1
ATOM 3917 N N . LEU A 1 493 ? 11.029 11.087 -27.430 1.00 80.31 493 LEU A N 1
ATOM 3918 C CA . LEU A 1 493 ? 11.641 12.368 -27.810 1.00 80.31 493 LEU A CA 1
ATOM 3919 C C . LEU A 1 493 ? 12.527 12.229 -29.057 1.00 80.31 493 LEU A C 1
ATOM 3921 O O . LEU A 1 493 ? 12.372 12.981 -30.012 1.00 80.31 493 LEU A O 1
ATOM 3925 N N . PHE A 1 494 ? 13.408 11.224 -29.071 1.00 84.50 494 PHE A N 1
ATOM 3926 C CA . PHE A 1 494 ? 14.302 10.947 -30.197 1.00 84.50 494 PHE A CA 1
ATOM 3927 C C . PHE A 1 494 ? 13.528 10.661 -31.487 1.00 84.50 494 PHE A C 1
ATOM 3929 O O . PHE A 1 494 ? 13.860 11.200 -32.539 1.00 84.50 494 PHE A O 1
ATOM 3936 N N . ASN A 1 495 ? 12.484 9.832 -31.400 1.00 83.19 495 ASN A N 1
ATOM 3937 C CA . ASN A 1 495 ? 11.661 9.465 -32.548 1.00 83.19 495 ASN A CA 1
ATOM 3938 C C . ASN A 1 495 ? 10.866 10.666 -33.085 1.00 83.19 495 ASN A C 1
ATOM 3940 O O . ASN A 1 495 ? 10.800 10.853 -34.297 1.00 83.19 495 ASN A O 1
ATOM 3944 N N . GLU A 1 496 ? 10.277 11.474 -32.198 1.00 81.88 496 GLU A N 1
ATOM 3945 C CA . GLU A 1 496 ? 9.498 12.664 -32.562 1.00 81.88 496 GLU A CA 1
ATOM 3946 C C . GLU A 1 496 ? 10.392 13.708 -33.249 1.00 81.88 496 GLU A C 1
ATOM 3948 O O . GLU A 1 496 ? 10.104 14.094 -34.384 1.00 81.88 496 GLU A O 1
ATOM 3953 N N . GLU A 1 497 ? 11.526 14.069 -32.638 1.00 81.69 497 GLU A N 1
ATOM 3954 C CA . GLU A 1 497 ? 12.494 15.012 -33.217 1.00 81.69 497 GLU A CA 1
ATOM 3955 C C . GLU A 1 497 ? 13.042 14.523 -34.565 1.00 81.69 497 GLU A C 1
ATOM 3957 O O . GLU A 1 497 ? 13.144 15.311 -35.506 1.00 81.69 497 GLU A O 1
ATOM 3962 N N . PHE A 1 498 ? 13.361 13.229 -34.692 1.00 81.50 498 PHE A N 1
ATOM 3963 C CA . PHE A 1 498 ? 13.873 12.664 -35.945 1.00 81.50 498 PHE A CA 1
ATOM 3964 C C . PHE A 1 498 ? 12.811 12.656 -37.052 1.00 81.50 498 PHE A C 1
ATOM 3966 O O . PHE A 1 498 ? 13.103 13.007 -38.193 1.00 81.50 498 PHE A O 1
ATOM 3973 N N . SER A 1 499 ? 11.560 12.319 -36.720 1.00 74.00 499 SER A N 1
ATOM 3974 C CA . SER A 1 499 ? 10.452 12.309 -37.686 1.00 74.00 499 SER A CA 1
ATOM 3975 C C . SER A 1 499 ? 10.060 13.706 -38.186 1.00 74.00 499 SER A C 1
ATOM 3977 O O . SER A 1 499 ? 9.625 13.851 -39.329 1.00 74.00 499 SER A O 1
ATOM 3979 N N . GLY A 1 500 ? 10.245 14.740 -37.357 1.00 62.31 500 GLY A N 1
ATOM 3980 C CA . GLY A 1 500 ? 9.868 16.120 -37.666 1.00 62.31 500 GLY A CA 1
ATOM 3981 C C . GLY A 1 500 ? 10.838 16.868 -38.587 1.00 62.31 500 GLY A C 1
ATOM 3982 O O . GLY A 1 500 ? 10.471 17.909 -39.132 1.00 62.31 500 GLY A O 1
ATOM 3983 N N . LYS A 1 501 ? 12.065 16.369 -38.799 1.00 64.00 501 LYS A N 1
ATOM 3984 C CA . LYS A 1 501 ? 13.113 17.095 -39.540 1.00 64.00 501 LYS A CA 1
ATOM 3985 C C . LYS A 1 501 ? 13.468 16.393 -40.849 1.00 64.00 501 LYS A C 1
ATOM 3987 O O . LYS A 1 501 ? 14.372 15.564 -40.924 1.00 64.00 501 LYS A O 1
ATOM 3992 N N . LYS A 1 502 ? 12.771 16.772 -41.925 1.00 59.28 502 LYS A N 1
ATOM 3993 C CA . LYS A 1 502 ? 13.135 16.374 -43.293 1.00 59.28 502 LYS A CA 1
ATOM 3994 C C . LYS A 1 502 ? 14.506 16.982 -43.641 1.00 59.28 502 LYS A C 1
ATOM 3996 O O . LYS A 1 502 ? 14.727 18.159 -43.377 1.00 59.28 502 LYS A O 1
ATOM 4001 N N . ASN A 1 503 ? 15.390 16.197 -44.270 1.00 71.75 503 ASN A N 1
ATOM 4002 C CA . ASN A 1 503 ? 16.698 16.618 -44.817 1.00 71.75 503 ASN A CA 1
ATOM 4003 C C . ASN A 1 503 ? 17.927 16.600 -43.871 1.00 71.75 503 ASN A C 1
ATOM 4005 O O . ASN A 1 503 ? 18.913 17.294 -44.129 1.00 71.75 503 ASN A O 1
ATOM 4009 N N . CYS A 1 504 ? 17.919 15.784 -42.811 1.00 79.69 504 CYS A N 1
ATOM 4010 C CA . CYS A 1 504 ? 19.121 15.476 -42.021 1.00 79.69 504 CYS A CA 1
ATOM 4011 C C . CYS A 1 504 ? 19.307 13.960 -41.857 1.00 79.69 504 CYS A C 1
ATOM 4013 O O . CYS A 1 504 ? 18.342 13.200 -41.885 1.00 79.69 504 CYS A O 1
ATOM 4015 N N . ALA A 1 505 ? 20.558 13.517 -41.750 1.00 81.88 505 ALA A N 1
ATOM 4016 C CA . ALA A 1 505 ? 20.920 12.111 -41.594 1.00 81.88 505 ALA A CA 1
ATOM 4017 C C . ALA A 1 505 ? 20.902 11.655 -40.127 1.00 81.88 505 ALA A C 1
ATOM 4019 O O . ALA A 1 505 ? 20.744 10.466 -39.864 1.00 81.88 505 ALA A O 1
ATOM 4020 N N . GLU A 1 506 ? 21.087 12.584 -39.184 1.00 87.31 506 GLU A N 1
ATOM 4021 C CA . GLU A 1 506 ? 21.066 12.323 -37.745 1.00 87.31 506 GLU A CA 1
ATOM 4022 C C . GLU A 1 506 ? 20.779 13.615 -36.962 1.00 87.31 506 GLU A C 1
ATOM 4024 O O . GLU A 1 506 ? 21.138 14.716 -37.400 1.00 87.31 506 GLU A O 1
ATOM 4029 N N . ILE A 1 507 ? 20.160 13.462 -35.791 1.00 91.00 507 ILE A N 1
ATOM 4030 C CA . ILE A 1 507 ? 19.970 14.518 -34.797 1.00 91.00 507 ILE A CA 1
ATOM 4031 C C . ILE A 1 507 ? 20.810 14.196 -33.565 1.00 91.00 507 ILE A C 1
ATOM 4033 O O . ILE A 1 507 ? 20.694 13.109 -33.005 1.00 91.00 507 ILE A O 1
ATOM 4037 N N . ILE A 1 508 ? 21.631 15.153 -33.145 1.00 93.12 508 ILE A N 1
ATOM 4038 C CA . ILE A 1 508 ? 22.461 15.082 -31.941 1.00 93.12 508 ILE A CA 1
ATOM 4039 C C . ILE A 1 508 ? 21.743 15.782 -30.793 1.00 93.12 508 ILE A C 1
ATOM 4041 O O . ILE A 1 508 ? 21.250 16.895 -30.964 1.00 93.12 508 ILE A O 1
ATOM 4045 N N . PHE A 1 509 ? 21.723 15.157 -29.621 1.00 93.00 509 PHE A N 1
ATOM 4046 C CA . PHE A 1 509 ? 21.128 15.727 -28.418 1.00 93.00 509 PHE A CA 1
ATOM 4047 C C . PHE A 1 509 ? 22.202 16.272 -27.482 1.00 93.00 509 PHE A C 1
ATOM 4049 O O . PHE A 1 509 ? 23.248 15.646 -27.275 1.00 93.00 509 PHE A O 1
ATOM 4056 N N . CYS A 1 510 ? 21.912 17.423 -26.883 1.00 94.06 510 CYS A N 1
ATOM 4057 C CA . CYS A 1 510 ? 22.698 17.979 -25.790 1.00 94.06 510 CYS A CA 1
ATOM 4058 C C . CYS A 1 510 ? 21.918 17.868 -24.484 1.00 94.06 510 CYS A C 1
ATOM 4060 O O . CYS A 1 510 ? 20.687 17.877 -24.491 1.00 94.06 510 CYS A O 1
ATOM 4062 N N . ASN A 1 511 ? 22.626 17.774 -23.365 1.00 89.44 511 ASN A N 1
ATOM 4063 C CA . ASN A 1 511 ? 21.993 17.839 -22.057 1.00 89.44 511 ASN A CA 1
ATOM 4064 C C . ASN A 1 511 ? 21.723 19.287 -21.617 1.00 89.44 511 ASN A C 1
ATOM 4066 O O . ASN A 1 511 ? 22.063 20.245 -22.314 1.00 89.44 511 ASN A O 1
ATOM 4070 N N . GLU A 1 512 ? 21.147 19.462 -20.427 1.00 88.19 512 GLU A N 1
ATOM 4071 C CA . GLU A 1 512 ? 20.843 20.776 -19.849 1.00 88.19 512 GLU A CA 1
ATOM 4072 C C . GLU A 1 512 ? 22.076 21.666 -19.595 1.00 88.19 512 GLU A C 1
ATOM 4074 O O . GLU A 1 512 ? 21.923 22.855 -19.325 1.00 88.19 512 GLU A O 1
ATOM 4079 N N . ARG A 1 513 ? 23.293 21.107 -19.683 1.00 90.38 513 ARG A N 1
ATOM 4080 C CA . ARG A 1 513 ? 24.574 21.826 -19.568 1.00 90.38 513 ARG A CA 1
ATOM 4081 C C . ARG A 1 513 ? 25.190 22.182 -20.925 1.00 90.38 513 ARG A C 1
ATOM 4083 O O . ARG A 1 513 ? 26.275 22.752 -20.965 1.00 90.38 513 ARG A O 1
ATOM 4090 N N . GLY A 1 514 ? 24.531 21.838 -22.033 1.00 90.25 514 GLY A N 1
ATOM 4091 C CA . GLY A 1 514 ? 25.058 22.041 -23.384 1.00 90.25 514 GLY A CA 1
ATOM 4092 C C . GLY A 1 514 ? 26.107 21.009 -23.810 1.00 90.25 514 GLY A C 1
ATOM 4093 O O . GLY A 1 514 ? 26.768 21.194 -24.830 1.00 90.25 514 GLY A O 1
ATOM 4094 N N . GLU A 1 515 ? 26.270 19.915 -23.062 1.00 92.88 515 GLU A N 1
ATOM 4095 C CA . GLU A 1 515 ? 27.197 18.837 -23.413 1.00 92.88 515 GLU A CA 1
ATOM 4096 C C . GLU A 1 515 ? 26.522 17.847 -24.370 1.00 92.88 515 GLU A C 1
ATOM 4098 O O . GLU A 1 515 ? 25.361 17.486 -24.178 1.00 92.88 515 GLU A O 1
ATOM 4103 N N . ILE A 1 516 ? 27.255 17.372 -25.378 1.00 92.25 516 ILE A N 1
ATOM 4104 C CA . ILE A 1 516 ? 26.771 16.355 -26.325 1.00 92.25 516 ILE A CA 1
ATOM 4105 C C . ILE A 1 516 ? 26.545 15.024 -25.593 1.00 92.25 516 ILE A C 1
ATOM 4107 O O . ILE A 1 516 ? 27.379 14.623 -24.787 1.00 92.25 516 ILE A O 1
ATOM 4111 N N . THR A 1 517 ? 25.452 14.330 -25.919 1.00 90.19 517 THR A N 1
ATOM 4112 C CA . THR A 1 517 ? 25.064 13.036 -25.321 1.00 90.19 517 THR A CA 1
ATOM 4113 C C . THR A 1 517 ? 25.101 11.905 -26.353 1.00 90.19 517 THR A C 1
ATOM 4115 O O . THR A 1 517 ? 26.130 11.263 -26.548 1.00 90.19 517 THR A O 1
ATOM 4118 N N . GLU A 1 518 ? 24.011 11.699 -27.088 1.00 89.75 518 GLU A N 1
ATOM 4119 C CA . GLU A 1 518 ? 23.865 10.679 -28.123 1.00 89.75 518 GLU A CA 1
ATOM 4120 C C . GLU A 1 518 ? 23.174 11.239 -29.378 1.00 89.75 518 GLU A C 1
ATOM 4122 O O . GLU A 1 518 ? 22.631 12.351 -29.389 1.00 89.75 518 GLU A O 1
ATOM 4127 N N . GLY A 1 519 ? 23.217 10.467 -30.465 1.00 90.00 519 GLY A N 1
ATOM 4128 C CA . GLY A 1 519 ? 22.369 10.688 -31.632 1.00 90.00 519 GLY A CA 1
ATOM 4129 C C . GLY A 1 519 ? 21.004 10.011 -31.474 1.00 90.00 519 GLY A C 1
ATOM 4130 O O . GLY A 1 519 ? 20.815 9.140 -30.625 1.00 90.00 519 GLY A O 1
ATOM 4131 N N . SER A 1 520 ? 20.041 10.344 -32.336 1.00 87.50 520 SER A N 1
ATOM 4132 C CA . SER A 1 520 ? 18.710 9.717 -32.300 1.00 87.50 520 SER A CA 1
ATOM 4133 C C . SER A 1 520 ? 18.754 8.201 -32.508 1.00 87.50 520 SER A C 1
ATOM 4135 O O . SER A 1 520 ? 17.951 7.473 -31.913 1.00 87.50 520 SER A O 1
ATOM 4137 N N . SER A 1 521 ? 19.706 7.714 -33.311 1.00 81.31 521 SER A N 1
ATOM 4138 C CA . SER A 1 521 ? 19.857 6.295 -33.646 1.00 81.31 521 SER A CA 1
ATOM 4139 C C . SER A 1 521 ? 21.303 5.787 -33.576 1.00 81.31 521 SER A C 1
ATOM 4141 O O . SER A 1 521 ? 21.517 4.575 -33.684 1.00 81.31 521 SER A O 1
ATOM 4143 N N . ASN A 1 522 ? 22.283 6.681 -33.404 1.00 84.25 522 ASN A N 1
ATOM 4144 C CA . ASN A 1 522 ? 23.713 6.381 -33.479 1.00 84.25 522 ASN A CA 1
ATOM 4145 C C . ASN A 1 522 ? 24.505 6.932 -32.283 1.00 84.25 522 ASN A C 1
ATOM 4147 O O . ASN A 1 522 ? 24.147 7.942 -31.681 1.00 84.25 522 ASN A O 1
ATOM 4151 N N . ASN A 1 523 ? 25.636 6.286 -31.996 1.00 85.56 523 ASN A N 1
ATOM 4152 C CA . ASN A 1 523 ? 26.634 6.796 -31.056 1.00 85.56 523 ASN A CA 1
ATOM 4153 C C . ASN A 1 523 ? 27.536 7.830 -31.741 1.00 85.56 523 ASN A C 1
ATOM 4155 O O . ASN A 1 523 ? 27.773 7.751 -32.949 1.00 85.56 523 ASN A O 1
ATOM 4159 N N . ILE A 1 524 ? 28.081 8.761 -30.960 1.00 89.06 524 ILE A N 1
ATOM 4160 C CA . ILE A 1 524 ? 28.902 9.864 -31.465 1.00 89.06 524 ILE A CA 1
ATOM 4161 C C . ILE A 1 524 ? 30.364 9.615 -31.108 1.00 89.06 524 ILE A C 1
ATOM 4163 O O . ILE A 1 524 ? 30.712 9.486 -29.938 1.00 89.06 524 ILE A O 1
ATOM 4167 N N . PHE A 1 525 ? 31.226 9.612 -32.123 1.00 90.81 525 PHE A N 1
ATOM 4168 C CA . PHE A 1 525 ? 32.674 9.585 -31.951 1.00 90.81 525 PHE A CA 1
ATOM 4169 C C . PHE A 1 525 ? 33.302 10.787 -32.650 1.00 90.81 525 PHE A C 1
ATOM 4171 O O . PHE A 1 525 ? 32.998 11.070 -33.808 1.00 90.81 525 PHE A O 1
ATOM 4178 N N . ILE A 1 526 ? 34.210 11.476 -31.963 1.00 89.38 526 ILE A N 1
ATOM 4179 C CA . ILE A 1 526 ? 34.960 12.613 -32.497 1.00 89.38 526 ILE A CA 1
ATOM 4180 C C . ILE A 1 526 ? 36.433 12.226 -32.569 1.00 89.38 526 ILE A C 1
ATOM 4182 O O . ILE A 1 526 ? 37.023 11.838 -31.562 1.00 89.38 526 ILE A O 1
ATOM 4186 N N . ARG A 1 527 ? 37.047 12.359 -33.749 1.00 90.12 527 ARG A N 1
ATOM 4187 C CA . ARG A 1 527 ? 38.488 12.151 -33.930 1.00 90.12 527 ARG A CA 1
ATOM 4188 C C . ARG A 1 527 ? 39.240 13.457 -33.662 1.00 90.12 527 ARG A C 1
ATOM 4190 O O . ARG A 1 527 ? 39.040 14.433 -34.378 1.00 90.12 527 ARG A O 1
ATOM 4197 N N . LYS A 1 528 ? 40.126 13.478 -32.664 1.00 91.38 528 LYS A N 1
ATOM 4198 C CA . LYS A 1 528 ? 41.033 14.603 -32.366 1.00 91.38 528 LYS A CA 1
ATOM 4199 C C . LYS A 1 528 ? 42.448 14.074 -32.177 1.00 91.38 528 LYS A C 1
ATOM 4201 O O . LYS A 1 528 ? 42.635 13.142 -31.406 1.00 91.38 528 LYS A O 1
ATOM 4206 N N . LYS A 1 529 ? 43.442 14.665 -32.855 1.00 89.50 529 LYS A N 1
ATOM 4207 C CA . LYS A 1 529 ? 44.869 14.289 -32.726 1.00 89.50 529 LYS A CA 1
ATOM 4208 C C . LYS A 1 529 ? 45.096 12.760 -32.771 1.00 89.50 529 LYS A C 1
ATOM 4210 O O . LYS A 1 529 ? 45.788 12.207 -31.930 1.00 89.50 529 LYS A O 1
ATOM 4215 N N . ASN A 1 530 ? 44.460 12.079 -33.731 1.00 90.25 530 ASN A N 1
ATOM 4216 C CA . ASN A 1 530 ? 44.476 10.614 -33.910 1.00 90.25 530 ASN A CA 1
ATOM 4217 C C . ASN A 1 530 ? 43.826 9.748 -32.811 1.00 90.25 530 ASN A C 1
ATOM 4219 O O . ASN A 1 530 ? 43.871 8.528 -32.919 1.00 90.25 530 ASN A O 1
ATOM 4223 N N . LEU A 1 531 ? 43.138 10.338 -31.834 1.00 92.81 531 LEU A N 1
ATOM 4224 C CA . LEU A 1 531 ? 42.338 9.619 -30.839 1.00 92.81 531 LEU A CA 1
ATOM 4225 C C . LEU A 1 531 ? 40.838 9.801 -31.100 1.00 92.81 531 LEU A C 1
ATOM 4227 O O . LEU A 1 531 ? 40.411 10.849 -31.589 1.00 92.81 531 LEU A O 1
ATOM 4231 N N . PHE A 1 532 ? 40.039 8.786 -30.764 1.00 93.38 532 PHE A N 1
ATOM 4232 C CA . PHE A 1 532 ? 38.577 8.849 -30.808 1.00 93.38 532 PHE A CA 1
ATOM 4233 C C . PHE A 1 532 ? 38.010 9.110 -29.413 1.00 93.38 532 PHE A C 1
ATOM 4235 O O . PHE A 1 532 ? 38.351 8.417 -28.459 1.00 93.38 532 PHE A O 1
ATOM 4242 N N . PHE A 1 533 ? 37.112 10.085 -29.315 1.00 91.94 533 PHE A N 1
ATOM 4243 C CA . PHE A 1 533 ? 36.420 10.467 -28.088 1.00 91.94 533 PHE A CA 1
ATOM 4244 C C . PHE A 1 533 ? 34.918 10.246 -28.249 1.00 91.94 533 PHE A C 1
ATOM 4246 O O . PHE A 1 533 ? 34.366 10.565 -29.299 1.00 91.94 533 PHE A O 1
ATOM 4253 N N . THR A 1 534 ? 34.260 9.751 -27.205 1.00 93.19 534 THR A N 1
ATOM 4254 C CA . THR A 1 534 ? 32.796 9.652 -27.095 1.00 93.19 534 THR A CA 1
ATOM 4255 C C . THR A 1 534 ? 32.354 10.377 -25.825 1.00 93.19 534 THR A C 1
ATOM 4257 O O . THR A 1 534 ? 33.142 10.432 -24.874 1.00 93.19 534 THR A O 1
ATOM 4260 N N . PRO A 1 535 ? 31.134 10.937 -25.772 1.00 90.56 535 PRO A N 1
ATOM 4261 C CA . PRO A 1 535 ? 30.597 11.500 -24.541 1.00 90.56 535 PRO A CA 1
ATOM 4262 C C . PRO A 1 535 ? 30.631 10.501 -23.371 1.00 90.56 535 PRO A C 1
ATOM 4264 O O . PRO A 1 535 ? 30.370 9.311 -23.582 1.00 90.56 535 PRO A O 1
ATOM 4267 N N . PRO A 1 536 ? 30.977 10.946 -22.149 1.00 86.75 536 PRO A N 1
ATOM 4268 C CA . PRO A 1 536 ? 30.941 10.098 -20.963 1.00 86.75 536 PRO A CA 1
ATOM 4269 C C . PRO A 1 536 ? 29.499 9.868 -20.490 1.00 86.75 536 PRO A C 1
ATOM 4271 O O . PRO A 1 536 ? 28.635 10.722 -20.669 1.00 86.75 536 PRO A O 1
ATOM 4274 N N . LEU A 1 537 ? 29.258 8.759 -19.780 1.00 79.06 537 LEU A N 1
ATOM 4275 C CA . LEU A 1 537 ? 27.939 8.421 -19.212 1.00 79.06 537 LEU A CA 1
ATOM 4276 C C . LEU A 1 537 ? 27.369 9.503 -18.275 1.00 79.06 537 LEU A C 1
ATOM 4278 O O . LEU A 1 537 ? 26.164 9.581 -18.077 1.00 79.06 537 LEU A O 1
ATOM 4282 N N . SER A 1 538 ? 28.214 10.355 -17.687 1.00 78.00 538 SER A N 1
ATOM 4283 C CA . SER A 1 538 ? 27.780 11.484 -16.850 1.00 78.00 538 SER A CA 1
ATOM 4284 C C . SER A 1 538 ? 27.052 12.590 -17.626 1.00 78.00 538 SER A C 1
ATOM 4286 O O . SER A 1 538 ? 26.429 13.462 -17.014 1.00 78.00 538 SER A O 1
ATOM 4288 N N . CYS A 1 539 ? 27.156 12.595 -18.957 1.00 80.06 539 CYS A N 1
ATOM 4289 C CA . CYS A 1 539 ? 26.446 13.537 -19.815 1.00 80.06 539 CYS A CA 1
ATOM 4290 C C . CYS A 1 539 ? 24.987 13.119 -20.062 1.00 80.06 539 CYS A C 1
ATOM 4292 O O . CYS A 1 539 ? 24.180 13.997 -20.365 1.00 80.06 539 CYS A O 1
ATOM 4294 N N . GLY A 1 540 ? 24.639 11.845 -19.862 1.00 64.69 540 GLY A N 1
ATOM 4295 C CA . GLY A 1 540 ? 23.336 11.261 -20.191 1.00 64.69 540 GLY A CA 1
ATOM 4296 C C . GLY A 1 540 ? 23.523 9.919 -20.868 1.00 64.69 540 GLY A C 1
ATOM 4297 O O . GLY A 1 540 ? 24.158 9.929 -21.946 1.00 64.69 540 GLY A O 1
#